Protein AF-0000000068948755 (afdb_homodimer)

Sequence (416 aa):
MHKEIGAYQRQGFGNDLELAGPFGLLLVDFVNGFADPEVFGGGNIREAIANTVPLLAVARREGWAIAHSRIVFADDGSDHNIFSMKVPNMLSLKERERNSAIVEELAPRVGELVVRKTVPSAFFGTSLAAWLTQRGVRTLVVAGAVTSGCVRASVVDAMQYGLRPLVLSDCVGDRALGPHQANLFDMEQKYATVTTRAEGLAAIGVREMHKEIGAYQRQGFGNDLELAGPFGLLLVDFVNGFADPEVFGGGNIREAIANTVPLLAVARREGWAIAHSRIVFADDGSDHNIFSMKVPNMLSLKERERNSAIVEELAPRVGELVVRKTVPSAFFGTSLAAWLTQRGVRTLVVAGAVTSGCVRASVVDAMQYGLRPLVLSDCVGDRALGPHQANLFDMEQKYATVTTRAEGLAAIGVRE

InterPro domains:
  IPR000868 Isochorismatase-like domain [PF00857] (25-199)
  IPR036380 Isochorismatase-like superfamily [G3DSA:3.40.50.850] (5-206)
  IPR036380 Isochorismatase-like superfamily [SSF52499] (24-204)
  IPR050272 Isochorismatase-like hydrolase [PTHR43540] (25-204)

pLDDT: mean 96.76, std 5.34, range [56.19, 99.0]

Secondary structure (DSSP, 8-state):
-HHHHHHHHHTT--PPPP--SSEEEEEE--BHHHH-TTTT--TTHHHHHHHHHHHHHHHHHHT-EEEEEEE-B-TT-TT--HHHHHSGGGGG-BTT-GGGSBPGGG---TT-EEEEESSS-TTTTSSHHHHHHHTT--EEEEEEE-IIIIIHHHHHHHHHTT-EEEEEEEEEE-SSHHHHHHHHHHHHHHT-EEE-HHHHHHHTT---/-HHHHHHHHHTT--PPPP--SSEEEEEE--BHHHH-TTTT--TTHHHHHHHHHHHHHHHHHHT-EEEEEEE-B-TT-TT--HHHHHSGGGGG-BTT-GGGSBPGGG---TT-EEEEESSS-TTTTSSHHHHHHHTT--EEEEEEE-IIIIIHHHHHHHHHTT-EEEEEEEEEE-SSHHHHHHHHHHHHHHT-EEE-HHHHHHHTT---

Nearest PDB structures (foldseek):
  3uao-assembly1_A  TM=9.970E-01  e=8.854E-34  Bordetella bronchiseptica
  4l07-assembly1_A  TM=9.340E-01  e=8.287E-22  Pseudomonas putida S16
  4l08-assembly3_F  TM=9.476E-01  e=3.495E-20  Pseudomonas putida S16
  1nba-assembly1_B  TM=9.281E-01  e=5.435E-19  Arthrobacter sp.
  2fq1-assembly1_B  TM=8.858E-01  e=1.039E-13  Escherichia coli

Solvent-accessible surface area (backbone atoms only — not comparable to full-atom values): 20713 Å² total; per-residue (Å²): 110,66,71,49,49,50,56,38,52,75,47,41,38,44,38,77,69,86,75,47,74,48,47,25,39,40,38,28,33,58,16,39,26,41,56,30,60,89,50,59,17,32,64,43,24,57,57,7,53,61,52,36,41,63,51,52,52,44,38,60,73,72,63,38,54,43,35,37,34,31,57,39,32,46,88,84,48,80,67,66,49,51,45,36,53,16,25,51,65,56,63,68,19,20,80,86,34,68,46,31,33,58,32,76,84,69,52,82,54,94,91,43,45,75,45,72,26,73,52,59,26,64,50,66,94,44,65,48,60,60,57,42,52,75,69,53,44,36,19,36,35,37,34,22,33,32,31,65,45,27,34,41,44,27,42,50,49,40,18,70,73,61,28,42,31,36,36,22,60,52,21,31,10,18,50,33,62,69,54,30,53,54,37,52,52,49,36,29,34,48,49,28,42,63,36,41,55,71,59,46,35,50,72,64,73,43,79,131,110,67,71,50,49,51,57,38,50,73,47,40,38,44,38,75,67,83,74,49,72,46,48,27,38,39,36,29,34,57,16,38,26,42,55,30,60,89,49,59,16,32,66,44,23,57,56,6,52,60,51,36,41,63,50,52,51,44,37,59,74,71,63,38,54,43,35,37,34,31,57,41,32,46,88,84,46,80,66,64,49,49,45,37,54,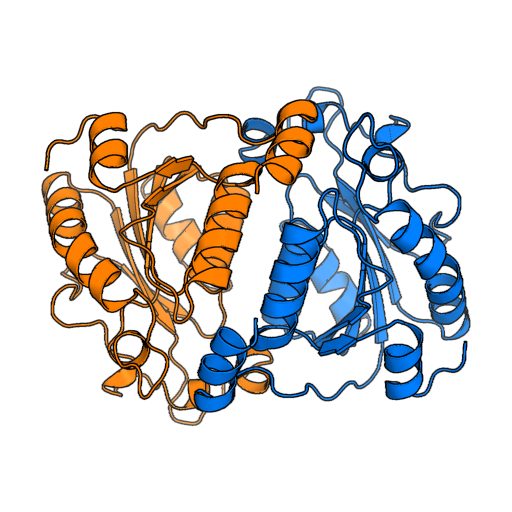16,25,51,65,56,60,69,20,19,81,85,36,69,47,32,33,60,31,76,85,68,52,82,53,93,90,43,47,75,44,72,26,72,54,58,26,62,50,66,94,42,64,47,58,62,57,41,52,75,68,52,45,36,19,35,36,38,32,22,32,31,31,64,43,28,34,41,42,26,41,51,47,40,19,69,72,60,28,44,29,34,36,22,60,52,21,32,10,18,50,34,62,67,54,29,53,54,37,52,52,49,36,29,34,47,51,26,43,64,37,40,55,70,60,45,34,51,71,65,74,42,80,131

Organism: Cupriavidus necator (strain ATCC 17699 / DSM 428 / KCTC 22496 / NCIMB 10442 / H16 / Stanier 337) (NCBI:txid381666)

Structure (mmCIF, N/CA/C/O backbone):
data_AF-0000000068948755-model_v1
#
loop_
_entity.id
_entity.type
_entity.pdbx_description
1 polymer 'Amidase related to nicotinamidase'
#
loop_
_atom_site.group_PDB
_atom_site.id
_atom_site.type_symbol
_atom_site.label_atom_id
_atom_site.label_alt_id
_atom_site.label_comp_id
_atom_site.label_asym_id
_atom_site.label_entity_id
_atom_site.label_seq_id
_atom_site.pdbx_PDB_ins_code
_atom_site.Cartn_x
_atom_site.Cartn_y
_atom_site.Cartn_z
_atom_site.occupancy
_atom_site.B_iso_or_equiv
_atom_site.auth_seq_id
_atom_site.auth_comp_id
_atom_site.auth_asym_id
_atom_site.auth_atom_id
_atom_site.pdbx_PDB_model_num
ATOM 1 N N . MET A 1 1 ? -7.012 7.938 -19.141 1 56.66 1 MET A N 1
ATOM 2 C CA . MET A 1 1 ? -7.699 8.094 -17.859 1 56.66 1 MET A CA 1
ATOM 3 C C . MET A 1 1 ? -9.172 7.73 -17.984 1 56.66 1 MET A C 1
ATOM 5 O O . MET A 1 1 ? -9.703 6.961 -17.172 1 56.66 1 MET A O 1
ATOM 9 N N . HIS A 1 2 ? -9.625 8.086 -18.984 1 60.06 2 HIS A N 1
ATOM 10 C CA . HIS A 1 2 ? -11.055 7.875 -19.188 1 60.06 2 HIS A CA 1
ATOM 11 C C . HIS A 1 2 ? -11.375 6.398 -19.406 1 60.06 2 HIS A C 1
ATOM 13 O O . HIS A 1 2 ? -12.352 5.883 -18.859 1 60.06 2 HIS A O 1
ATOM 19 N N . LYS A 1 3 ? -10.57 5.68 -20.156 1 63.75 3 LYS A N 1
ATOM 20 C CA . LYS A 1 3 ? -10.828 4.27 -20.438 1 63.75 3 LYS A CA 1
ATOM 21 C C . LYS A 1 3 ? -10.688 3.426 -19.172 1 63.75 3 LYS A C 1
ATOM 23 O O . LYS A 1 3 ? -11.469 2.5 -18.953 1 63.75 3 LYS A O 1
ATOM 28 N N . GLU A 1 4 ? -9.875 3.812 -18.391 1 78.62 4 GLU A N 1
ATOM 29 C CA . GLU A 1 4 ? -9.648 3.096 -17.141 1 78.62 4 GLU A CA 1
ATOM 30 C C . GLU A 1 4 ? -10.836 3.26 -16.188 1 78.62 4 GLU A C 1
ATOM 32 O O . GLU A 1 4 ? -11.273 2.293 -15.57 1 78.62 4 GLU A O 1
ATOM 37 N N . ILE A 1 5 ? -11.328 4.422 -16.188 1 80.62 5 ILE A N 1
ATOM 38 C CA . ILE A 1 5 ? -12.43 4.746 -15.289 1 80.62 5 ILE A CA 1
ATOM 39 C C . ILE A 1 5 ? -13.656 3.902 -15.648 1 80.62 5 ILE A C 1
ATOM 41 O O . ILE A 1 5 ? -14.375 3.441 -14.766 1 80.62 5 ILE A O 1
ATOM 45 N N . GLY A 1 6 ? -13.828 3.707 -16.953 1 83 6 GLY A N 1
ATOM 46 C CA . GLY A 1 6 ? -14.977 2.93 -17.391 1 83 6 GLY A CA 1
ATOM 47 C C . GLY A 1 6 ? -14.969 1.507 -16.875 1 83 6 GLY A C 1
ATOM 48 O O . GLY A 1 6 ? -16 1.01 -16.406 1 83 6 GLY A O 1
ATOM 49 N N . ALA A 1 7 ? -13.875 0.862 -16.922 1 84.25 7 ALA A N 1
ATOM 50 C CA . ALA A 1 7 ? -13.766 -0.506 -16.422 1 84.25 7 ALA A CA 1
ATOM 51 C C . ALA A 1 7 ? -14.047 -0.564 -14.922 1 84.25 7 ALA A C 1
ATOM 53 O O . ALA A 1 7 ? -14.773 -1.442 -14.453 1 84.25 7 ALA A O 1
ATOM 54 N N . TYR A 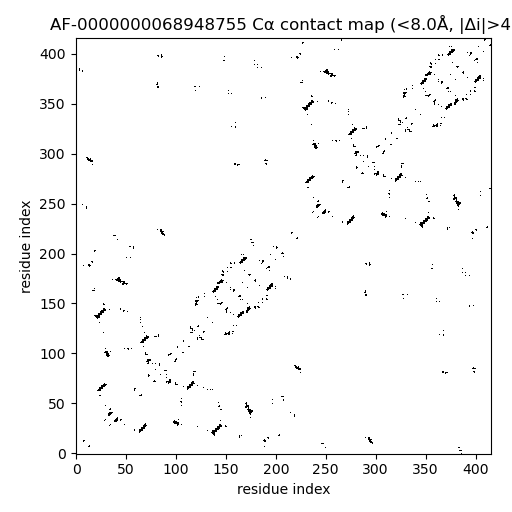1 8 ? -13.547 0.373 -14.164 1 92.62 8 TYR A N 1
ATOM 55 C CA . TYR A 1 8 ? -13.719 0.42 -12.719 1 92.62 8 TYR A CA 1
ATOM 56 C C . TYR A 1 8 ? -15.18 0.665 -12.359 1 92.62 8 TYR A C 1
ATOM 58 O O . TYR A 1 8 ? -15.734 -0.015 -11.484 1 92.62 8 TYR A O 1
ATOM 66 N N . GLN A 1 9 ? -15.773 1.592 -13.039 1 90.06 9 GLN A N 1
ATOM 67 C CA . GLN A 1 9 ? -17.172 1.911 -12.75 1 90.06 9 GLN A CA 1
ATOM 68 C C . GLN A 1 9 ? -18.078 0.73 -13.062 1 90.06 9 GLN A C 1
ATOM 70 O O . GLN A 1 9 ? -18.969 0.402 -12.273 1 90.06 9 GLN A O 1
ATOM 75 N N . ARG A 1 10 ? -17.781 0.095 -14.188 1 90.31 10 ARG A N 1
ATOM 76 C CA . ARG A 1 10 ? -18.578 -1.057 -14.594 1 90.31 10 ARG A CA 1
ATOM 77 C C . ARG A 1 10 ? -18.484 -2.182 -13.57 1 90.31 10 ARG A C 1
ATOM 79 O O . ARG A 1 10 ? -19.438 -2.922 -13.352 1 90.31 10 ARG A O 1
ATOM 86 N N . GLN A 1 11 ? -17.438 -2.205 -12.922 1 93.56 11 GLN A N 1
ATOM 87 C CA . GLN A 1 11 ? -17.172 -3.316 -12.016 1 93.56 11 GLN A CA 1
ATOM 88 C C . GLN A 1 11 ? -17.484 -2.926 -10.57 1 93.56 11 GLN A C 1
ATOM 90 O O . GLN A 1 11 ? -17.203 -3.684 -9.641 1 93.56 11 GLN A O 1
ATOM 95 N N . GLY A 1 12 ? -17.953 -1.746 -10.344 1 93.19 12 GLY A N 1
ATOM 96 C CA . GLY A 1 12 ? -18.516 -1.358 -9.062 1 93.19 12 GLY A CA 1
ATOM 97 C C . GLY A 1 12 ? -17.484 -0.755 -8.117 1 93.19 12 GLY A C 1
ATOM 98 O O . GLY A 1 12 ? -17.656 -0.795 -6.898 1 93.19 12 GLY A O 1
ATOM 99 N N . PHE A 1 13 ? -16.422 -0.236 -8.688 1 94.56 13 PHE A N 1
ATOM 100 C CA . PHE A 1 13 ? -15.406 0.402 -7.859 1 94.56 13 PHE A CA 1
ATOM 101 C C . PHE A 1 13 ? -15.75 1.864 -7.605 1 94.56 13 PHE A C 1
ATOM 103 O O . PHE A 1 13 ? -16.594 2.436 -8.305 1 94.56 13 PHE A O 1
ATOM 110 N N . GLY A 1 14 ? -15.156 2.465 -6.59 1 93.62 14 GLY A N 1
ATOM 111 C CA . GLY A 1 14 ? -15.148 3.908 -6.41 1 93.62 14 GLY A CA 1
ATOM 112 C C . GLY A 1 14 ? -16.359 4.418 -5.648 1 93.62 14 GLY A C 1
ATOM 113 O O . GLY A 1 14 ? -16.75 5.578 -5.801 1 93.62 14 GLY A O 1
ATOM 114 N N . ASN A 1 15 ? -16.969 3.564 -4.875 1 94.94 15 ASN A N 1
ATOM 115 C CA . ASN A 1 15 ? -18.141 3.99 -4.117 1 94.94 15 ASN A CA 1
ATOM 116 C C . ASN A 1 15 ? -17.766 4.922 -2.971 1 94.94 15 ASN A C 1
ATOM 118 O O . ASN A 1 15 ? -16.641 4.871 -2.475 1 94.94 15 ASN A O 1
ATOM 122 N N . ASP A 1 16 ? -18.719 5.695 -2.57 1 93.31 16 ASP A N 1
ATOM 123 C CA . ASP A 1 16 ? -18.5 6.684 -1.519 1 93.31 16 ASP A CA 1
ATOM 124 C C . ASP A 1 16 ? -18.484 6.023 -0.141 1 93.31 16 ASP A C 1
ATOM 126 O O . ASP A 1 16 ? -19.266 5.098 0.117 1 93.31 16 ASP A O 1
ATOM 130 N N . LEU A 1 17 ? -17.609 6.523 0.693 1 96.62 17 LEU A N 1
ATOM 131 C CA . LEU A 1 17 ? -17.656 6.172 2.109 1 96.62 17 LEU A CA 1
ATOM 132 C C . LEU A 1 17 ? -18.453 7.203 2.9 1 96.62 17 LEU A C 1
ATOM 134 O O . LEU A 1 17 ? -18.359 8.406 2.637 1 96.62 17 LEU A O 1
ATOM 138 N N . GLU A 1 18 ? -19.266 6.734 3.785 1 94.31 18 GLU A N 1
ATOM 139 C CA . GLU A 1 18 ? -19.859 7.652 4.758 1 94.31 18 GLU A CA 1
ATOM 140 C C . GLU A 1 18 ? -18.781 8.242 5.668 1 94.31 18 GLU A C 1
ATOM 142 O O . GLU A 1 18 ? -18.062 7.512 6.34 1 94.31 18 GLU A O 1
ATOM 147 N N . LEU A 1 19 ? -18.688 9.508 5.672 1 95.75 19 LEU A N 1
ATOM 148 C CA . LEU A 1 19 ? -17.719 10.195 6.52 1 95.75 19 LEU A CA 1
ATOM 149 C C . LEU A 1 19 ? -18.375 10.648 7.824 1 95.75 19 LEU A C 1
ATOM 151 O O . LEU A 1 19 ? -19.172 11.586 7.84 1 95.75 19 LEU A O 1
ATOM 155 N N . ALA A 1 20 ? -18.094 9.93 8.836 1 92.38 20 ALA A N 1
ATOM 156 C CA . ALA A 1 20 ? -18.703 10.266 10.125 1 92.38 20 ALA A CA 1
ATOM 157 C C . ALA A 1 20 ? -17.641 10.383 11.219 1 92.38 20 ALA A C 1
ATOM 159 O O . ALA A 1 20 ? -16.625 9.688 11.188 1 92.38 20 ALA A O 1
ATOM 160 N N . GLY A 1 21 ? -17.891 11.273 12.18 1 96 21 GLY A N 1
ATOM 161 C CA . GLY A 1 21 ? -16.984 11.422 13.312 1 96 21 GLY A CA 1
ATOM 162 C C . GLY A 1 21 ? -17.094 10.289 14.32 1 96 21 GLY A C 1
ATOM 163 O O . GLY A 1 21 ? -17.953 9.414 14.18 1 96 21 GLY A O 1
ATOM 164 N N . PRO A 1 22 ? -16.172 10.336 15.367 1 98.12 22 PRO A N 1
ATOM 165 C CA . PRO A 1 22 ? -15.109 11.328 15.57 1 98.12 22 PRO A CA 1
ATOM 166 C C . PRO A 1 22 ? -14.055 11.305 14.469 1 98.12 22 PRO A C 1
ATOM 168 O O . PRO A 1 22 ? -13.773 10.242 13.906 1 98.12 22 PRO A O 1
ATOM 171 N N . PHE A 1 23 ? -13.492 12.453 14.125 1 98.69 23 PHE A N 1
ATOM 172 C CA . PHE A 1 23 ? -12.484 12.625 13.078 1 98.69 23 PHE A CA 1
ATOM 173 C C . PHE A 1 23 ? -11.086 12.664 13.68 1 98.69 23 PHE A C 1
ATOM 175 O O . PHE A 1 23 ? -10.891 13.164 14.789 1 98.69 23 PHE A O 1
ATOM 182 N N . GLY A 1 24 ? -10.117 12.086 13.016 1 98.88 24 GLY A N 1
ATOM 183 C CA . GLY A 1 24 ? -8.695 12.258 13.266 1 98.88 24 GLY A CA 1
ATOM 184 C C . GLY A 1 24 ? -7.941 12.797 12.062 1 98.88 24 GLY A C 1
ATOM 185 O O . GLY A 1 24 ? -8.445 12.766 10.938 1 98.88 24 GLY A O 1
ATOM 186 N N . LEU A 1 25 ? -6.781 13.352 12.312 1 98.94 25 LEU A N 1
ATOM 187 C CA . LEU A 1 25 ? -5.902 13.852 11.266 1 98.94 25 LEU A CA 1
ATOM 188 C C . LEU A 1 25 ? -4.531 13.188 11.336 1 98.94 25 LEU A C 1
ATOM 190 O O . LEU A 1 25 ? -3.906 13.156 12.398 1 98.94 25 LEU A O 1
ATOM 194 N N . LEU A 1 26 ? -4.141 12.578 10.266 1 99 26 LEU A N 1
ATOM 195 C CA . LEU A 1 26 ? -2.799 12.023 10.117 1 99 26 LEU A CA 1
ATOM 196 C C . LEU A 1 26 ? -1.986 12.828 9.109 1 99 26 LEU A C 1
ATOM 198 O O . LEU A 1 26 ? -2.385 12.961 7.949 1 99 26 LEU A O 1
ATOM 202 N N . LEU A 1 27 ? -0.943 13.445 9.555 1 99 27 LEU A N 1
ATOM 203 C CA . LEU A 1 27 ? 0.032 14.125 8.711 1 99 27 LEU A CA 1
ATOM 204 C C . LEU A 1 27 ? 1.251 13.242 8.469 1 99 27 LEU A C 1
ATOM 206 O O . LEU A 1 27 ? 2.064 13.039 9.367 1 99 27 LEU A O 1
ATOM 210 N N . VAL A 1 28 ? 1.445 12.805 7.238 1 98.94 28 VAL A N 1
ATOM 211 C CA . VAL A 1 28 ? 2.457 11.797 6.918 1 98.94 28 VAL A CA 1
ATOM 212 C C . VAL A 1 28 ? 3.738 12.484 6.453 1 98.94 28 VAL A C 1
ATOM 214 O O . VAL A 1 28 ? 3.787 13.047 5.355 1 98.94 28 VAL A O 1
ATOM 217 N N . ASP A 1 29 ? 4.758 12.516 7.203 1 98.81 29 ASP A N 1
ATOM 218 C CA . ASP A 1 29 ? 6.16 12.773 6.883 1 98.81 29 ASP A CA 1
ATOM 219 C C . ASP A 1 29 ? 6.332 14.148 6.242 1 98.81 29 ASP A C 1
ATOM 221 O O . ASP A 1 29 ? 7.055 14.289 5.254 1 98.81 29 ASP A O 1
ATOM 225 N N . PHE A 1 30 ? 5.574 15.141 6.715 1 98.81 30 PHE A N 1
ATOM 226 C CA . PHE A 1 30 ? 5.906 16.516 6.336 1 98.81 30 PHE A CA 1
ATOM 227 C C . PHE A 1 30 ? 7.148 17 7.07 1 98.81 30 PHE A C 1
ATOM 229 O O . PHE A 1 30 ? 7.047 17.75 8.047 1 98.81 30 PHE A O 1
ATOM 236 N N . VAL A 1 31 ? 8.266 16.594 6.594 1 98.75 31 VAL A N 1
ATOM 237 C CA . VAL A 1 31 ? 9.562 16.906 7.188 1 98.75 31 VAL A CA 1
ATOM 238 C C . VAL A 1 31 ? 10.398 17.719 6.203 1 98.75 31 VAL A C 1
ATOM 240 O O . VAL A 1 31 ? 10.133 17.719 4.996 1 98.75 31 VAL A O 1
ATOM 243 N N . ASN A 1 32 ? 11.422 18.328 6.664 1 98.69 32 ASN A N 1
ATOM 244 C CA . ASN A 1 32 ? 12.227 19.25 5.859 1 98.69 32 ASN A CA 1
ATOM 245 C C . ASN A 1 32 ? 12.844 18.547 4.656 1 98.69 32 ASN A C 1
ATOM 247 O O . ASN A 1 32 ? 12.922 19.125 3.568 1 98.69 32 ASN A O 1
ATOM 251 N N . GLY A 1 33 ? 13.305 17.344 4.793 1 98.06 33 GLY A N 1
ATOM 252 C CA . GLY A 1 33 ? 13.938 16.609 3.711 1 98.06 33 GLY A CA 1
ATOM 253 C C . GLY A 1 33 ? 12.992 16.328 2.559 1 98.06 33 GLY A C 1
ATOM 254 O O . GLY A 1 33 ? 13.414 16.312 1.397 1 98.06 33 GLY A O 1
ATOM 255 N N . PHE A 1 34 ? 11.742 16.094 2.846 1 97.62 34 PHE A N 1
ATOM 256 C CA . PHE A 1 34 ? 10.75 15.836 1.806 1 97.62 34 PHE A CA 1
ATOM 25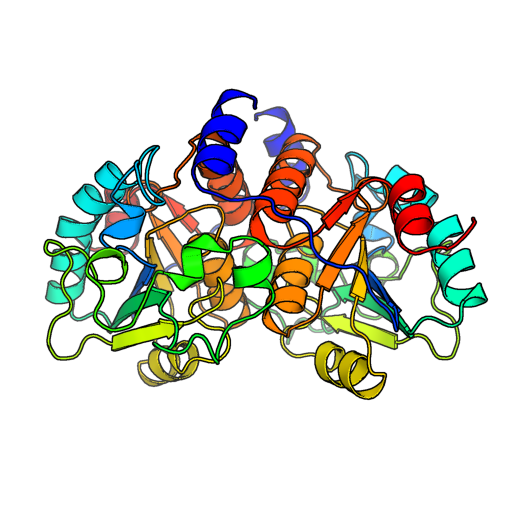7 C C . PHE A 1 34 ? 10.273 17.141 1.174 1 97.62 34 PHE A C 1
ATOM 259 O O . PHE A 1 34 ? 9.695 17.141 0.084 1 97.62 34 PHE A O 1
ATOM 266 N N . ALA A 1 35 ? 10.453 18.25 1.855 1 97.56 35 ALA A N 1
ATOM 267 C CA . ALA A 1 35 ? 10.086 19.547 1.319 1 97.56 35 ALA A CA 1
ATOM 268 C C . ALA A 1 35 ? 11.195 20.109 0.424 1 97.56 35 ALA A C 1
ATOM 270 O O . ALA A 1 35 ? 10.977 21.078 -0.306 1 97.56 35 ALA A O 1
ATOM 271 N N . ASP A 1 36 ? 12.359 19.531 0.495 1 96.62 36 ASP A N 1
ATOM 272 C CA . ASP A 1 36 ? 13.539 20.016 -0.212 1 96.62 36 ASP A CA 1
ATOM 273 C C . ASP A 1 36 ? 13.789 19.203 -1.488 1 96.62 36 ASP A C 1
ATOM 275 O O . ASP A 1 36 ? 14.156 18.031 -1.428 1 96.62 36 ASP A O 1
ATOM 279 N N . PRO A 1 37 ? 13.664 19.766 -2.646 1 94.25 37 PRO A N 1
ATOM 280 C CA . PRO A 1 37 ? 13.859 19.047 -3.904 1 94.25 37 PRO A CA 1
ATOM 281 C C . PRO A 1 37 ? 15.266 18.469 -4.043 1 94.25 37 PRO A C 1
ATOM 283 O O . PRO A 1 37 ? 15.484 17.547 -4.836 1 94.25 37 PRO A O 1
ATOM 286 N N . GLU A 1 38 ? 16.188 18.969 -3.297 1 94.12 38 GLU A N 1
ATOM 287 C CA . GLU A 1 38 ? 17.562 18.469 -3.373 1 94.12 38 GLU A CA 1
ATOM 288 C C . GLU A 1 38 ? 17.75 17.219 -2.52 1 94.12 38 GLU A C 1
ATOM 290 O O . GLU A 1 38 ? 18.781 16.547 -2.611 1 94.12 38 GLU A O 1
ATOM 295 N N . VAL A 1 39 ? 16.797 16.891 -1.672 1 95.81 39 VAL A N 1
ATOM 296 C CA . VAL A 1 39 ? 16.891 15.727 -0.804 1 95.81 39 VAL A CA 1
ATOM 297 C C . VAL A 1 39 ? 15.883 14.672 -1.249 1 95.81 39 VAL A C 1
ATOM 299 O O . VAL A 1 39 ? 16.203 13.789 -2.049 1 95.81 39 VAL A O 1
ATOM 302 N N . PHE A 1 40 ? 14.57 14.828 -0.906 1 95.69 40 PHE A N 1
ATOM 303 C CA . PHE A 1 40 ? 13.547 13.859 -1.298 1 95.69 40 PHE A CA 1
ATOM 304 C C . PHE A 1 40 ? 12.312 14.57 -1.83 1 95.69 40 PHE A C 1
ATOM 306 O O . PHE A 1 40 ? 11.273 13.938 -2.059 1 95.69 40 PHE A O 1
ATOM 313 N N . GLY A 1 41 ? 12.398 15.938 -1.979 1 94.88 41 GLY A N 1
ATOM 314 C CA . GLY A 1 41 ? 11.227 16.719 -2.348 1 94.88 41 GLY A CA 1
ATOM 315 C C . GLY A 1 41 ? 11.047 16.859 -3.848 1 94.88 41 GLY A C 1
ATOM 316 O O . GLY A 1 41 ? 11.609 16.078 -4.617 1 94.88 41 GLY A O 1
ATOM 317 N N . GLY A 1 42 ? 10.141 17.781 -4.191 1 95.19 42 GLY A N 1
ATOM 318 C CA . GLY A 1 42 ? 9.789 18.047 -5.574 1 95.19 42 GLY A CA 1
ATOM 319 C C . GLY A 1 42 ? 8.289 17.984 -5.824 1 95.19 42 GLY A C 1
ATOM 320 O O . GLY A 1 42 ? 7.5 17.938 -4.883 1 95.19 42 GLY A O 1
ATOM 321 N N . GLY A 1 43 ? 8.023 18.125 -7.152 1 96.75 43 GLY A N 1
ATOM 322 C CA . GLY A 1 43 ? 6.621 18.062 -7.531 1 96.75 43 GLY A CA 1
ATOM 323 C C . GLY A 1 43 ? 5.762 19.094 -6.82 1 96.75 43 GLY A C 1
ATOM 324 O O . GLY A 1 43 ? 6.055 20.297 -6.863 1 96.75 43 GLY A O 1
ATOM 325 N N . ASN A 1 44 ? 4.758 18.578 -6.062 1 98.31 44 ASN A N 1
ATOM 326 C CA . ASN A 1 44 ? 3.793 19.484 -5.453 1 98.31 44 ASN A CA 1
ATOM 327 C C . ASN A 1 44 ? 3.857 19.438 -3.93 1 98.31 44 ASN A C 1
ATOM 329 O O . ASN A 1 44 ? 2.883 19.766 -3.25 1 98.31 44 ASN A O 1
ATOM 333 N N . ILE A 1 45 ? 4.941 18.984 -3.34 1 98.56 45 ILE A N 1
ATOM 334 C CA . ILE A 1 45 ? 5.016 18.734 -1.905 1 98.56 45 ILE A CA 1
ATOM 335 C C . ILE A 1 45 ? 4.941 20.047 -1.141 1 98.56 45 ILE A C 1
ATOM 337 O O . ILE A 1 45 ? 4.258 20.156 -0.12 1 98.56 45 ILE A O 1
ATOM 341 N N . ARG A 1 46 ? 5.613 21.078 -1.585 1 98.44 46 ARG A N 1
ATOM 342 C CA . ARG A 1 46 ? 5.574 22.359 -0.893 1 98.44 46 ARG A CA 1
ATOM 343 C C . ARG A 1 46 ? 4.168 22.953 -0.909 1 98.44 46 ARG A C 1
ATOM 345 O O . ARG A 1 46 ? 3.73 23.562 0.073 1 98.44 46 ARG A O 1
ATOM 352 N N . GLU A 1 47 ? 3.521 22.812 -2.047 1 98.75 47 GLU A N 1
ATOM 353 C CA . GLU A 1 47 ? 2.133 23.25 -2.131 1 98.75 47 GLU A CA 1
ATOM 354 C C . GLU A 1 47 ? 1.247 22.484 -1.159 1 98.75 47 GLU A C 1
ATOM 356 O O . GLU A 1 47 ? 0.366 23.062 -0.519 1 98.75 47 GLU A O 1
ATOM 361 N N . ALA A 1 48 ? 1.45 21.188 -1.048 1 98.88 48 ALA A N 1
ATOM 362 C CA . ALA A 1 48 ? 0.689 20.359 -0.116 1 98.88 48 ALA A CA 1
ATOM 363 C C . ALA A 1 48 ? 0.91 20.812 1.325 1 98.88 48 ALA A C 1
ATOM 365 O O . ALA A 1 48 ? -0.037 20.875 2.111 1 98.88 48 ALA A O 1
ATOM 366 N N . ILE A 1 49 ? 2.162 21.109 1.662 1 98.88 49 ILE A N 1
ATOM 367 C CA . ILE A 1 49 ? 2.488 21.594 2.994 1 98.88 49 ILE A CA 1
ATOM 368 C C . ILE A 1 49 ? 1.726 22.891 3.268 1 98.88 49 ILE A C 1
ATOM 370 O O . ILE A 1 49 ? 1.069 23.031 4.305 1 98.88 49 ILE A O 1
ATOM 374 N N . ALA A 1 50 ? 1.783 23.812 2.32 1 98.81 50 ALA A N 1
ATOM 375 C CA . ALA A 1 50 ? 1.111 25.094 2.477 1 98.81 50 ALA A CA 1
ATOM 376 C C . ALA A 1 50 ? -0.391 24.906 2.67 1 98.81 50 ALA A C 1
ATOM 378 O O . ALA A 1 50 ? -1 25.562 3.518 1 98.81 50 ALA A O 1
ATOM 379 N N . ASN A 1 51 ? -0.951 24 1.934 1 98.88 51 ASN A N 1
ATOM 380 C CA . ASN A 1 51 ? -2.385 23.734 1.997 1 98.88 51 ASN A CA 1
ATOM 381 C C . ASN A 1 51 ? -2.77 23.031 3.295 1 98.88 51 ASN A C 1
ATOM 383 O O . ASN A 1 51 ? -3.939 23.031 3.682 1 98.88 51 ASN A O 1
ATOM 387 N N . THR A 1 52 ? -1.854 22.406 3.969 1 98.88 52 THR A N 1
ATOM 388 C CA . THR A 1 52 ? -2.145 21.641 5.18 1 98.88 52 THR A CA 1
ATOM 389 C C . THR A 1 52 ? -2.139 22.547 6.406 1 98.88 52 THR A C 1
ATOM 391 O O . THR A 1 52 ? -2.691 22.188 7.449 1 98.88 52 THR A O 1
ATOM 394 N N . VAL A 1 53 ? -1.514 23.734 6.309 1 98.81 53 VAL A N 1
ATOM 395 C CA . VAL A 1 53 ? -1.43 24.656 7.438 1 98.81 53 VAL A CA 1
ATOM 396 C C . VAL A 1 53 ? -2.834 25.031 7.902 1 98.81 53 VAL A C 1
ATOM 398 O O . VAL A 1 53 ? -3.176 24.859 9.07 1 98.81 53 VAL A O 1
ATOM 401 N N . PRO A 1 54 ? -3.736 25.516 6.984 1 98.62 54 PRO A N 1
ATOM 402 C CA . PRO A 1 54 ? -5.09 25.812 7.457 1 98.62 54 PRO A CA 1
ATOM 403 C C . PRO A 1 54 ? -5.852 24.562 7.895 1 98.62 54 PRO A C 1
ATOM 405 O O . PRO A 1 54 ? -6.699 24.641 8.789 1 98.62 54 PRO A O 1
ATOM 408 N N . LEU A 1 55 ? -5.633 23.406 7.312 1 98.81 55 LEU A N 1
ATOM 409 C CA . LEU A 1 55 ? -6.262 22.156 7.73 1 98.81 55 LEU A CA 1
ATOM 410 C C . LEU A 1 55 ? -5.922 21.828 9.18 1 98.81 55 LEU A C 1
ATOM 412 O O . LEU A 1 55 ? -6.801 21.453 9.961 1 98.81 55 LEU A O 1
ATOM 416 N N . LEU A 1 56 ? -4.605 21.938 9.492 1 98.88 56 LEU A N 1
ATOM 417 C CA . LEU A 1 56 ? -4.152 21.656 10.852 1 98.88 56 LEU A CA 1
ATOM 418 C C . LEU A 1 56 ? -4.805 22.609 11.852 1 98.88 56 LEU A C 1
ATOM 420 O O . LEU A 1 56 ? -5.188 22.188 12.945 1 98.88 56 LEU A O 1
ATOM 424 N N . ALA A 1 57 ? -4.906 23.859 11.461 1 98.5 57 ALA A N 1
ATOM 425 C CA . ALA A 1 57 ? -5.574 24.844 12.312 1 98.5 57 ALA A CA 1
ATOM 426 C C . ALA A 1 57 ? -7.02 24.438 12.586 1 98.5 57 ALA A C 1
ATOM 428 O O . ALA A 1 57 ? -7.492 24.516 13.727 1 98.5 57 ALA A O 1
ATOM 429 N N . VAL A 1 58 ? -7.734 23.969 11.57 1 98.25 58 VAL A N 1
ATOM 430 C CA . VAL A 1 58 ? -9.117 23.516 11.695 1 98.25 58 VAL A CA 1
ATOM 431 C C . VAL A 1 58 ? -9.18 22.297 12.609 1 98.25 58 VAL A C 1
ATOM 433 O O . VAL A 1 58 ? -10.047 22.219 13.492 1 98.25 58 VAL A O 1
ATOM 436 N N . ALA A 1 59 ? -8.336 21.328 12.43 1 98.69 59 ALA A N 1
ATOM 437 C CA . ALA A 1 59 ? -8.312 20.125 13.234 1 98.69 59 ALA A CA 1
ATOM 438 C C . ALA A 1 59 ? -8.125 20.438 14.711 1 98.69 59 ALA A C 1
ATOM 440 O O . ALA A 1 59 ? -8.789 19.859 15.578 1 98.69 59 ALA A O 1
ATOM 441 N N . ARG A 1 60 ? -7.227 21.359 14.984 1 98.56 60 ARG A N 1
ATOM 442 C CA . ARG A 1 60 ? -6.969 21.781 16.359 1 98.56 60 ARG A CA 1
ATOM 443 C C . ARG A 1 60 ? -8.18 22.484 16.953 1 98.56 60 ARG A C 1
ATOM 445 O O . ARG A 1 60 ? -8.562 22.234 18.094 1 98.56 60 ARG A O 1
ATOM 452 N N . ARG A 1 61 ? -8.773 23.375 16.156 1 98.06 61 ARG A N 1
ATOM 453 C CA . ARG A 1 61 ? -9.961 24.078 16.594 1 98.06 61 ARG A CA 1
ATOM 454 C C . ARG A 1 61 ? -11.094 23.109 16.922 1 98.06 61 ARG A C 1
ATOM 456 O O . ARG A 1 61 ? -11.82 23.297 17.906 1 98.06 61 ARG A O 1
ATOM 463 N N . GLU A 1 62 ? -11.281 22.047 16.125 1 97.81 62 GLU A N 1
ATOM 464 C CA . GLU A 1 62 ? -12.375 21.094 16.266 1 97.81 62 GLU A CA 1
ATOM 465 C C . GLU A 1 62 ? -12.047 20.016 17.312 1 97.81 62 GLU A C 1
ATOM 467 O O . GLU A 1 62 ? -12.883 19.172 17.625 1 97.81 62 GLU A O 1
ATOM 472 N N . GLY A 1 63 ? -10.797 19.984 17.781 1 97.94 63 GLY A N 1
ATOM 473 C CA . GLY A 1 63 ? -10.391 19.031 18.797 1 97.94 63 GLY A CA 1
ATOM 474 C C . GLY A 1 63 ? -10.172 17.641 18.25 1 97.94 63 GLY A C 1
ATOM 475 O O . GLY A 1 63 ? -10.43 16.656 18.953 1 97.94 63 GLY A O 1
ATOM 476 N N . TRP A 1 64 ? -9.781 17.484 17 1 98.69 64 TRP A N 1
ATOM 477 C CA . TRP A 1 64 ? -9.516 16.172 16.422 1 98.69 64 TRP A CA 1
ATOM 478 C C . TRP A 1 64 ? -8.281 15.539 17.047 1 98.69 64 TRP A C 1
ATOM 480 O O . TRP A 1 64 ? -7.43 16.234 17.594 1 98.69 64 TRP A O 1
ATOM 490 N N . ALA A 1 65 ? -8.234 14.211 17.094 1 98.81 65 ALA A N 1
ATOM 491 C CA . ALA A 1 65 ? -6.969 13.516 17.328 1 98.81 65 ALA A CA 1
ATOM 492 C C . ALA A 1 65 ? -5.984 13.766 16.188 1 98.81 65 ALA A C 1
ATOM 494 O O . ALA A 1 65 ? -6.293 13.492 15.031 1 98.81 65 ALA A O 1
ATOM 495 N N . ILE A 1 66 ? -4.805 14.297 16.5 1 98.94 66 ILE A N 1
ATOM 496 C CA . ILE A 1 66 ? -3.844 14.664 15.477 1 98.94 66 ILE A CA 1
ATOM 497 C C . ILE A 1 66 ? -2.555 13.867 15.664 1 98.94 66 ILE A C 1
ATOM 499 O O . ILE A 1 66 ? -1.976 13.859 16.75 1 98.94 66 ILE A O 1
ATOM 503 N N . ALA A 1 67 ? -2.129 13.195 14.641 1 98.94 67 ALA A N 1
ATOM 504 C CA . ALA A 1 67 ? -0.864 12.469 14.625 1 98.94 67 ALA A CA 1
ATOM 505 C C . ALA A 1 67 ? 0.015 12.914 13.461 1 98.94 67 ALA A C 1
ATOM 507 O O . ALA A 1 67 ? -0.479 13.141 12.359 1 98.94 67 ALA A O 1
ATOM 508 N N . HIS A 1 68 ? 1.264 13.062 13.719 1 98.94 68 HIS A N 1
ATOM 509 C CA . HIS A 1 68 ? 2.314 13.273 12.734 1 98.94 68 HIS A CA 1
ATOM 510 C C . HIS A 1 68 ? 3.227 12.055 12.633 1 98.94 68 HIS A C 1
ATOM 512 O O . HIS A 1 68 ? 3.566 11.445 13.641 1 98.94 68 HIS A O 1
ATOM 518 N N . SER A 1 69 ? 3.639 11.719 11.398 1 98.88 69 SER A N 1
ATOM 519 C CA . SER A 1 69 ? 4.664 10.68 11.297 1 98.88 69 SER A CA 1
ATOM 520 C C . SER A 1 69 ? 5.961 11.242 10.719 1 98.88 69 SER A C 1
ATOM 522 O O . SER A 1 69 ? 5.949 12.273 10.039 1 98.88 69 SER A O 1
ATOM 524 N N . ARG A 1 70 ? 7.02 10.656 11.039 1 98.19 70 ARG A N 1
ATOM 525 C CA . ARG A 1 70 ? 8.359 10.875 10.492 1 98.19 70 ARG A CA 1
ATOM 526 C C . ARG A 1 70 ? 9.047 9.547 10.195 1 98.19 70 ARG A C 1
ATOM 528 O O . ARG A 1 70 ? 8.992 8.617 11 1 98.19 70 ARG A O 1
ATOM 535 N N . ILE A 1 71 ? 9.68 9.461 9.094 1 98.12 71 ILE A N 1
ATOM 536 C CA . ILE A 1 71 ? 10.672 8.406 8.906 1 98.12 71 ILE A CA 1
ATOM 537 C C . ILE A 1 71 ? 11.984 8.805 9.578 1 98.12 71 ILE A C 1
ATOM 539 O O . ILE A 1 71 ? 12.562 9.844 9.258 1 98.12 71 ILE A O 1
ATOM 543 N N . VAL A 1 72 ? 12.398 8.055 10.477 1 98 72 VAL A N 1
ATOM 544 C CA . VAL A 1 72 ? 13.625 8.352 11.203 1 98 72 VAL A CA 1
ATOM 545 C C . VAL A 1 72 ? 14.328 7.051 11.586 1 98 72 VAL A C 1
ATOM 547 O O . VAL A 1 72 ? 13.688 6.094 12.023 1 98 72 VAL A O 1
ATOM 550 N N . PHE A 1 73 ? 15.641 7.008 11.445 1 98.12 73 PHE A N 1
ATOM 551 C CA . PHE A 1 73 ? 16.453 5.844 11.758 1 98.12 73 PHE A CA 1
ATOM 552 C C . PHE A 1 73 ? 17.359 6.121 12.953 1 98.12 73 PHE A C 1
ATOM 554 O O . PHE A 1 73 ? 17.625 7.281 13.281 1 98.12 73 PHE A O 1
ATOM 561 N N . ALA A 1 74 ? 17.781 5.086 13.547 1 97.25 74 ALA A N 1
ATOM 562 C CA . ALA A 1 74 ? 18.734 5.191 14.648 1 97.25 74 ALA A CA 1
ATOM 563 C C . ALA A 1 74 ? 20.047 5.805 14.164 1 97.25 74 ALA A C 1
ATOM 565 O O . ALA A 1 74 ? 20.438 5.637 13.008 1 97.25 74 ALA A O 1
ATOM 566 N N . ASP A 1 75 ? 20.734 6.465 15.062 1 96.56 75 ASP A N 1
ATOM 567 C CA . ASP A 1 75 ? 21.984 7.137 14.711 1 96.56 75 ASP A CA 1
ATOM 568 C C . ASP A 1 75 ? 23 6.148 14.148 1 96.56 75 ASP A C 1
ATOM 570 O O . ASP A 1 75 ? 23.781 6.496 13.258 1 96.56 75 ASP A O 1
ATOM 574 N N . ASP A 1 76 ? 23 4.949 14.672 1 96.38 76 ASP A N 1
ATOM 575 C CA . ASP A 1 76 ? 23.969 3.961 14.234 1 96.38 76 ASP A CA 1
ATOM 576 C C . ASP A 1 76 ? 23.453 3.146 13.055 1 96.38 76 ASP A C 1
ATOM 578 O O . ASP A 1 76 ? 24.109 2.203 12.609 1 96.38 76 ASP A O 1
ATOM 582 N N . GLY A 1 77 ? 22.266 3.377 12.664 1 95.12 77 GLY A N 1
ATOM 583 C CA . GLY A 1 77 ? 21.672 2.711 11.516 1 95.12 77 GLY A CA 1
ATOM 584 C C . GLY A 1 77 ? 21.234 1.286 11.797 1 95.12 77 GLY A C 1
ATOM 585 O O . GLY A 1 77 ? 21.031 0.498 10.875 1 95.12 77 GLY A O 1
ATOM 586 N N . SER A 1 78 ? 21.094 0.917 13.07 1 96.62 78 SER A N 1
ATOM 587 C CA . SER A 1 78 ? 20.828 -0.468 13.445 1 96.62 78 SER A CA 1
ATOM 588 C C . SER A 1 78 ? 19.422 -0.891 13.055 1 96.62 78 SER A C 1
ATOM 590 O O . SER A 1 78 ? 19.109 -2.084 13.031 1 96.62 78 SER A O 1
ATOM 592 N N . ASP A 1 79 ? 18.531 0.036 12.773 1 96.81 79 ASP A N 1
ATOM 593 C CA . ASP A 1 79 ? 17.156 -0.296 12.375 1 96.81 79 ASP A CA 1
ATOM 594 C C . ASP A 1 79 ? 16.984 -0.177 10.859 1 96.81 79 ASP A C 1
ATOM 596 O O . ASP A 1 79 ? 15.867 0.018 10.375 1 96.81 79 ASP A O 1
ATOM 600 N N . HIS A 1 80 ? 18.188 -0.284 10.102 1 96.94 80 HIS A N 1
ATOM 601 C CA . HIS A 1 80 ? 18.078 -0.414 8.656 1 96.94 80 HIS A CA 1
ATOM 602 C C . HIS A 1 80 ? 17.219 -1.614 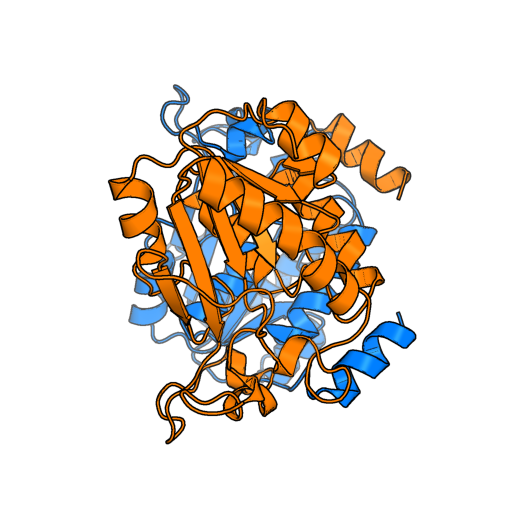8.266 1 96.94 80 HIS A C 1
ATOM 604 O O . HIS A 1 80 ? 17.047 -2.543 9.062 1 96.94 80 HIS A O 1
ATOM 610 N N . ASN A 1 81 ? 16.594 -1.556 7.09 1 97.25 81 ASN A N 1
ATOM 611 C CA . ASN A 1 81 ? 15.688 -2.592 6.621 1 97.25 81 ASN A CA 1
ATOM 612 C C . ASN A 1 81 ? 15.609 -2.623 5.098 1 97.25 81 ASN A C 1
ATOM 614 O O . ASN A 1 81 ? 16.422 -1.986 4.418 1 97.25 81 ASN A O 1
ATOM 618 N N . ILE A 1 82 ? 14.719 -3.381 4.566 1 97.56 82 ILE A N 1
ATOM 619 C CA . ILE A 1 82 ? 14.633 -3.57 3.123 1 97.56 82 ILE A CA 1
ATOM 620 C C . ILE A 1 82 ? 14.312 -2.238 2.447 1 97.56 82 ILE A C 1
ATOM 622 O O . ILE A 1 82 ? 14.812 -1.956 1.355 1 97.56 82 ILE A O 1
ATOM 626 N N . PHE A 1 83 ? 13.461 -1.433 3.105 1 97.56 83 PHE A N 1
ATOM 627 C CA . PHE A 1 83 ? 13.125 -0.122 2.562 1 97.56 83 PHE A CA 1
ATOM 628 C C . PHE A 1 83 ? 14.375 0.73 2.389 1 97.56 83 PHE A C 1
ATOM 630 O O . PHE A 1 83 ? 14.586 1.326 1.33 1 97.56 83 PHE A O 1
ATOM 637 N N . SER A 1 84 ? 15.234 0.813 3.406 1 97.06 84 SER A N 1
ATOM 638 C CA . SER A 1 84 ? 16.453 1.604 3.342 1 97.06 84 SER A CA 1
ATOM 639 C C . SER A 1 84 ? 17.469 0.984 2.379 1 97.06 84 SER A C 1
ATOM 641 O O . SER A 1 84 ? 18.391 1.655 1.934 1 97.06 84 SER A O 1
ATOM 643 N N . MET A 1 85 ? 17.328 -0.315 2.023 1 96.19 85 MET A N 1
ATOM 644 C CA . MET A 1 85 ? 18.141 -0.917 0.98 1 96.19 85 MET A CA 1
ATOM 645 C C . MET A 1 85 ? 17.734 -0.424 -0.4 1 96.19 85 MET A C 1
ATOM 647 O O . MET A 1 85 ? 18.578 -0.177 -1.261 1 96.19 85 MET A O 1
ATOM 651 N N . LYS A 1 86 ? 16.391 -0.256 -0.548 1 96.94 86 LYS A N 1
ATOM 652 C CA . LYS A 1 86 ? 15.867 0.22 -1.823 1 96.94 86 LYS A CA 1
ATOM 653 C C . LYS A 1 86 ? 16.188 1.699 -2.031 1 96.94 86 LYS A C 1
ATOM 655 O O . LYS A 1 86 ? 16.375 2.145 -3.164 1 96.94 86 LYS A O 1
ATOM 660 N N . VAL A 1 87 ? 16.172 2.426 -0.931 1 96.81 87 VAL A N 1
ATOM 661 C CA . VAL A 1 87 ? 16.422 3.863 -0.934 1 96.81 87 VAL A CA 1
ATOM 662 C C . VAL A 1 87 ? 17.469 4.207 0.133 1 96.81 87 VAL A C 1
ATOM 664 O O . VAL A 1 87 ? 17.125 4.766 1.18 1 96.81 87 VAL A O 1
ATOM 667 N N . PRO A 1 88 ? 18.734 4.043 -0.143 1 96.25 88 PRO A N 1
ATOM 668 C CA . PRO A 1 88 ? 19.781 4.098 0.884 1 96.25 88 PRO A CA 1
ATOM 669 C C . PRO A 1 88 ? 19.891 5.477 1.529 1 96.25 88 PRO A C 1
ATOM 671 O O . PRO A 1 88 ? 20.234 5.586 2.709 1 96.25 88 PRO A O 1
ATOM 674 N N . ASN A 1 89 ? 19.625 6.57 0.789 1 95.06 89 ASN A N 1
ATOM 675 C CA . ASN A 1 89 ? 19.734 7.93 1.31 1 95.06 89 ASN A CA 1
ATOM 676 C C . ASN A 1 89 ? 18.781 8.156 2.49 1 95.06 89 ASN A C 1
ATOM 678 O O . ASN A 1 89 ? 18.969 9.094 3.264 1 95.06 89 ASN A O 1
ATOM 682 N N . MET A 1 90 ? 17.797 7.355 2.623 1 95.44 90 MET A N 1
ATOM 683 C CA . MET A 1 90 ? 16.844 7.496 3.719 1 95.44 90 MET A CA 1
ATOM 684 C C . MET A 1 90 ? 17.531 7.297 5.066 1 95.44 90 MET A C 1
ATOM 686 O O . MET A 1 90 ? 17.109 7.859 6.074 1 95.44 90 MET A O 1
ATOM 690 N N . LEU A 1 91 ? 18.641 6.551 5.074 1 96.19 91 LEU A N 1
ATOM 691 C CA . LEU A 1 91 ? 19.344 6.266 6.316 1 96.19 91 LEU A CA 1
ATOM 692 C C . LEU A 1 91 ? 19.953 7.535 6.902 1 96.19 91 LEU A C 1
ATOM 694 O O . LEU A 1 91 ? 20.375 7.555 8.062 1 96.19 91 LEU A O 1
ATOM 698 N N . SER A 1 92 ? 19.953 8.586 6.074 1 95.69 92 SER A N 1
ATOM 699 C CA . SER A 1 92 ? 20.469 9.859 6.57 1 95.69 92 SER A CA 1
ATOM 700 C C . SER A 1 92 ? 19.453 10.562 7.453 1 95.69 92 SER A C 1
ATOM 702 O O . SER A 1 92 ? 19.781 11.516 8.164 1 95.69 92 SER A O 1
ATOM 704 N N . LEU A 1 93 ? 18.219 10.141 7.359 1 97.44 93 LEU A N 1
ATOM 705 C CA . LEU A 1 93 ? 17.172 10.711 8.203 1 97.44 93 LEU A CA 1
ATOM 706 C C . LEU A 1 93 ? 17.281 10.18 9.633 1 97.44 93 LEU A C 1
ATOM 708 O O . LEU A 1 93 ? 16.734 9.125 9.945 1 97.44 93 LEU A O 1
ATOM 712 N N . LYS A 1 94 ? 17.969 10.977 10.453 1 97.62 94 LYS A N 1
ATOM 713 C CA . LYS A 1 94 ? 18.219 10.578 11.828 1 97.62 94 LYS A CA 1
ATOM 714 C C . LYS A 1 94 ? 17.359 11.375 12.805 1 97.62 94 LYS A C 1
ATOM 716 O O . LYS A 1 94 ? 16.734 12.367 12.422 1 97.62 94 LYS A O 1
ATOM 721 N N . GLU A 1 95 ? 17.359 10.906 14.055 1 95.69 95 GLU A N 1
ATOM 722 C CA . GLU A 1 95 ? 16.438 11.438 15.07 1 95.69 95 GLU A CA 1
ATOM 723 C C . GLU A 1 95 ? 16.609 12.938 15.242 1 95.69 95 GLU A C 1
ATOM 725 O O . GLU A 1 95 ? 15.641 13.672 15.406 1 95.69 95 GLU A O 1
ATOM 730 N N . ARG A 1 96 ? 17.781 13.453 15.172 1 96.31 96 ARG A N 1
ATOM 731 C CA . ARG A 1 96 ? 18.031 14.844 15.523 1 96.31 96 ARG A CA 1
ATOM 732 C C . ARG A 1 96 ? 18.453 15.648 14.297 1 96.31 96 ARG A C 1
ATOM 734 O O . ARG A 1 96 ? 18.844 16.812 14.406 1 96.31 96 ARG A O 1
ATOM 741 N N . GLU A 1 97 ? 18.359 15.031 13.133 1 97 97 GLU A N 1
ATOM 742 C CA . GLU A 1 97 ? 18.766 15.711 11.906 1 97 97 GLU A CA 1
ATOM 743 C C . GLU A 1 97 ? 17.672 16.656 11.422 1 97 97 GLU A C 1
ATOM 745 O O . GLU A 1 97 ? 16.484 16.359 11.555 1 97 97 GLU A O 1
ATOM 750 N N . ARG A 1 98 ? 18.094 17.75 10.812 1 97.62 98 ARG A N 1
ATOM 751 C CA . ARG A 1 98 ? 17.172 18.75 10.289 1 97.62 98 ARG A CA 1
ATOM 752 C C . ARG A 1 98 ? 16.25 18.141 9.234 1 97.62 98 ARG A C 1
ATOM 754 O O . ARG A 1 98 ? 15.047 18.422 9.219 1 97.62 98 ARG A O 1
ATOM 761 N N . ASN A 1 99 ? 16.766 17.344 8.359 1 98.12 99 ASN A N 1
ATOM 762 C CA . ASN A 1 99 ? 16 16.797 7.242 1 98.12 99 ASN A CA 1
ATOM 763 C C . ASN A 1 99 ? 14.867 15.898 7.727 1 98.12 99 ASN A C 1
ATOM 765 O O . ASN A 1 99 ? 13.844 15.766 7.047 1 98.12 99 ASN A O 1
ATOM 769 N N . SER A 1 100 ? 15.016 15.258 8.867 1 98.12 100 SER A N 1
ATOM 770 C CA . SER A 1 100 ? 13.992 14.352 9.375 1 98.12 100 SER A CA 1
ATOM 771 C C . SER A 1 100 ? 13.047 15.07 10.336 1 98.12 100 SER A C 1
ATOM 773 O O . SER A 1 100 ? 12.102 14.469 10.852 1 98.12 100 SER A O 1
ATOM 775 N N . ALA A 1 101 ? 13.258 16.391 10.609 1 98.5 101 ALA A N 1
ATOM 776 C CA . ALA A 1 101 ? 12.383 17.188 11.477 1 98.5 101 ALA A CA 1
ATOM 777 C C . ALA A 1 101 ? 11.148 17.656 10.727 1 98.5 101 ALA A C 1
ATOM 779 O O . ALA A 1 101 ? 11.227 18.031 9.555 1 98.5 101 ALA A O 1
ATOM 780 N N . ILE A 1 102 ? 10.023 17.625 11.43 1 98.81 102 ILE A N 1
ATOM 781 C CA . ILE A 1 102 ? 8.781 18.125 10.859 1 98.81 102 ILE A CA 1
ATOM 782 C C . ILE A 1 102 ? 8.938 19.609 10.508 1 98.81 102 ILE A C 1
ATOM 784 O O . ILE A 1 102 ? 9.516 20.375 11.273 1 98.81 102 ILE A O 1
ATOM 788 N N . VAL A 1 103 ? 8.469 20.031 9.359 1 98.88 103 VAL A N 1
ATOM 789 C CA . VAL A 1 103 ? 8.586 21.422 8.922 1 98.88 103 VAL A CA 1
ATOM 790 C C . VAL A 1 103 ? 7.988 22.344 9.977 1 98.88 103 VAL A C 1
ATOM 792 O O . VAL A 1 103 ? 6.973 22.016 10.594 1 98.88 103 VAL A O 1
ATOM 795 N N . GLU A 1 104 ? 8.508 23.453 10.07 1 98.44 104 GLU A N 1
ATOM 796 C CA . GLU A 1 104 ? 8.164 24.375 11.148 1 98.44 104 GLU A CA 1
ATOM 797 C C . GLU A 1 104 ? 6.695 24.797 11.078 1 98.44 104 GLU A C 1
ATOM 799 O O . GLU A 1 104 ? 6.031 24.922 12.109 1 98.44 104 GLU A O 1
ATOM 804 N N . GLU A 1 105 ? 6.125 25 9.914 1 98.06 105 GLU A N 1
ATOM 805 C CA . GLU A 1 105 ? 4.762 25.484 9.727 1 98.06 105 GLU A CA 1
ATOM 806 C C . GLU A 1 105 ? 3.738 24.469 10.219 1 98.06 105 GLU A C 1
ATOM 808 O O . GLU A 1 105 ? 2.58 24.812 10.461 1 98.06 105 GLU A O 1
ATOM 813 N N . LEU A 1 106 ? 4.184 23.172 10.391 1 98.88 106 LEU A N 1
ATOM 814 C CA . LEU A 1 106 ? 3.285 22.109 10.812 1 98.88 106 LEU A CA 1
ATOM 815 C C . LEU A 1 106 ? 3.801 21.438 12.086 1 98.88 106 LEU A C 1
ATOM 817 O O . LEU A 1 106 ? 3.529 20.25 12.32 1 98.88 106 LEU A O 1
ATOM 821 N N . ALA A 1 107 ? 4.52 22.172 12.859 1 98.81 107 ALA A N 1
ATOM 822 C CA . ALA A 1 107 ? 5.141 21.641 14.07 1 98.81 107 ALA A CA 1
ATOM 823 C C . ALA A 1 107 ? 4.094 21.062 15.023 1 98.81 107 ALA A C 1
ATOM 825 O O . ALA A 1 107 ? 3.047 21.672 15.25 1 98.81 107 ALA A O 1
ATOM 826 N N . PRO A 1 108 ? 4.355 19.906 15.555 1 98.75 108 PRO A N 1
ATOM 827 C CA . PRO A 1 108 ? 3.414 19.312 16.516 1 98.75 108 PRO A CA 1
ATOM 828 C C . PRO A 1 108 ? 3.254 20.156 17.766 1 98.75 108 PRO A C 1
ATOM 830 O O . PRO A 1 108 ? 4.191 20.859 18.188 1 98.75 108 PRO A O 1
ATOM 833 N N . ARG A 1 109 ? 2.111 20.094 18.344 1 98.44 109 ARG A N 1
ATOM 834 C CA . ARG A 1 109 ? 1.821 20.688 19.641 1 98.44 109 ARG A CA 1
ATOM 835 C C . ARG A 1 109 ? 1.628 19.625 20.703 1 98.44 109 ARG A C 1
ATOM 837 O O . ARG A 1 109 ? 1.516 18.438 20.406 1 98.44 109 ARG A O 1
ATOM 844 N N . VAL A 1 110 ? 1.634 20.094 22 1 97.44 110 VAL A N 1
ATOM 845 C CA . VAL A 1 110 ? 1.356 19.203 23.125 1 97.44 110 VAL A CA 1
ATOM 846 C C . VAL A 1 110 ? 0.026 18.484 22.891 1 97.44 110 VAL A C 1
ATOM 848 O O . VA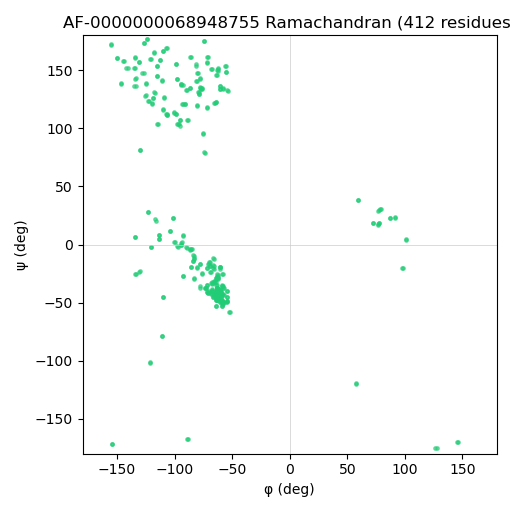L A 1 110 ? -0.958 19.109 22.484 1 97.44 110 VAL A O 1
ATOM 851 N N . GLY A 1 111 ? 0.047 17.172 23.094 1 97.19 111 GLY A N 1
ATOM 852 C CA . GLY A 1 111 ? -1.169 16.391 22.922 1 97.19 111 GLY A CA 1
ATOM 853 C C . GLY A 1 111 ? -1.246 15.711 21.562 1 97.19 111 GLY A C 1
ATOM 854 O O . GLY A 1 111 ? -2.033 14.781 21.375 1 97.19 111 GLY A O 1
ATOM 855 N N . GLU A 1 112 ? -0.481 16.203 20.609 1 98.75 112 GLU A N 1
ATOM 856 C CA . GLU A 1 112 ? -0.429 15.562 19.281 1 98.75 112 GLU A CA 1
ATOM 857 C C . GLU A 1 112 ? 0.609 14.445 19.25 1 98.75 112 GLU A C 1
ATOM 859 O O . GLU A 1 112 ? 1.692 14.578 19.828 1 98.75 112 GLU A O 1
ATOM 864 N N . LEU A 1 113 ? 0.244 13.328 18.688 1 98.81 113 LEU A N 1
ATOM 865 C CA . LEU A 1 113 ? 1.129 12.164 18.641 1 98.81 113 LEU A CA 1
ATOM 866 C C . LEU A 1 113 ? 2.158 12.312 17.516 1 98.81 113 LEU A C 1
ATOM 868 O O . LEU A 1 113 ? 1.815 12.695 16.406 1 98.81 113 LEU A O 1
ATOM 872 N N . VAL A 1 114 ? 3.371 12.094 17.812 1 98.75 114 VAL A N 1
ATOM 873 C CA . VAL A 1 114 ? 4.41 11.969 16.797 1 98.75 114 VAL A CA 1
ATOM 874 C C . VAL A 1 114 ? 4.836 10.508 16.656 1 98.75 114 VAL A C 1
ATOM 876 O O . VAL A 1 114 ? 5.414 9.938 17.594 1 98.75 114 VAL A O 1
ATOM 879 N N . VAL A 1 115 ? 4.539 9.891 15.547 1 98.5 115 VAL A N 1
ATOM 880 C CA . VAL A 1 115 ? 4.832 8.492 15.25 1 98.5 115 VAL A CA 1
ATOM 881 C C . VAL A 1 115 ? 6.191 8.383 14.562 1 98.5 115 VAL A C 1
ATOM 883 O O . VAL A 1 115 ? 6.422 9.008 13.523 1 98.5 115 VAL A O 1
ATOM 886 N N . ARG A 1 116 ? 7.086 7.68 15.102 1 97.75 116 ARG A N 1
ATOM 887 C CA . ARG A 1 116 ? 8.352 7.32 14.469 1 97.75 116 ARG A CA 1
ATOM 888 C C . ARG A 1 116 ? 8.227 6.008 13.703 1 97.75 116 ARG A C 1
ATOM 890 O O . ARG A 1 116 ? 7.727 5.016 14.234 1 97.75 116 ARG A O 1
ATOM 897 N N . LYS A 1 117 ? 8.719 6.035 12.516 1 98.38 117 LYS A N 1
ATOM 898 C CA . LYS A 1 117 ? 8.648 4.828 11.688 1 98.38 117 LYS A CA 1
ATOM 899 C C . LYS A 1 117 ? 9.891 4.691 10.812 1 98.38 117 LYS A C 1
ATOM 901 O O . LYS A 1 117 ? 10.57 5.684 10.523 1 98.38 117 LYS A O 1
ATOM 906 N N . THR A 1 118 ? 10.195 3.455 10.359 1 98.12 118 THR A N 1
ATOM 907 C CA . THR A 1 118 ? 11.328 3.199 9.469 1 98.12 118 THR A CA 1
ATOM 908 C C . THR A 1 118 ? 10.852 2.584 8.156 1 98.12 118 THR A C 1
ATOM 910 O O . THR A 1 118 ? 11.672 2.258 7.289 1 98.12 118 THR A O 1
ATOM 913 N N . VAL A 1 119 ? 9.547 2.342 8.031 1 98.62 119 VAL A N 1
ATOM 914 C CA . VAL A 1 119 ? 8.945 1.754 6.836 1 98.62 119 VAL A CA 1
ATOM 915 C C . VAL A 1 119 ? 7.812 2.646 6.336 1 98.62 119 VAL A C 1
ATOM 917 O O . VAL A 1 119 ? 7.477 3.648 6.969 1 98.62 119 VAL A O 1
ATOM 920 N N . PRO A 1 120 ? 7.191 2.389 5.191 1 98.75 120 PRO A N 1
ATOM 921 C CA . PRO A 1 120 ? 6.277 3.322 4.531 1 98.75 120 PRO A CA 1
ATOM 922 C C . PRO A 1 120 ? 5.023 3.602 5.359 1 98.75 120 PRO A C 1
ATOM 924 O O . PRO A 1 120 ? 4.668 4.762 5.574 1 98.75 120 PRO A O 1
ATOM 927 N N . SER A 1 121 ? 4.379 2.615 5.875 1 98.94 121 SER A N 1
ATOM 928 C CA . SER A 1 121 ? 3.102 2.826 6.547 1 98.94 121 SER A CA 1
ATOM 929 C C . SER A 1 121 ? 3.301 3.383 7.953 1 98.94 121 SER A C 1
ATOM 931 O O . SER A 1 121 ? 4.109 2.859 8.727 1 98.94 121 SER A O 1
ATOM 933 N N . ALA A 1 122 ? 2.529 4.379 8.305 1 98.88 122 ALA A N 1
ATOM 934 C CA . ALA A 1 122 ? 2.576 4.961 9.648 1 98.88 122 ALA A CA 1
ATOM 935 C C . ALA A 1 122 ? 2.029 3.988 10.688 1 98.88 122 ALA A C 1
ATOM 937 O O . ALA A 1 122 ? 2.236 4.176 11.891 1 98.88 122 ALA A O 1
ATOM 938 N N . PHE A 1 123 ? 1.33 2.957 10.25 1 98.94 123 PHE A N 1
ATOM 939 C CA . PHE A 1 123 ? 0.661 2.025 11.156 1 98.94 123 PHE A CA 1
ATOM 940 C C . PHE A 1 123 ? 1.56 0.835 11.469 1 98.94 123 PHE A C 1
ATOM 942 O O . PHE A 1 123 ? 1.355 0.142 12.469 1 98.94 123 PHE A O 1
ATOM 949 N N . PHE A 1 124 ? 2.494 0.495 10.539 1 98.69 124 PHE A N 1
ATOM 950 C CA . PHE A 1 124 ? 3.244 -0.75 10.656 1 98.69 124 PHE A CA 1
ATOM 951 C C . PHE A 1 124 ? 4.258 -0.666 11.789 1 98.69 124 PHE A C 1
ATOM 953 O O . PHE A 1 124 ? 5.164 0.17 11.758 1 98.69 124 PHE A O 1
ATOM 960 N N . GLY A 1 125 ? 4.105 -1.506 12.773 1 97.06 125 GLY A N 1
ATOM 961 C CA . GLY A 1 125 ? 5.055 -1.579 13.875 1 97.06 125 GLY A CA 1
ATOM 962 C C . GLY A 1 125 ? 4.973 -0.387 14.812 1 97.06 125 GLY A C 1
ATOM 963 O O . GLY A 1 125 ? 5.945 -0.066 15.5 1 97.06 125 GLY A O 1
ATOM 964 N N . THR A 1 126 ? 3.906 0.392 14.82 1 98.38 126 THR A N 1
ATOM 965 C CA . THR A 1 126 ? 3.762 1.577 15.656 1 98.38 126 THR A CA 1
ATOM 966 C C . THR A 1 126 ? 2.506 1.48 16.516 1 98.38 126 THR A C 1
ATOM 968 O O . THR A 1 126 ? 1.733 0.528 16.391 1 98.38 126 THR A O 1
ATOM 971 N N . SER A 1 127 ? 2.312 2.449 17.344 1 98.25 127 SER A N 1
ATOM 972 C CA . SER A 1 127 ? 1.159 2.463 18.25 1 98.25 127 SER A CA 1
ATOM 973 C C . SER A 1 127 ? -0.009 3.223 17.625 1 98.25 127 SER A C 1
ATOM 975 O O . SER A 1 127 ? -1.038 3.424 18.266 1 98.25 127 SER A O 1
ATOM 977 N N . LEU A 1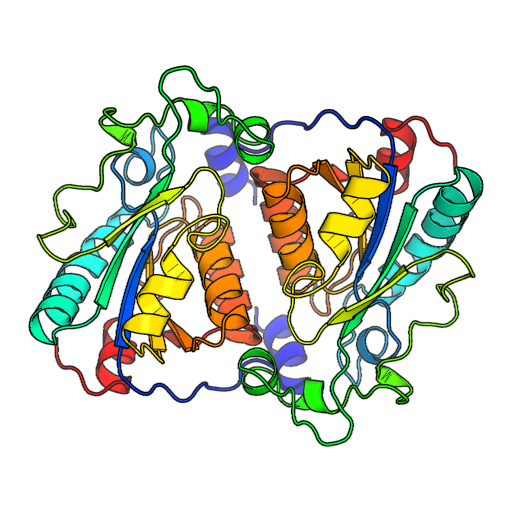 128 ? 0.076 3.615 16.375 1 98.88 128 LEU A N 1
ATOM 978 C CA . LEU A 1 128 ? -0.869 4.555 15.789 1 98.88 128 LEU A CA 1
ATOM 979 C C . LEU A 1 128 ? -2.281 3.98 15.789 1 98.88 128 LEU A C 1
ATOM 981 O O . LEU A 1 128 ? -3.234 4.664 16.172 1 98.88 128 LEU A O 1
ATOM 985 N N . ALA A 1 129 ? -2.412 2.717 15.375 1 98.69 129 ALA A N 1
ATOM 986 C CA . ALA A 1 129 ? -3.74 2.115 15.281 1 98.69 129 ALA A CA 1
ATOM 987 C C . ALA A 1 129 ? -4.43 2.096 16.641 1 98.69 129 ALA A C 1
ATOM 989 O O . ALA A 1 129 ? -5.586 2.506 16.766 1 98.69 129 ALA A O 1
ATOM 990 N N . ALA A 1 130 ? -3.719 1.606 17.641 1 98.56 130 ALA A N 1
ATOM 991 C CA . ALA A 1 130 ? -4.266 1.537 19 1 98.56 130 ALA A CA 1
ATOM 992 C C . ALA A 1 130 ? -4.609 2.93 19.516 1 98.56 130 ALA A C 1
ATOM 994 O O . ALA A 1 130 ? -5.641 3.119 20.172 1 98.56 130 ALA A O 1
ATOM 995 N N . TRP A 1 131 ? -3.771 3.869 19.266 1 98.81 131 TRP A N 1
ATOM 996 C CA . TRP A 1 131 ? -3.945 5.242 19.734 1 98.81 131 TRP A CA 1
ATOM 997 C C . TRP A 1 131 ? -5.207 5.859 19.141 1 98.81 131 TRP A C 1
ATOM 999 O O . TRP A 1 131 ? -5.988 6.496 19.844 1 98.81 131 TRP A O 1
ATOM 1009 N N . LEU A 1 132 ? -5.438 5.695 17.828 1 98.81 132 LEU A N 1
ATOM 1010 C CA . LEU A 1 132 ? -6.621 6.219 17.156 1 98.81 132 LEU A CA 1
ATOM 1011 C C . LEU A 1 132 ? -7.879 5.504 17.625 1 98.81 132 LEU A C 1
ATOM 1013 O O . LEU A 1 132 ? -8.914 6.137 17.859 1 98.81 132 LEU A O 1
ATOM 1017 N N . THR A 1 133 ? -7.789 4.176 17.844 1 97.94 133 THR A N 1
ATOM 1018 C CA . THR A 1 133 ? -8.914 3.373 18.312 1 97.94 133 THR A CA 1
ATOM 1019 C C . THR A 1 133 ? -9.344 3.805 19.703 1 97.94 133 THR A C 1
ATOM 1021 O O . THR A 1 133 ? -10.539 3.938 19.984 1 97.94 133 THR A O 1
ATOM 1024 N N . GLN A 1 134 ? -8.383 3.986 20.547 1 98.19 134 GLN A N 1
ATOM 1025 C CA . GLN A 1 134 ? -8.664 4.406 21.906 1 98.19 134 GLN A CA 1
ATOM 1026 C C . GLN A 1 134 ? -9.414 5.73 21.938 1 98.19 134 GLN A C 1
ATOM 1028 O O . GLN A 1 134 ? -10.227 5.969 22.844 1 98.19 134 GLN A O 1
ATOM 1033 N N . ARG A 1 135 ? -9.273 6.488 20.969 1 98.12 135 ARG A N 1
ATOM 1034 C CA . ARG A 1 135 ? -9.883 7.809 20.906 1 98.12 135 ARG A CA 1
ATOM 1035 C C . ARG A 1 135 ? -11.188 7.77 20.109 1 98.12 135 ARG A C 1
ATOM 1037 O O . ARG A 1 135 ? -11.812 8.805 19.891 1 98.12 135 ARG A O 1
ATOM 1044 N N . GLY A 1 136 ? -11.523 6.562 19.578 1 98.44 136 GLY A N 1
ATOM 1045 C CA . GLY A 1 136 ? -12.805 6.32 18.938 1 98.44 136 GLY A CA 1
ATOM 1046 C C . GLY A 1 136 ? -12.875 6.891 17.531 1 98.44 136 GLY A C 1
ATOM 1047 O O . GLY A 1 136 ? -13.969 7.129 17 1 98.44 136 GLY A O 1
ATOM 1048 N N . VAL A 1 137 ? -11.742 7.172 16.922 1 98.81 137 VAL A N 1
ATOM 1049 C CA . VAL A 1 137 ? -11.734 7.777 15.586 1 98.81 137 VAL A CA 1
ATOM 1050 C C . VAL A 1 137 ? -12.422 6.848 14.594 1 98.81 137 VAL A C 1
ATOM 1052 O O . VAL A 1 137 ? -12.148 5.645 14.562 1 98.81 137 VAL A O 1
ATOM 1055 N N . ARG A 1 138 ? -13.297 7.414 13.773 1 98.5 138 ARG A N 1
ATOM 1056 C CA . ARG A 1 138 ? -13.984 6.641 12.742 1 98.5 138 ARG A CA 1
ATOM 1057 C C . ARG A 1 138 ? -13.5 7.035 11.352 1 98.5 138 ARG A C 1
ATOM 1059 O O . ARG A 1 138 ? -13.281 6.176 10.5 1 98.5 138 ARG A O 1
ATOM 1066 N N . THR A 1 139 ? -13.375 8.312 11.094 1 98.75 139 THR A N 1
ATOM 1067 C CA . THR A 1 139 ? -12.844 8.836 9.844 1 98.75 139 THR A CA 1
ATOM 1068 C C . THR A 1 139 ? -11.461 9.461 10.062 1 98.75 139 THR A C 1
ATOM 1070 O O . THR A 1 139 ? -11.281 10.289 10.953 1 98.75 139 THR A O 1
ATOM 1073 N N . LEU A 1 140 ? -10.523 9.008 9.273 1 98.94 140 LEU A N 1
ATOM 1074 C CA . LEU A 1 140 ? -9.164 9.531 9.359 1 98.94 140 LEU A CA 1
ATOM 1075 C C . LEU A 1 140 ? -8.852 10.43 8.164 1 98.94 140 LEU A C 1
ATOM 1077 O O . LEU A 1 140 ? -8.75 9.945 7.035 1 98.94 140 LEU A O 1
ATOM 1081 N N . VAL A 1 141 ? -8.703 11.727 8.383 1 98.94 141 VAL A N 1
ATOM 1082 C CA . VAL A 1 141 ? -8.25 12.664 7.363 1 98.94 141 VAL A CA 1
ATOM 1083 C C . VAL A 1 141 ? -6.746 12.531 7.164 1 98.94 141 VAL A C 1
ATOM 1085 O O . VAL A 1 141 ? -5.988 12.477 8.141 1 98.94 141 VAL A O 1
ATOM 1088 N N . VAL A 1 142 ? -6.336 12.469 5.914 1 98.94 142 VAL A N 1
ATOM 1089 C CA . VAL A 1 142 ? -4.93 12.172 5.648 1 98.94 142 VAL A CA 1
ATOM 1090 C C . VAL A 1 142 ? -4.332 13.266 4.762 1 98.94 142 VAL A C 1
ATOM 1092 O O . VAL A 1 142 ? -4.914 13.625 3.732 1 98.94 142 VAL A O 1
ATOM 1095 N N . ALA A 1 143 ? -3.277 13.812 5.129 1 98.94 143 ALA A N 1
ATOM 1096 C CA . ALA A 1 143 ? -2.371 14.711 4.422 1 98.94 143 ALA A CA 1
ATOM 1097 C C . ALA A 1 143 ? -0.923 14.25 4.555 1 98.94 143 ALA A C 1
ATOM 1099 O O . ALA A 1 143 ? -0.597 13.461 5.441 1 98.94 143 ALA A O 1
ATOM 1100 N N . GLY A 1 144 ? -0.12 14.68 3.609 1 98.88 144 GLY A N 1
ATOM 1101 C CA . GLY A 1 144 ? 1.263 14.281 3.822 1 98.88 144 GLY A CA 1
ATOM 1102 C C . GLY A 1 144 ? 2.01 14 2.531 1 98.88 144 GLY A C 1
ATOM 1103 O O . GLY A 1 144 ? 1.532 14.344 1.447 1 98.88 144 GLY A O 1
ATOM 1104 N N . ALA A 1 145 ? 3.217 13.438 2.674 1 98.69 145 ALA A N 1
ATOM 1105 C CA . ALA A 1 145 ? 4.098 13.039 1.582 1 98.69 145 ALA A CA 1
ATOM 1106 C C . ALA A 1 145 ? 4.688 11.648 1.836 1 98.69 145 ALA A C 1
ATOM 1108 O O . ALA A 1 145 ? 4.891 11.258 2.986 1 98.69 145 ALA A O 1
ATOM 1109 N N . VAL A 1 146 ? 5.004 10.914 0.773 1 98.19 146 VAL A N 1
ATOM 1110 C CA . VAL A 1 146 ? 4.566 11.273 -0.57 1 98.19 146 VAL A CA 1
ATOM 1111 C C . VAL A 1 146 ? 3.34 10.453 -0.954 1 98.19 146 VAL A C 1
ATOM 1113 O O . VAL A 1 146 ? 3.133 9.352 -0.431 1 98.19 146 VAL A O 1
ATOM 1116 N N . THR A 1 147 ? 2.539 10.914 -1.829 1 98.88 147 THR A N 1
ATOM 1117 C CA . THR A 1 147 ? 1.254 10.344 -2.211 1 98.88 147 THR A CA 1
ATOM 1118 C C . THR A 1 147 ? 1.414 8.875 -2.617 1 98.88 147 THR A C 1
ATOM 1120 O O . THR A 1 147 ? 0.698 8.008 -2.117 1 98.88 147 THR A O 1
ATOM 1123 N N . SER A 1 148 ? 2.412 8.539 -3.42 1 98.62 148 SER A N 1
ATOM 1124 C CA . SER A 1 148 ? 2.582 7.215 -4.016 1 98.62 148 SER A CA 1
ATOM 1125 C C . SER A 1 148 ? 3.312 6.27 -3.064 1 98.62 148 SER A C 1
ATOM 1127 O O . SER A 1 148 ? 3.492 5.09 -3.369 1 98.62 148 SER A O 1
ATOM 1129 N N . GLY A 1 149 ? 3.764 6.703 -1.927 1 98.56 149 GLY A N 1
ATOM 1130 C CA . GLY A 1 149 ? 4.543 5.93 -0.973 1 98.56 149 GLY A CA 1
ATOM 1131 C C . GLY A 1 149 ? 3.889 5.832 0.392 1 98.56 149 GLY A C 1
ATOM 1132 O O . GLY A 1 149 ? 2.898 5.117 0.564 1 98.56 149 GLY A O 1
ATOM 1133 N N . CYS A 1 150 ? 4.402 6.633 1.276 1 98.88 150 CYS A N 1
ATOM 1134 C CA . CYS A 1 150 ? 4.016 6.512 2.678 1 98.88 150 CYS A CA 1
ATOM 1135 C C . CYS A 1 150 ? 2.557 6.906 2.875 1 98.88 150 CYS A C 1
ATOM 1137 O O . CYS A 1 150 ? 1.872 6.359 3.742 1 98.88 150 CYS A O 1
ATOM 1139 N N . VAL A 1 151 ? 2.061 7.883 2.084 1 98.94 151 VAL A N 1
ATOM 1140 C CA . VAL A 1 151 ? 0.656 8.266 2.201 1 98.94 151 VAL A CA 1
ATOM 1141 C C . VAL A 1 151 ? -0.235 7.09 1.805 1 98.94 151 VAL A C 1
ATOM 1143 O O . VAL A 1 151 ? -1.096 6.668 2.58 1 98.94 151 VAL A O 1
ATOM 1146 N N . ARG A 1 152 ? -0.004 6.555 0.663 1 98.94 152 ARG A N 1
ATOM 1147 C CA . ARG A 1 152 ? -0.842 5.449 0.213 1 98.94 152 ARG A CA 1
ATOM 1148 C C . ARG A 1 152 ? -0.722 4.254 1.152 1 98.94 152 ARG A C 1
ATOM 1150 O O . ARG A 1 152 ? -1.725 3.623 1.496 1 98.94 152 ARG A O 1
ATOM 1157 N N . ALA A 1 153 ? 0.541 3.891 1.523 1 98.94 153 ALA A N 1
ATOM 1158 C CA . ALA A 1 153 ? 0.73 2.764 2.432 1 98.94 153 ALA A CA 1
ATOM 1159 C C . ALA A 1 153 ? -0.075 2.951 3.715 1 98.94 153 ALA A C 1
ATOM 1161 O O . ALA A 1 153 ? -0.71 2.012 4.199 1 98.94 153 ALA A O 1
ATOM 1162 N N . SER A 1 154 ? -0.111 4.148 4.223 1 99 154 SER A N 1
ATOM 1163 C CA . SER A 1 154 ? -0.831 4.445 5.457 1 99 154 SER A CA 1
ATOM 1164 C C . SER A 1 154 ? -2.34 4.438 5.234 1 99 154 SER A C 1
ATOM 1166 O O . SER A 1 154 ? -3.1 4.008 6.102 1 99 154 SER A O 1
ATOM 1168 N N . VAL A 1 155 ? -2.771 4.941 4.074 1 98.94 155 VAL A N 1
ATOM 1169 C CA . VAL A 1 155 ? -4.191 4.969 3.74 1 98.94 155 VAL A CA 1
ATOM 1170 C C . VAL A 1 155 ? -4.727 3.543 3.631 1 98.94 155 VAL A C 1
ATOM 1172 O O . VAL A 1 155 ? -5.793 3.229 4.164 1 98.94 155 VAL A O 1
ATOM 1175 N N . VAL A 1 156 ? -3.979 2.678 2.975 1 98.94 156 VAL A N 1
ATOM 1176 C CA . VAL A 1 156 ? -4.391 1.287 2.82 1 98.94 156 VAL A CA 1
ATOM 1177 C C . VAL A 1 156 ? -4.48 0.619 4.191 1 98.94 156 VAL A C 1
ATOM 1179 O O . VAL A 1 156 ? -5.461 -0.066 4.488 1 98.94 156 VAL A O 1
ATOM 1182 N N . ASP A 1 157 ? -3.5 0.842 5.066 1 98.94 157 ASP A N 1
ATOM 1183 C CA . ASP A 1 157 ? -3.531 0.254 6.402 1 98.94 157 ASP A CA 1
ATOM 1184 C C . ASP A 1 157 ? -4.664 0.85 7.238 1 98.94 157 ASP A C 1
ATOM 1186 O O . ASP A 1 157 ? -5.32 0.138 8 1 98.94 157 ASP A O 1
ATOM 1190 N N . ALA A 1 158 ? -4.867 2.17 7.113 1 98.88 158 ALA A N 1
ATOM 1191 C CA . ALA A 1 158 ? -5.996 2.768 7.824 1 98.88 158 ALA A CA 1
ATOM 1192 C C . ALA A 1 158 ? -7.301 2.055 7.48 1 98.88 158 ALA A C 1
ATOM 1194 O O . ALA A 1 158 ? -8.062 1.673 8.375 1 98.88 158 ALA A O 1
ATOM 1195 N N . MET A 1 159 ? -7.5 1.879 6.219 1 98.69 159 MET A N 1
ATOM 1196 C CA . MET A 1 159 ? -8.703 1.196 5.75 1 98.69 159 MET A CA 1
ATOM 1197 C C . MET A 1 159 ? -8.75 -0.236 6.27 1 98.69 159 MET A C 1
ATOM 1199 O O . MET A 1 159 ? -9.797 -0.697 6.73 1 98.69 159 MET A O 1
ATOM 1203 N N . GLN A 1 160 ? -7.605 -0.93 6.258 1 98.75 160 GLN A N 1
ATOM 1204 C CA . GLN A 1 160 ? -7.547 -2.322 6.688 1 98.75 160 GLN A CA 1
ATOM 1205 C C . GLN A 1 160 ? -7.781 -2.443 8.188 1 98.75 160 GLN A C 1
ATOM 1207 O O . GLN A 1 160 ? -8.25 -3.48 8.672 1 98.75 160 GLN A O 1
ATOM 1212 N N . TYR A 1 161 ? -7.516 -1.376 8.938 1 98.5 161 TYR A N 1
ATOM 1213 C CA . TYR A 1 161 ? -7.762 -1.347 10.375 1 98.5 161 TYR A CA 1
ATOM 1214 C C . TYR A 1 161 ? -9.195 -0.932 10.672 1 98.5 161 TYR A C 1
ATOM 1216 O O . TYR A 1 161 ? -9.594 -0.829 11.836 1 98.5 161 TYR A O 1
ATOM 1224 N N . GLY A 1 162 ? -9.969 -0.582 9.664 1 97.56 162 GLY A N 1
ATOM 1225 C CA . GLY A 1 162 ? -11.383 -0.308 9.844 1 97.56 162 GLY A CA 1
ATOM 1226 C C . GLY A 1 162 ? -11.703 1.174 9.898 1 97.56 162 GLY A C 1
ATOM 1227 O O . GLY A 1 162 ? -12.836 1.56 10.203 1 97.56 162 GLY A O 1
ATOM 1228 N N . LEU A 1 163 ? -10.711 2.035 9.688 1 98.62 163 LEU A N 1
ATOM 1229 C CA . LEU A 1 163 ? -10.961 3.467 9.57 1 98.62 163 LEU A CA 1
ATOM 1230 C C . LEU A 1 163 ? -11.438 3.828 8.172 1 98.62 163 LEU A C 1
ATOM 1232 O O . LEU A 1 163 ? -11.172 3.098 7.211 1 98.62 163 LEU A O 1
ATOM 1236 N N . ARG A 1 164 ? -12.141 4.895 8.047 1 98.62 164 ARG A N 1
ATOM 1237 C CA . ARG A 1 164 ? -12.547 5.461 6.77 1 98.62 164 ARG A CA 1
ATOM 1238 C C . ARG A 1 164 ? -11.609 6.59 6.352 1 98.62 164 ARG A C 1
ATOM 1240 O O . ARG A 1 164 ? -11.703 7.707 6.859 1 98.62 164 ARG A O 1
ATOM 1247 N N . PRO A 1 165 ? -10.742 6.328 5.43 1 98.88 165 PRO A N 1
ATOM 1248 C CA . PRO A 1 165 ? -9.789 7.383 5.074 1 98.88 165 PRO A CA 1
ATOM 1249 C C . PRO A 1 165 ? -10.406 8.469 4.199 1 98.88 165 PRO A C 1
ATOM 1251 O O . PRO A 1 165 ? -11.148 8.164 3.262 1 98.88 165 PRO A O 1
ATOM 1254 N N . LEU A 1 166 ? -10.156 9.641 4.516 1 98.88 166 LEU A N 1
ATOM 1255 C CA . LEU A 1 166 ? -10.414 10.828 3.701 1 98.88 166 LEU A CA 1
ATOM 1256 C C . LEU A 1 166 ? -9.117 11.508 3.293 1 98.88 166 LEU A C 1
ATOM 1258 O O . LEU A 1 166 ? -8.484 12.18 4.105 1 98.88 166 LEU A O 1
ATOM 1262 N N . VAL A 1 167 ? -8.734 11.32 2.064 1 98.94 167 VAL A N 1
ATOM 1263 C CA . VAL A 1 167 ? -7.488 11.883 1.545 1 98.94 167 VAL A CA 1
ATOM 1264 C C . VAL A 1 167 ? -7.762 13.234 0.9 1 98.94 167 VAL A C 1
ATOM 1266 O O . VAL A 1 167 ? -8.555 13.336 -0.038 1 98.94 167 VAL A O 1
ATOM 1269 N N . LEU A 1 168 ? -7.129 14.227 1.4 1 98.94 168 LEU A N 1
ATOM 1270 C CA . LEU A 1 168 ? -7.281 15.547 0.808 1 98.94 168 LEU A CA 1
ATOM 1271 C C . LEU A 1 168 ? -6.258 15.766 -0.301 1 98.94 168 LEU A C 1
ATOM 1273 O O . LEU A 1 168 ? -5.082 16 -0.026 1 98.94 168 LEU A O 1
ATOM 1277 N N . SER A 1 169 ? -6.699 15.758 -1.53 1 98.94 169 SER A N 1
ATOM 1278 C CA . SER A 1 169 ? -5.871 15.648 -2.729 1 98.94 169 SER A CA 1
ATOM 1279 C C . SER A 1 169 ? -4.906 16.828 -2.848 1 98.94 169 SER A C 1
ATOM 1281 O O . SER A 1 169 ? -3.83 16.688 -3.436 1 98.94 169 SER A O 1
ATOM 1283 N N . ASP A 1 170 ? -5.266 17.969 -2.334 1 98.88 170 ASP A N 1
ATOM 1284 C CA . ASP A 1 170 ? -4.402 19.141 -2.414 1 98.88 170 ASP A CA 1
ATOM 1285 C C . ASP A 1 170 ? -3.543 19.266 -1.159 1 98.88 170 ASP A C 1
ATOM 1287 O O . ASP A 1 170 ? -2.77 20.219 -1.03 1 98.88 170 ASP A O 1
ATOM 1291 N N . CYS A 1 171 ? -3.635 18.328 -0.176 1 98.94 171 CYS A N 1
ATOM 1292 C CA . CYS A 1 171 ? -2.826 18.328 1.038 1 98.94 171 CYS A CA 1
ATOM 1293 C C . CYS A 1 171 ? -1.882 17.125 1.06 1 98.94 171 CYS A C 1
ATOM 1295 O O . CYS A 1 171 ? -1.267 16.828 2.086 1 98.94 171 CYS A O 1
ATOM 1297 N N . VAL A 1 172 ? -1.852 16.359 0.011 1 98.94 172 VAL A N 1
ATOM 1298 C CA . VAL A 1 172 ? -0.838 15.328 -0.173 1 98.94 172 VAL A CA 1
ATOM 1299 C C . VAL A 1 172 ? 0.037 15.664 -1.377 1 98.94 172 VAL A C 1
ATOM 1301 O O . VAL A 1 172 ? -0.432 16.281 -2.34 1 98.94 172 VAL A O 1
ATOM 1304 N N . GLY A 1 173 ? 1.25 15.328 -1.236 1 98.75 173 GLY A N 1
ATOM 1305 C CA . GLY A 1 173 ? 2.189 15.656 -2.295 1 98.75 173 GLY A CA 1
ATOM 1306 C C . GLY A 1 173 ? 3.109 14.508 -2.658 1 98.75 173 GLY A C 1
ATOM 1307 O O . GLY A 1 173 ? 3.256 13.555 -1.888 1 98.75 173 GLY A O 1
ATOM 1308 N N . ASP A 1 174 ? 3.697 14.57 -3.812 1 98.25 174 ASP A N 1
ATOM 1309 C CA . ASP A 1 174 ? 4.668 13.633 -4.367 1 98.25 174 ASP A CA 1
ATOM 1310 C C . ASP A 1 174 ? 5.77 14.367 -5.125 1 98.25 174 ASP A C 1
ATOM 1312 O O . ASP A 1 174 ? 5.566 15.484 -5.605 1 98.25 174 ASP A O 1
ATOM 1316 N N . ARG A 1 175 ? 6.934 13.758 -5.152 1 97.12 175 ARG A N 1
ATOM 1317 C CA . ARG A 1 175 ? 8.07 14.352 -5.848 1 97.12 175 ARG A CA 1
ATOM 1318 C C . ARG A 1 175 ? 7.828 14.406 -7.352 1 97.12 175 ARG A C 1
ATOM 1320 O O . ARG A 1 175 ? 8.484 15.164 -8.062 1 97.12 175 ARG A O 1
ATOM 1327 N N . ALA A 1 176 ? 6.918 13.602 -7.863 1 96.69 176 ALA A N 1
ATOM 1328 C CA . ALA A 1 176 ? 6.547 13.578 -9.273 1 96.69 176 ALA A CA 1
ATOM 1329 C C . ALA A 1 176 ? 5.027 13.539 -9.445 1 96.69 176 ALA A C 1
ATOM 1331 O O . ALA A 1 176 ? 4.332 12.82 -8.727 1 96.69 176 ALA A O 1
ATOM 1332 N N . LEU A 1 177 ? 4.512 14.242 -10.469 1 96.81 177 LEU A N 1
ATOM 1333 C CA . LEU A 1 177 ? 3.072 14.43 -10.602 1 96.81 177 LEU A CA 1
ATOM 1334 C C . LEU A 1 177 ? 2.408 13.18 -11.164 1 96.81 177 LEU A C 1
ATOM 1336 O O . LEU A 1 177 ? 1.263 12.875 -10.82 1 96.81 177 LEU A O 1
ATOM 1340 N N . GLY A 1 178 ? 3.064 12.453 -12.086 1 96.44 178 GLY A N 1
ATOM 1341 C CA . GLY A 1 178 ? 2.516 11.211 -12.602 1 96.44 178 GLY A CA 1
ATOM 1342 C C . GLY A 1 178 ? 2.127 10.234 -11.508 1 96.44 178 GLY A C 1
ATOM 1343 O O . GLY A 1 178 ? 0.953 9.875 -11.375 1 96.44 178 GLY A O 1
ATOM 1344 N N . PRO A 1 179 ? 3.141 9.875 -10.664 1 97.81 179 PRO A N 1
ATOM 1345 C CA . PRO A 1 179 ? 2.846 9.008 -9.523 1 97.81 179 PRO A CA 1
ATOM 1346 C C . PRO A 1 179 ? 1.806 9.609 -8.578 1 97.81 179 PRO A C 1
ATOM 1348 O O . PRO A 1 179 ? 0.958 8.891 -8.047 1 97.81 179 PRO A O 1
ATOM 1351 N N . HIS A 1 180 ? 1.826 10.922 -8.414 1 98.38 180 HIS A N 1
ATOM 1352 C CA . HIS A 1 180 ? 0.837 11.594 -7.582 1 98.38 180 HIS A CA 1
ATOM 1353 C C . HIS A 1 180 ? -0.579 11.328 -8.078 1 98.38 180 HIS A C 1
ATOM 1355 O O . HIS A 1 180 ? -1.413 10.805 -7.336 1 98.38 180 HIS A O 1
ATOM 1361 N N . GLN A 1 181 ? -0.817 11.539 -9.312 1 98.06 181 GLN A N 1
ATOM 1362 C CA . GLN A 1 181 ? -2.15 11.43 -9.898 1 98.06 181 GLN A CA 1
ATOM 1363 C C . GLN A 1 181 ? -2.602 9.969 -9.969 1 98.06 181 GLN A C 1
ATOM 1365 O O . GLN A 1 181 ? -3.76 9.664 -9.68 1 98.06 181 GLN A O 1
ATOM 1370 N N . ALA A 1 182 ? -1.691 9.102 -10.344 1 97.75 182 ALA A N 1
ATOM 1371 C CA . ALA A 1 182 ? -2.02 7.688 -10.445 1 97.75 182 ALA A CA 1
ATOM 1372 C C . ALA A 1 182 ? -2.465 7.121 -9.102 1 97.75 182 ALA A C 1
ATOM 1374 O O . ALA A 1 182 ? -3.396 6.32 -9.039 1 97.75 182 ALA A O 1
ATOM 1375 N N . ASN A 1 183 ? -1.835 7.535 -8.039 1 98.69 183 ASN A N 1
ATOM 1376 C CA . ASN A 1 183 ? -2.131 6.957 -6.73 1 98.69 183 ASN A CA 1
ATOM 1377 C C . ASN A 1 183 ? -3.355 7.605 -6.094 1 98.69 183 ASN A C 1
ATOM 1379 O O . ASN A 1 183 ? -4.07 6.965 -5.324 1 98.69 183 ASN A O 1
ATOM 1383 N N . LEU A 1 184 ? -3.613 8.883 -6.414 1 98.75 184 LEU A N 1
ATOM 1384 C CA . LEU A 1 184 ? -4.902 9.445 -6.023 1 98.75 184 LEU A CA 1
ATOM 1385 C C . LEU A 1 184 ? -6.047 8.664 -6.656 1 98.75 184 LEU A C 1
ATOM 1387 O O . LEU A 1 184 ? -7.031 8.344 -5.984 1 98.75 184 LEU A O 1
ATOM 1391 N N . PHE A 1 185 ? -5.891 8.383 -7.926 1 98.12 185 PHE A N 1
ATOM 1392 C CA . PHE A 1 185 ? -6.895 7.602 -8.641 1 98.12 185 PHE A CA 1
ATOM 1393 C C . PHE A 1 185 ? -7.102 6.242 -7.977 1 98.12 185 PHE A C 1
ATOM 1395 O O . PHE A 1 185 ? -8.234 5.852 -7.695 1 98.12 185 PHE A O 1
ATOM 1402 N N . ASP A 1 186 ? -6.055 5.535 -7.711 1 98.25 186 ASP A N 1
ATOM 1403 C CA . ASP A 1 186 ? -6.141 4.207 -7.113 1 98.25 186 ASP A CA 1
ATOM 1404 C C . ASP A 1 186 ? -6.844 4.254 -5.762 1 98.25 186 ASP A C 1
ATOM 1406 O O . ASP A 1 186 ? -7.734 3.447 -5.488 1 98.25 186 ASP A O 1
ATOM 1410 N N . MET A 1 187 ? -6.422 5.176 -4.914 1 98.75 187 MET A N 1
ATOM 1411 C CA . MET A 1 187 ? -6.988 5.262 -3.57 1 98.75 187 MET A CA 1
ATOM 1412 C C . MET A 1 187 ? -8.469 5.602 -3.623 1 98.75 187 MET A C 1
ATOM 1414 O O . MET A 1 187 ? -9.266 5.062 -2.85 1 98.75 187 MET A O 1
ATOM 1418 N N . GLU A 1 188 ? -8.797 6.492 -4.559 1 98.44 188 GLU A N 1
ATOM 1419 C CA . GLU A 1 188 ? -10.203 6.871 -4.688 1 98.44 188 GLU A CA 1
ATOM 1420 C C . GLU A 1 188 ? -11.055 5.676 -5.09 1 98.44 188 GLU A C 1
ATOM 1422 O O . GLU A 1 188 ? -12.18 5.512 -4.602 1 98.44 188 GLU A O 1
ATOM 1427 N N . GLN A 1 189 ? -10.547 4.852 -5.934 1 97.44 189 GLN A N 1
ATOM 1428 C CA . GLN A 1 189 ? -11.328 3.754 -6.488 1 97.44 189 GLN A CA 1
ATOM 1429 C C . GLN A 1 189 ? -11.484 2.621 -5.477 1 97.44 189 GLN A C 1
ATOM 1431 O O . GLN A 1 189 ? -12.5 1.922 -5.469 1 97.44 189 GLN A O 1
ATOM 1436 N N . LYS A 1 190 ? -10.523 2.504 -4.473 1 97.88 190 LYS A N 1
ATOM 1437 C CA . LYS A 1 190 ? -10.492 1.229 -3.764 1 97.88 190 LYS A CA 1
ATOM 1438 C C . LYS A 1 190 ? -10.477 1.438 -2.252 1 97.88 190 LYS A C 1
ATOM 1440 O O . LYS A 1 190 ? -10.875 0.553 -1.493 1 97.88 190 LYS A O 1
ATOM 1445 N N . TYR A 1 191 ? -10 2.658 -1.779 1 98.56 191 TYR A N 1
ATOM 1446 C CA . TYR A 1 191 ? -9.609 2.613 -0.375 1 98.56 191 TYR A CA 1
ATOM 1447 C C . TYR A 1 191 ? -10.172 3.807 0.389 1 98.56 191 TYR A C 1
ATOM 1449 O O . TYR A 1 191 ? -10.344 3.744 1.608 1 98.56 191 TYR A O 1
ATOM 1457 N N . ALA A 1 192 ? -10.438 4.918 -0.328 1 98.81 192 ALA A N 1
ATOM 1458 C CA . ALA A 1 192 ? -10.633 6.172 0.393 1 98.81 192 ALA A CA 1
ATOM 1459 C C . ALA A 1 192 ? -11.594 7.094 -0.356 1 98.81 192 ALA A C 1
ATOM 1461 O O . ALA A 1 192 ? -11.891 6.867 -1.532 1 98.81 192 ALA A O 1
ATOM 1462 N N . THR A 1 193 ? -12.133 8.023 0.334 1 98.69 193 THR A N 1
ATOM 1463 C CA . THR A 1 193 ? -12.633 9.227 -0.309 1 98.69 193 THR A CA 1
ATOM 1464 C C . THR A 1 193 ? -11.484 10.18 -0.639 1 98.69 193 THR A C 1
ATOM 1466 O O . THR A 1 193 ? -10.609 10.422 0.196 1 98.69 193 THR A O 1
ATOM 1469 N N . VAL A 1 194 ? -11.406 10.656 -1.849 1 98.81 194 VAL A N 1
ATOM 1470 C CA . VAL A 1 194 ? -10.383 11.609 -2.271 1 98.81 194 VAL A CA 1
ATOM 1471 C C . VAL A 1 194 ? -11.047 12.898 -2.752 1 98.81 194 VAL A C 1
ATOM 1473 O O . VAL A 1 194 ? -11.875 12.875 -3.664 1 98.81 194 VAL A O 1
ATOM 1476 N N . THR A 1 195 ? -10.727 13.953 -2.148 1 98.56 195 THR A N 1
ATOM 1477 C CA . THR A 1 195 ? -11.289 15.242 -2.512 1 98.56 195 THR A CA 1
ATOM 1478 C C . THR A 1 195 ? -10.352 16.375 -2.1 1 98.56 195 THR A C 1
ATOM 1480 O O . THR A 1 195 ? -9.32 16.141 -1.47 1 98.56 195 THR A O 1
ATOM 1483 N N . THR A 1 196 ? -10.617 17.609 -2.482 1 98.56 196 THR A N 1
ATOM 1484 C CA . THR A 1 196 ? -9.844 18.766 -2.039 1 98.56 196 THR A CA 1
ATOM 1485 C C . THR A 1 196 ? -10.133 19.078 -0.573 1 98.56 196 THR A C 1
ATOM 1487 O O . THR A 1 196 ? -11.148 18.641 -0.027 1 98.56 196 THR A O 1
ATOM 1490 N N . ARG A 1 197 ? -9.242 19.828 0.038 1 98.62 197 ARG A N 1
ATOM 1491 C CA . ARG A 1 197 ? -9.422 20.234 1.424 1 98.62 197 ARG A CA 1
ATOM 1492 C C . ARG A 1 197 ? -10.766 20.938 1.614 1 98.62 197 ARG A C 1
ATOM 1494 O O . ARG A 1 197 ? -11.531 20.594 2.514 1 98.62 197 ARG A O 1
ATOM 1501 N N . ALA A 1 198 ? -11.055 21.922 0.754 1 98.06 198 ALA A N 1
ATOM 1502 C CA . ALA A 1 198 ? -12.289 22.688 0.872 1 98.06 198 ALA A CA 1
ATOM 1503 C C . ALA A 1 198 ? -13.516 21.781 0.78 1 98.06 198 ALA A C 1
ATOM 1505 O O . ALA A 1 198 ? -14.422 21.859 1.618 1 98.06 198 ALA A O 1
ATOM 1506 N N . GLU A 1 199 ? -13.57 20.922 -0.2 1 97.75 199 GLU A N 1
ATOM 1507 C CA . GLU A 1 199 ? -14.695 20.016 -0.398 1 97.75 199 GLU A CA 1
ATOM 1508 C C . GLU A 1 199 ? -14.805 19.016 0.748 1 97.75 199 GLU A C 1
ATOM 1510 O O . GLU A 1 199 ? -15.906 18.672 1.191 1 97.75 199 GLU A O 1
ATOM 1515 N N . GLY A 1 200 ? -13.68 18.484 1.186 1 97.81 200 GLY A N 1
ATOM 1516 C CA . GLY A 1 200 ? -13.664 17.516 2.27 1 97.81 200 GLY A CA 1
ATOM 1517 C C . GLY A 1 200 ? -14.164 18.094 3.584 1 97.81 200 GLY A C 1
ATOM 1518 O O . GLY A 1 200 ? -14.977 17.453 4.266 1 97.81 200 GLY A O 1
ATOM 1519 N N . LEU A 1 201 ? -13.633 19.266 3.914 1 97.81 201 LEU A N 1
ATOM 1520 C CA . LEU A 1 201 ? -14.07 19.906 5.152 1 97.81 201 LEU A CA 1
ATOM 1521 C C . LEU A 1 201 ? -15.555 20.234 5.105 1 97.81 201 LEU A C 1
ATOM 1523 O O . LEU A 1 201 ? -16.266 20.047 6.09 1 97.81 201 LEU A O 1
ATOM 1527 N N . ALA A 1 202 ? -16.016 20.672 3.945 1 96.94 202 ALA A N 1
ATOM 1528 C CA . ALA A 1 202 ? -17.438 20.938 3.783 1 96.94 202 ALA A CA 1
ATOM 1529 C C . ALA A 1 202 ? -18.25 19.656 3.973 1 96.94 202 ALA A C 1
ATOM 1531 O O . ALA A 1 202 ? -19.312 19.672 4.602 1 96.94 202 ALA A O 1
ATOM 1532 N N . ALA A 1 203 ? -17.797 18.594 3.445 1 96.38 203 ALA A N 1
ATOM 1533 C CA . ALA A 1 203 ? -18.5 17.312 3.479 1 96.38 203 ALA A CA 1
ATOM 1534 C C . ALA A 1 203 ? -18.656 16.812 4.91 1 96.38 203 ALA A C 1
ATOM 1536 O O . ALA A 1 203 ? -19.609 16.094 5.219 1 96.38 203 ALA A O 1
ATOM 1537 N N . ILE A 1 204 ? -17.688 17.234 5.742 1 96.44 204 ILE A N 1
ATOM 1538 C CA . ILE A 1 204 ? -17.797 16.719 7.102 1 96.44 204 ILE A CA 1
ATOM 1539 C C . ILE A 1 204 ? -18.328 17.812 8.031 1 96.44 204 ILE A C 1
ATOM 1541 O O . ILE A 1 204 ? -18.219 17.703 9.25 1 96.44 204 ILE A O 1
ATOM 1545 N N . GLY A 1 205 ? -18.797 18.875 7.457 1 94.69 205 GLY A N 1
ATOM 1546 C CA . GLY A 1 205 ? -19.531 19.906 8.195 1 94.69 205 GLY A CA 1
ATOM 1547 C C . GLY A 1 205 ? -18.609 20.844 8.961 1 94.69 205 GLY A C 1
ATOM 1548 O O . GLY A 1 205 ? -18.969 21.312 10.047 1 94.69 205 GLY A O 1
ATOM 1549 N N . VAL A 1 206 ? -17.406 21.047 8.414 1 93.19 206 VAL A N 1
ATOM 1550 C CA . VAL A 1 206 ? -16.453 21.922 9.086 1 93.19 206 VAL A CA 1
ATOM 1551 C C . VAL A 1 206 ? -16.141 23.125 8.188 1 93.19 206 VAL A C 1
ATOM 1553 O O . VAL A 1 206 ? -15.953 22.969 6.98 1 93.19 206 VAL A O 1
ATOM 1556 N N . ARG A 1 207 ? -16.219 24.297 8.711 1 87.44 207 ARG A N 1
ATOM 1557 C CA . ARG A 1 207 ? -15.867 25.516 7.98 1 87.44 207 ARG A CA 1
ATOM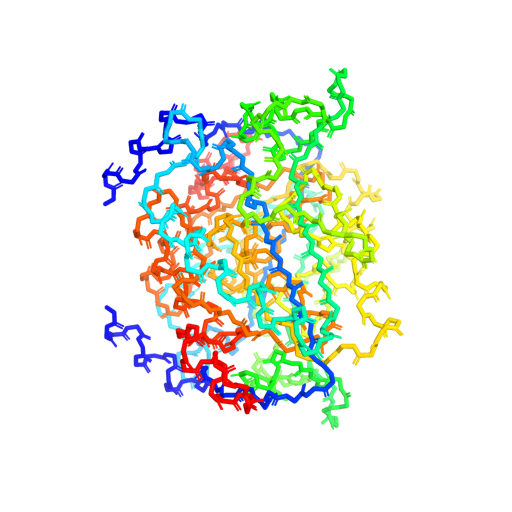 1558 C C . ARG A 1 207 ? -14.406 25.891 8.219 1 87.44 207 ARG A C 1
ATOM 1560 O O . ARG A 1 207 ? -13.898 25.75 9.336 1 87.44 207 ARG A O 1
ATOM 1567 N N . GLU A 1 208 ? -13.711 26.281 7.168 1 85.56 208 GLU A N 1
ATOM 1568 C CA . GLU A 1 208 ? -12.32 26.703 7.312 1 85.56 208 GLU A CA 1
ATOM 1569 C C . GLU A 1 208 ? -12.227 28.031 8.055 1 85.56 208 GLU A C 1
ATOM 1571 O O . GLU A 1 208 ? -13.125 28.875 7.965 1 85.56 208 GLU A O 1
ATOM 1576 N N . MET B 1 1 ? 7.008 9.891 -18.328 1 56.19 1 MET B N 1
ATOM 1577 C CA . MET B 1 1 ? 7.703 8.781 -17.688 1 56.19 1 MET B CA 1
ATOM 1578 C C . MET B 1 1 ? 9.18 9.102 -17.484 1 56.19 1 MET B C 1
ATOM 1580 O O . MET B 1 1 ? 9.711 8.93 -16.391 1 56.19 1 MET B O 1
ATOM 1584 N N . HIS B 1 2 ? 9.617 9.664 -18.391 1 60 2 HIS B N 1
ATOM 1585 C CA . HIS B 1 2 ? 11.047 9.938 -18.359 1 60 2 HIS B CA 1
ATOM 1586 C C . HIS B 1 2 ? 11.367 11.016 -17.328 1 60 2 HIS B C 1
ATOM 1588 O O . HIS B 1 2 ? 12.352 10.898 -16.594 1 60 2 HIS B O 1
ATOM 1594 N N . LYS B 1 3 ? 10.586 12.055 -17.203 1 63.75 3 LYS B N 1
ATOM 1595 C CA . LYS B 1 3 ? 10.844 13.141 -16.266 1 63.75 3 LYS B CA 1
ATOM 1596 C C . LYS B 1 3 ? 10.711 12.656 -14.82 1 63.75 3 LYS B C 1
ATOM 1598 O O . LYS B 1 3 ? 11.492 13.047 -13.953 1 63.75 3 LYS B O 1
ATOM 1603 N N . GLU B 1 4 ? 9.891 11.805 -14.648 1 78.56 4 GLU B N 1
ATOM 1604 C CA . GLU B 1 4 ? 9.68 11.242 -13.312 1 78.56 4 GLU B CA 1
ATOM 1605 C C . GLU B 1 4 ? 10.867 10.398 -12.875 1 78.56 4 GLU B C 1
ATOM 1607 O O . GLU B 1 4 ? 11.32 10.5 -11.727 1 78.56 4 GLU B O 1
ATOM 1612 N N . ILE B 1 5 ? 11.344 9.672 -13.789 1 80.62 5 ILE B N 1
ATOM 1613 C CA . ILE B 1 5 ? 12.453 8.766 -13.508 1 80.62 5 ILE B CA 1
ATOM 1614 C C . ILE B 1 5 ? 13.68 9.57 -13.078 1 80.62 5 ILE B C 1
ATOM 1616 O O . ILE B 1 5 ? 14.414 9.164 -12.172 1 80.62 5 ILE B O 1
ATOM 1620 N N . GLY B 1 6 ? 13.852 10.727 -13.734 1 82.94 6 GLY B N 1
ATOM 1621 C CA . GLY B 1 6 ? 14.992 11.555 -13.414 1 82.94 6 GLY B CA 1
ATOM 1622 C C . GLY B 1 6 ? 15 12.023 -11.969 1 82.94 6 GLY B C 1
ATOM 1623 O O . GLY B 1 6 ? 16.031 11.977 -11.305 1 82.94 6 GLY B O 1
ATOM 1624 N N . ALA B 1 7 ? 13.906 12.453 -11.477 1 84.06 7 ALA B N 1
ATOM 1625 C CA . ALA B 1 7 ? 13.812 12.906 -10.094 1 84.06 7 ALA B CA 1
ATOM 1626 C C . ALA B 1 7 ? 14.102 11.766 -9.125 1 84.06 7 ALA B C 1
ATOM 1628 O O . ALA B 1 7 ? 14.844 11.938 -8.148 1 84.06 7 ALA B O 1
ATOM 1629 N N . TYR B 1 8 ? 13.602 10.594 -9.398 1 92.56 8 TYR B N 1
ATOM 1630 C CA . TYR B 1 8 ? 13.789 9.43 -8.539 1 92.56 8 TYR B CA 1
ATOM 1631 C C . TYR B 1 8 ? 15.258 9 -8.523 1 92.56 8 TYR B C 1
ATOM 1633 O O . TYR B 1 8 ? 15.82 8.742 -7.457 1 92.56 8 TYR B O 1
ATOM 1641 N N . GLN B 1 9 ? 15.836 8.961 -9.68 1 89.94 9 GLN B N 1
ATOM 1642 C CA . GLN B 1 9 ? 17.234 8.547 -9.766 1 89.94 9 GLN B CA 1
ATOM 1643 C C . GLN B 1 9 ? 18.141 9.523 -9.047 1 89.94 9 GLN B C 1
ATOM 1645 O O . GLN B 1 9 ? 19.047 9.117 -8.312 1 89.94 9 GLN B O 1
ATOM 1650 N N . ARG B 1 10 ? 17.844 10.797 -9.234 1 90.19 10 ARG B N 1
ATOM 1651 C CA . ARG B 1 10 ? 18.656 11.828 -8.594 1 90.19 10 ARG B CA 1
ATOM 1652 C C . ARG B 1 10 ? 18.562 11.719 -7.074 1 90.19 10 ARG B C 1
ATOM 1654 O O . ARG B 1 10 ? 19.531 12.016 -6.371 1 90.19 10 ARG B O 1
ATOM 1661 N N . GLN B 1 11 ? 17.516 11.227 -6.648 1 93.44 11 GLN B N 1
ATOM 1662 C CA . GLN B 1 11 ? 17.281 11.203 -5.207 1 93.44 11 GLN B CA 1
ATOM 1663 C C . GLN B 1 11 ? 17.609 9.828 -4.625 1 93.44 11 GLN B C 1
ATOM 1665 O O . GLN B 1 11 ? 17.344 9.57 -3.449 1 93.44 11 GLN B O 1
ATOM 1670 N N . GLY B 1 12 ? 18.062 8.922 -5.418 1 93.19 12 GLY B N 1
ATOM 1671 C CA . GLY B 1 12 ? 18.625 7.672 -4.934 1 93.19 12 GLY B CA 1
ATOM 1672 C C . GLY B 1 12 ? 17.609 6.559 -4.805 1 93.19 12 GLY B C 1
ATOM 1673 O O . GLY B 1 12 ? 17.781 5.637 -4.004 1 93.19 12 GLY B O 1
ATOM 1674 N N . PHE B 1 13 ? 16.531 6.68 -5.551 1 94.44 13 PHE B N 1
ATOM 1675 C CA . PHE B 1 13 ? 15.523 5.633 -5.52 1 94.44 13 PHE B CA 1
ATOM 1676 C C . PHE B 1 13 ? 15.859 4.523 -6.508 1 94.44 13 PHE B C 1
ATOM 1678 O O . PHE B 1 13 ? 16.688 4.707 -7.395 1 94.44 13 PHE B O 1
ATOM 1685 N N . GLY B 1 14 ? 15.273 3.357 -6.344 1 93.56 14 GLY B N 1
ATOM 1686 C CA . GLY B 1 14 ? 15.266 2.316 -7.359 1 93.56 14 GLY B CA 1
ATOM 1687 C C . GLY B 1 14 ? 16.469 1.405 -7.297 1 93.56 14 GLY B C 1
ATOM 1688 O O . GLY B 1 14 ? 16.859 0.795 -8.297 1 93.56 14 GLY B O 1
ATOM 1689 N N . ASN B 1 15 ? 17.094 1.341 -6.16 1 94.81 15 ASN B N 1
ATOM 1690 C CA . ASN B 1 15 ? 18.281 0.488 -6.031 1 94.81 15 ASN B CA 1
ATOM 1691 C C . ASN B 1 15 ? 17.906 -0.991 -6.039 1 94.81 15 ASN B C 1
ATOM 1693 O O . ASN B 1 15 ? 16.781 -1.353 -5.68 1 94.81 15 ASN B O 1
ATOM 1697 N N . ASP B 1 16 ? 18.859 -1.78 -6.395 1 93.12 16 ASP B N 1
ATOM 1698 C CA . ASP B 1 16 ? 18.641 -3.219 -6.508 1 93.12 16 ASP B CA 1
ATOM 1699 C C . ASP B 1 16 ? 18.641 -3.885 -5.137 1 93.12 16 ASP B C 1
ATOM 1701 O O . ASP B 1 16 ? 19.422 -3.506 -4.258 1 93.12 16 ASP B O 1
ATOM 1705 N N . LEU B 1 17 ? 17.781 -4.859 -5.012 1 96.69 17 LEU B N 1
ATOM 1706 C CA . LEU B 1 17 ? 17.828 -5.742 -3.855 1 96.69 17 LEU B CA 1
ATOM 1707 C C . LEU B 1 17 ? 18.641 -7 -4.176 1 96.69 17 LEU B C 1
ATOM 1709 O O . LEU B 1 17 ? 18.547 -7.539 -5.277 1 96.69 17 LEU B O 1
ATOM 1713 N N . GLU B 1 18 ? 19.453 -7.406 -3.246 1 94.31 18 GLU B N 1
ATOM 1714 C CA . GLU B 1 18 ? 20.047 -8.734 -3.365 1 94.31 18 GLU B CA 1
ATOM 1715 C C . GLU B 1 18 ? 18.984 -9.82 -3.264 1 94.31 18 GLU B C 1
ATOM 1717 O O . GLU B 1 18 ? 18.25 -9.898 -2.268 1 94.31 18 GLU B O 1
ATOM 1722 N N . LEU B 1 19 ? 18.891 -10.609 -4.262 1 95.81 19 LEU B N 1
ATOM 1723 C CA . LEU B 1 19 ? 17.922 -11.703 -4.27 1 95.81 19 LEU B CA 1
ATOM 1724 C C . LEU B 1 19 ? 18.562 -13.008 -3.811 1 95.81 19 LEU B C 1
ATOM 1726 O O . LEU B 1 19 ? 19.344 -13.609 -4.551 1 95.81 19 LEU B O 1
ATOM 1730 N N . ALA B 1 20 ? 18.312 -13.344 -2.617 1 92.44 20 ALA B N 1
ATOM 1731 C CA . ALA B 1 20 ? 18.938 -14.555 -2.08 1 92.44 20 ALA B CA 1
ATOM 1732 C C . ALA B 1 20 ? 17.891 -15.492 -1.498 1 92.44 20 ALA B C 1
ATOM 1734 O O . ALA B 1 20 ? 16.859 -15.039 -0.976 1 92.44 20 ALA B O 1
ATOM 1735 N N . GLY B 1 21 ? 18.125 -16.797 -1.584 1 96.06 21 GLY B N 1
ATOM 1736 C CA . GLY B 1 21 ? 17.25 -17.781 -0.997 1 96.06 21 GLY B CA 1
ATOM 1737 C C . GLY B 1 21 ? 17.359 -17.875 0.512 1 96.06 21 GLY B C 1
ATOM 1738 O O . GLY B 1 21 ? 18.219 -17.219 1.113 1 96.06 21 GLY B O 1
ATOM 1739 N N . PRO B 1 22 ? 16.469 -18.734 1.137 1 98.12 22 PRO B N 1
ATOM 1740 C CA . PRO B 1 22 ? 15.406 -19.516 0.493 1 98.12 22 PRO B CA 1
ATOM 1741 C C . PRO B 1 22 ? 14.336 -18.641 -0.164 1 98.12 22 PRO B C 1
ATOM 1743 O O . PRO B 1 22 ? 14.062 -17.531 0.314 1 98.12 22 PRO B O 1
ATOM 1746 N N . PHE B 1 23 ? 13.766 -19.078 -1.271 1 98.69 23 PHE B N 1
ATOM 1747 C CA . PHE B 1 23 ? 12.75 -18.375 -2.045 1 98.69 23 PHE B CA 1
ATOM 1748 C C . PHE B 1 23 ? 11.352 -18.875 -1.69 1 98.69 23 PHE B C 1
ATOM 1750 O O . PHE B 1 23 ? 11.164 -20.062 -1.396 1 98.69 23 PHE B O 1
ATOM 1757 N N . GLY B 1 24 ? 10.383 -18 -1.645 1 98.88 24 GLY B N 1
ATOM 1758 C CA . GLY B 1 24 ? 8.961 -18.312 -1.608 1 98.88 24 GLY B CA 1
ATOM 1759 C C . GLY B 1 24 ? 8.195 -17.703 -2.773 1 98.88 24 GLY B C 1
ATOM 1760 O O . GLY B 1 24 ? 8.688 -16.812 -3.451 1 98.88 24 GLY B O 1
ATOM 1761 N N . LEU B 1 25 ? 7.031 -18.266 -3.049 1 98.94 25 LEU B N 1
ATOM 1762 C CA . LEU B 1 25 ? 6.145 -17.75 -4.086 1 98.94 25 LEU B CA 1
ATOM 1763 C C . LEU B 1 25 ? 4.777 -17.406 -3.506 1 98.94 25 LEU B C 1
ATOM 1765 O O . LEU B 1 25 ? 4.156 -18.219 -2.824 1 98.94 25 LEU B O 1
ATOM 1769 N N . LEU B 1 26 ? 4.383 -16.188 -3.686 1 99 26 LEU B N 1
ATOM 1770 C CA . LEU B 1 26 ? 3.039 -15.742 -3.332 1 99 26 LEU B CA 1
ATOM 1771 C C . LEU B 1 26 ? 2.215 -15.453 -4.582 1 99 26 LEU B C 1
ATOM 1773 O O . LEU B 1 26 ? 2.6 -14.617 -5.406 1 99 26 LEU B O 1
ATOM 1777 N N . LEU B 1 27 ? 1.175 -16.188 -4.777 1 99 27 LEU B N 1
ATOM 1778 C CA . LEU B 1 27 ? 0.189 -15.945 -5.828 1 99 27 LEU B CA 1
ATOM 1779 C C . LEU B 1 27 ? -1.029 -15.219 -5.273 1 99 27 LEU B C 1
ATOM 1781 O O . LEU B 1 27 ? -1.834 -15.805 -4.547 1 99 27 LEU B O 1
ATOM 1785 N N . VAL B 1 28 ? -1.229 -13.977 -5.684 1 98.94 28 VAL B N 1
ATOM 1786 C CA . VAL B 1 28 ? -2.24 -13.109 -5.086 1 98.94 28 VAL B CA 1
ATOM 1787 C C . VAL B 1 28 ? -3.529 -13.18 -5.902 1 98.94 28 VAL B C 1
ATOM 1789 O O . VAL B 1 28 ? -3.594 -12.664 -7.02 1 98.94 28 VAL B O 1
ATOM 1792 N N . ASP B 1 29 ? -4.543 -13.797 -5.453 1 98.81 29 ASP B N 1
ATOM 1793 C CA . ASP B 1 29 ? -5.949 -13.711 -5.844 1 98.81 29 ASP B CA 1
ATOM 1794 C C . ASP B 1 29 ? -6.133 -14.062 -7.316 1 98.81 29 ASP B C 1
ATOM 1796 O O . ASP B 1 29 ? -6.871 -13.391 -8.031 1 98.81 29 ASP B O 1
ATOM 1800 N N . PHE B 1 30 ? -5.379 -15.047 -7.816 1 98.81 30 PHE B N 1
ATOM 1801 C CA . PHE B 1 30 ? -5.723 -15.602 -9.125 1 98.81 30 PHE B CA 1
ATOM 1802 C C . PHE B 1 30 ? -6.957 -16.484 -9.031 1 98.81 30 PHE B C 1
ATOM 1804 O O . PHE B 1 30 ? -6.848 -17.719 -9.008 1 98.81 30 PHE B O 1
ATOM 1811 N N . VAL B 1 31 ? -8.078 -15.867 -9 1 98.75 31 VAL B N 1
ATOM 1812 C CA . VAL B 1 31 ? -9.367 -16.547 -8.875 1 98.75 31 VAL B CA 1
ATOM 1813 C C . VAL B 1 31 ? -10.211 -16.281 -10.117 1 98.75 31 VAL B C 1
ATOM 1815 O O . VAL B 1 31 ? -9.953 -15.328 -10.859 1 98.75 31 VAL B O 1
ATOM 1818 N N . ASN B 1 32 ? -11.234 -17.016 -10.289 1 98.69 32 ASN B N 1
ATOM 1819 C CA . ASN B 1 32 ? -12.047 -16.969 -11.5 1 98.69 32 ASN B CA 1
ATOM 1820 C C . ASN B 1 32 ? -12.68 -15.586 -11.695 1 98.69 32 ASN B C 1
ATOM 1822 O O . ASN B 1 32 ? -12.766 -15.094 -12.82 1 98.69 32 ASN B O 1
ATOM 1826 N N . GLY B 1 33 ? -13.133 -14.961 -10.672 1 98.06 33 GLY B N 1
ATOM 1827 C CA . GLY B 1 33 ? -13.766 -13.656 -10.758 1 98.06 33 GLY B CA 1
ATOM 1828 C C . GLY B 1 33 ? -12.836 -12.562 -11.258 1 98.06 33 GLY B C 1
ATOM 1829 O O . GLY B 1 33 ? -13.266 -11.648 -11.961 1 98.06 33 GLY B O 1
ATOM 1830 N N . PHE B 1 34 ? -11.578 -12.641 -10.906 1 97.69 34 PHE B N 1
ATOM 1831 C CA . PHE B 1 34 ? -10.594 -11.656 -11.359 1 97.69 34 PHE B CA 1
ATOM 1832 C C . PHE B 1 34 ? -10.133 -11.969 -12.773 1 97.69 34 PHE B C 1
ATOM 1834 O O . PHE B 1 34 ? -9.555 -11.109 -13.445 1 97.69 34 PHE B O 1
ATOM 1841 N N . ALA B 1 35 ? -10.32 -13.188 -13.219 1 97.62 35 ALA B N 1
ATOM 1842 C CA . ALA B 1 35 ? -9.961 -13.578 -14.578 1 97.62 35 ALA B CA 1
ATOM 1843 C C . ALA B 1 35 ? -11.078 -13.227 -15.562 1 97.62 35 ALA B C 1
ATOM 1845 O O . ALA B 1 35 ? -10.875 -13.258 -16.781 1 97.62 35 ALA B O 1
ATOM 1846 N N . ASP B 1 36 ? -12.242 -12.93 -15.055 1 96.75 36 ASP B N 1
ATOM 1847 C CA . ASP B 1 36 ? -13.43 -12.68 -15.867 1 96.75 36 ASP B CA 1
ATOM 1848 C C . ASP B 1 36 ? -13.688 -11.188 -16.016 1 96.75 36 ASP B C 1
ATOM 1850 O O . ASP B 1 36 ? -14.047 -10.508 -15.062 1 96.75 36 ASP B O 1
ATOM 1854 N N . PRO B 1 37 ? -13.586 -10.617 -17.188 1 94.44 37 PRO B N 1
ATOM 1855 C CA . PRO B 1 37 ? -13.789 -9.188 -17.391 1 94.44 37 PRO B CA 1
ATOM 1856 C C . PRO B 1 37 ? -15.195 -8.727 -17 1 94.44 37 PRO B C 1
ATOM 1858 O O . PRO B 1 37 ? -15.414 -7.535 -16.766 1 94.44 37 PRO B O 1
ATOM 1861 N N . GLU B 1 38 ? -16.109 -9.617 -16.922 1 94.25 38 GLU B N 1
ATOM 1862 C CA . GLU B 1 38 ? -17.484 -9.266 -16.562 1 94.25 38 GLU B CA 1
ATOM 1863 C C . GLU B 1 38 ? -17.656 -9.156 -15.055 1 94.25 38 GLU B C 1
ATOM 1865 O O . GLU B 1 38 ? -18.688 -8.68 -14.57 1 94.25 38 GLU B O 1
ATOM 1870 N N . VAL B 1 39 ? -16.688 -9.617 -14.289 1 95.94 39 VAL B N 1
ATOM 1871 C CA . VAL B 1 39 ? -16.766 -9.57 -12.828 1 95.94 39 VAL B CA 1
ATOM 1872 C C . VAL B 1 39 ? -15.75 -8.562 -12.297 1 95.94 39 VAL B C 1
ATOM 1874 O O . VAL B 1 39 ? -16.062 -7.391 -12.109 1 95.94 39 VAL B O 1
ATOM 1877 N N . PHE B 1 40 ? -14.43 -8.922 -12.211 1 95.81 40 PHE B N 1
ATOM 1878 C CA . PHE B 1 40 ? -13.406 -8.008 -11.719 1 95.81 40 PHE B CA 1
ATOM 1879 C C . PHE B 1 40 ? -12.172 -8.039 -12.617 1 95.81 40 PHE B C 1
ATOM 1881 O O . PHE B 1 40 ? -11.133 -7.461 -12.273 1 95.81 40 PHE B O 1
ATOM 1888 N N . GLY B 1 41 ? -12.273 -8.773 -13.773 1 95.06 41 GLY B N 1
ATOM 1889 C CA . GLY B 1 41 ? -11.117 -8.961 -14.633 1 95.06 41 GLY B CA 1
ATOM 1890 C C . GLY B 1 41 ? -10.945 -7.867 -15.672 1 95.06 41 GLY B C 1
ATOM 1891 O O . GLY B 1 41 ? -11.516 -6.781 -15.523 1 95.06 41 GLY B O 1
ATOM 1892 N N . GLY B 1 42 ? -10.055 -8.18 -16.625 1 95.38 42 GLY B N 1
ATOM 1893 C CA . GLY B 1 42 ? -9.711 -7.258 -17.688 1 95.38 42 GLY B CA 1
ATOM 1894 C C . GLY B 1 42 ? -8.219 -7.012 -17.812 1 95.38 42 GLY B C 1
ATOM 1895 O O . GLY B 1 42 ? -7.414 -7.723 -17.203 1 95.38 42 GLY B O 1
ATOM 1896 N N . GLY B 1 43 ? -7.965 -6.059 -18.75 1 96.81 43 GLY B N 1
ATOM 1897 C CA . GLY B 1 43 ? -6.566 -5.711 -18.953 1 96.81 43 GLY B CA 1
ATOM 1898 C C . GLY B 1 43 ? -5.703 -6.906 -19.328 1 96.81 43 GLY B C 1
ATOM 1899 O O . GLY B 1 43 ? -6 -7.617 -20.281 1 96.81 43 GLY B O 1
ATOM 1900 N N . ASN B 1 44 ? -4.699 -7.172 -18.453 1 98.38 44 ASN B N 1
ATOM 1901 C CA . ASN B 1 44 ? -3.73 -8.203 -18.797 1 98.38 44 ASN B CA 1
ATOM 1902 C C . ASN B 1 44 ? -3.779 -9.367 -17.797 1 98.38 44 ASN B C 1
ATOM 1904 O O . ASN B 1 44 ? -2.801 -10.102 -17.656 1 98.38 44 ASN B O 1
ATOM 1908 N N . ILE B 1 45 ? -4.855 -9.555 -17.078 1 98.62 45 ILE B N 1
ATOM 1909 C CA . ILE B 1 45 ? -4.914 -10.523 -15.984 1 98.62 45 ILE B CA 1
ATOM 1910 C C . ILE B 1 45 ? -4.836 -11.938 -16.547 1 98.62 45 ILE B C 1
ATOM 1912 O O . ILE B 1 45 ? -4.137 -12.797 -15.992 1 98.62 45 ILE B O 1
ATOM 1916 N N . ARG B 1 46 ? -5.52 -12.234 -17.625 1 98.5 46 ARG B N 1
ATOM 1917 C CA . ARG B 1 46 ? -5.48 -13.578 -18.188 1 98.5 46 ARG B CA 1
ATOM 1918 C C . ARG B 1 46 ? -4.078 -13.922 -18.672 1 98.5 46 ARG B C 1
ATOM 1920 O O . ARG B 1 46 ? -3.631 -15.062 -18.547 1 98.5 46 ARG B O 1
ATOM 1927 N N . GLU B 1 47 ? -3.436 -12.938 -19.281 1 98.75 47 GLU B N 1
ATOM 1928 C CA . GLU B 1 47 ? -2.051 -13.141 -19.703 1 98.75 47 GLU B CA 1
ATOM 1929 C C . GLU B 1 47 ? -1.15 -13.422 -18.5 1 98.75 47 GLU B C 1
ATOM 1931 O O . GLU B 1 47 ? -0.266 -14.273 -18.562 1 98.75 47 GLU B O 1
ATOM 1936 N N . ALA B 1 48 ? -1.345 -12.695 -17.422 1 98.94 48 ALA B N 1
ATOM 1937 C CA . ALA B 1 48 ? -0.572 -12.914 -16.203 1 98.94 48 ALA B CA 1
ATOM 1938 C C . ALA B 1 48 ? -0.782 -14.32 -15.648 1 98.94 48 ALA B C 1
ATOM 1940 O O . ALA B 1 48 ? 0.172 -14.977 -15.227 1 98.94 48 ALA B O 1
ATOM 1941 N N . ILE B 1 49 ? -2.033 -14.773 -15.664 1 98.88 49 ILE B N 1
ATOM 1942 C CA . ILE B 1 49 ? -2.35 -16.125 -15.219 1 98.88 49 ILE B CA 1
ATOM 1943 C C . ILE B 1 49 ? -1.59 -17.141 -16.062 1 98.88 49 ILE B C 1
ATOM 1945 O O . ILE B 1 49 ? -0.925 -18.031 -15.539 1 98.88 49 ILE B O 1
ATOM 1949 N N . ALA B 1 50 ? -1.662 -16.969 -17.375 1 98.81 50 ALA B N 1
ATOM 1950 C CA . ALA B 1 50 ? -0.995 -17.891 -18.281 1 98.81 50 ALA B CA 1
ATOM 1951 C C . ALA B 1 50 ? 0.51 -17.906 -18.031 1 98.81 50 ALA B C 1
ATOM 1953 O O . ALA B 1 50 ? 1.124 -18.984 -18.031 1 98.81 50 ALA B O 1
ATOM 1954 N N . ASN B 1 51 ? 1.073 -16.766 -17.781 1 98.88 51 ASN B N 1
ATOM 1955 C CA . ASN B 1 51 ? 2.508 -16.656 -17.547 1 98.88 51 ASN B CA 1
ATOM 1956 C C . ASN B 1 51 ? 2.904 -17.234 -16.203 1 98.88 51 ASN B C 1
ATOM 1958 O O . ASN B 1 51 ? 4.078 -17.531 -15.961 1 98.88 51 ASN B O 1
ATOM 1962 N N . THR B 1 52 ? 1.995 -17.375 -15.281 1 98.88 52 THR B N 1
ATOM 1963 C CA . THR B 1 52 ? 2.299 -17.844 -13.93 1 98.88 52 THR B CA 1
ATOM 1964 C C . THR B 1 52 ? 2.299 -19.375 -13.883 1 98.88 52 THR B C 1
ATOM 1966 O O . THR B 1 52 ? 2.859 -19.969 -12.961 1 98.88 52 THR B O 1
ATOM 1969 N N . VAL B 1 53 ? 1.669 -20.031 -14.867 1 98.81 53 VAL B N 1
ATOM 1970 C CA . VAL B 1 53 ? 1.591 -21.484 -14.891 1 98.81 53 VAL B CA 1
ATOM 1971 C C . VAL B 1 53 ? 2.998 -22.078 -14.914 1 98.81 53 VAL B C 1
ATOM 1973 O O . VAL B 1 53 ? 3.352 -22.891 -14.047 1 98.81 53 VAL B O 1
ATOM 1976 N N . PRO B 1 54 ? 3.885 -21.656 -15.867 1 98.62 54 PRO B N 1
ATOM 1977 C CA . PRO B 1 54 ? 5.242 -22.203 -15.812 1 98.62 54 PRO B CA 1
ATOM 1978 C C . PRO B 1 54 ? 6.012 -21.766 -14.57 1 98.62 54 PRO B C 1
ATOM 1980 O O . PRO B 1 54 ? 6.867 -22.516 -14.078 1 98.62 54 PRO B O 1
ATOM 1983 N N . LEU B 1 55 ? 5.801 -20.594 -14.016 1 98.81 55 LEU B N 1
ATOM 1984 C CA . LEU B 1 55 ? 6.434 -20.141 -12.781 1 98.81 55 LEU B CA 1
ATOM 1985 C C . LEU B 1 55 ? 6.109 -21.078 -11.633 1 98.81 55 LEU B C 1
ATOM 1987 O O . LEU B 1 55 ? 7 -21.453 -10.859 1 98.81 55 LEU B O 1
ATOM 1991 N N . LEU B 1 56 ? 4.797 -21.406 -11.516 1 98.88 56 LEU B N 1
ATOM 1992 C CA . LEU B 1 56 ? 4.359 -22.297 -10.453 1 98.88 56 LEU B CA 1
ATOM 1993 C C . LEU B 1 56 ? 5.02 -23.656 -10.578 1 98.88 56 LEU B C 1
ATOM 1995 O O . LEU B 1 56 ? 5.414 -24.266 -9.578 1 98.88 56 LEU B O 1
ATOM 1999 N N . ALA B 1 57 ? 5.109 -24.125 -11.805 1 98.5 57 ALA B N 1
ATOM 2000 C CA . ALA B 1 57 ? 5.781 -25.406 -12.047 1 98.5 57 ALA B CA 1
ATOM 2001 C C . ALA B 1 57 ? 7.23 -25.359 -11.57 1 98.5 57 ALA B C 1
ATOM 2003 O O . ALA B 1 57 ? 7.711 -26.297 -10.93 1 98.5 57 ALA B O 1
ATOM 2004 N N . VAL B 1 58 ? 7.941 -24.266 -11.844 1 98.25 58 VAL B N 1
ATOM 2005 C CA . VAL B 1 58 ? 9.328 -24.078 -11.422 1 98.25 58 VAL B CA 1
ATOM 2006 C C . VAL B 1 58 ? 9.406 -24.047 -9.898 1 98.25 58 VAL B C 1
ATOM 2008 O O . VAL B 1 58 ? 10.273 -24.672 -9.305 1 98.25 58 VAL B O 1
ATOM 2011 N N . ALA B 1 59 ? 8.555 -23.297 -9.25 1 98.69 59 ALA B N 1
ATOM 2012 C CA . ALA B 1 59 ? 8.547 -23.172 -7.793 1 98.69 59 ALA B CA 1
ATOM 2013 C C . ALA B 1 59 ? 8.375 -24.547 -7.129 1 98.69 59 ALA B C 1
ATOM 2015 O O . ALA B 1 59 ? 9.047 -24.844 -6.141 1 98.69 59 ALA B O 1
ATOM 2016 N N . ARG B 1 60 ? 7.477 -25.328 -7.668 1 98.56 60 ARG B N 1
ATOM 2017 C CA . ARG B 1 60 ? 7.227 -26.656 -7.148 1 98.56 60 ARG B CA 1
ATOM 2018 C C . ARG B 1 60 ? 8.445 -27.562 -7.348 1 98.56 60 ARG B C 1
ATOM 2020 O O . ARG B 1 60 ? 8.836 -28.297 -6.438 1 98.56 60 ARG B O 1
ATOM 2027 N N . ARG B 1 61 ? 9.016 -27.469 -8.539 1 98.06 61 ARG B N 1
ATOM 2028 C CA . ARG B 1 61 ? 10.211 -28.266 -8.828 1 98.06 61 ARG B CA 1
ATOM 2029 C C . ARG B 1 61 ? 11.344 -27.906 -7.879 1 98.06 61 ARG B C 1
ATOM 2031 O O . ARG B 1 61 ? 12.078 -28.781 -7.422 1 98.06 61 ARG B O 1
ATOM 2038 N N . GLU B 1 62 ? 11.531 -26.625 -7.535 1 97.81 62 GLU B N 1
ATOM 2039 C CA . GLU B 1 62 ? 12.625 -26.125 -6.707 1 97.81 62 GLU B CA 1
ATOM 2040 C C . GLU B 1 62 ? 12.312 -26.281 -5.223 1 97.81 62 GLU B C 1
ATOM 2042 O O . GLU B 1 62 ? 13.156 -26 -4.371 1 97.81 62 GLU B O 1
ATOM 2047 N N . GLY B 1 63 ? 11.078 -26.641 -4.887 1 97.94 63 GLY B N 1
ATOM 2048 C CA . GLY B 1 63 ? 10.688 -26.859 -3.502 1 97.94 63 GLY B CA 1
ATOM 2049 C C . GLY B 1 63 ? 10.469 -25.562 -2.74 1 97.94 63 GLY B C 1
ATOM 2050 O O . GLY B 1 63 ? 10.742 -25.484 -1.54 1 97.94 63 GLY B O 1
ATOM 2051 N N . TRP B 1 64 ? 10.07 -24.484 -3.408 1 98.69 64 TRP B N 1
ATOM 2052 C CA . TRP B 1 64 ? 9.805 -23.219 -2.74 1 98.69 64 TRP B CA 1
ATOM 2053 C C . TRP B 1 64 ? 8.578 -23.328 -1.837 1 98.69 64 TRP B C 1
ATOM 2055 O O . TRP B 1 64 ? 7.727 -24.188 -2.035 1 98.69 64 TRP B O 1
ATOM 2065 N N . ALA B 1 65 ? 8.531 -22.531 -0.757 1 98.81 65 ALA B N 1
ATOM 2066 C CA . ALA B 1 65 ? 7.27 -22.297 -0.058 1 98.81 65 ALA B CA 1
ATOM 2067 C C . ALA B 1 65 ? 6.273 -21.562 -0.953 1 98.81 65 ALA B C 1
ATOM 2069 O O . ALA B 1 65 ? 6.578 -20.484 -1.473 1 98.81 65 ALA B O 1
ATOM 2070 N N . ILE B 1 66 ? 5.102 -22.141 -1.169 1 98.94 66 ILE B N 1
ATOM 2071 C CA . ILE B 1 66 ? 4.129 -21.562 -2.088 1 98.94 66 ILE B CA 1
ATOM 2072 C C . ILE B 1 66 ? 2.844 -21.219 -1.335 1 98.94 66 ILE B C 1
ATOM 2074 O O . ILE B 1 66 ? 2.273 -22.078 -0.648 1 98.94 66 ILE B O 1
ATOM 2078 N N . ALA B 1 67 ? 2.41 -20.016 -1.441 1 98.94 67 ALA B N 1
ATOM 2079 C CA . ALA B 1 67 ? 1.148 -19.562 -0.864 1 98.94 67 ALA B CA 1
ATOM 2080 C C . ALA B 1 67 ? 0.256 -18.922 -1.929 1 98.94 67 ALA B C 1
ATOM 2082 O O . ALA B 1 67 ? 0.739 -18.188 -2.799 1 98.94 67 ALA B O 1
ATOM 2083 N N . HIS B 1 68 ? -0.982 -19.219 -1.867 1 98.94 68 HIS B N 1
ATOM 2084 C CA . HIS B 1 68 ? -2.045 -18.578 -2.635 1 98.94 68 HIS B CA 1
ATOM 2085 C C . HIS B 1 68 ? -2.949 -17.75 -1.732 1 98.94 68 HIS B C 1
ATOM 2087 O O . HIS B 1 68 ? -3.268 -18.156 -0.614 1 98.94 68 HIS B O 1
ATOM 2093 N N . SER B 1 69 ? -3.385 -16.578 -2.238 1 98.88 69 SER B N 1
ATOM 2094 C CA . SER B 1 69 ? -4.406 -15.867 -1.479 1 98.88 69 SER B CA 1
ATOM 2095 C C . SER B 1 69 ? -5.711 -15.773 -2.264 1 98.88 69 SER B C 1
ATOM 2097 O O . SER B 1 69 ? -5.715 -15.883 -3.492 1 98.88 69 SER B O 1
ATOM 2099 N N . ARG B 1 70 ? -6.773 -15.672 -1.589 1 98.25 70 ARG B N 1
ATOM 2100 C CA . ARG B 1 70 ? -8.117 -15.383 -2.084 1 98.25 70 ARG B CA 1
ATOM 2101 C C . ARG B 1 70 ? -8.797 -14.32 -1.231 1 98.25 70 ARG B C 1
ATOM 2103 O O . ARG B 1 70 ? -8.734 -14.367 -0.001 1 98.25 70 ARG B O 1
ATOM 2110 N N . ILE B 1 71 ? -9.43 -13.414 -1.847 1 98.12 71 ILE B N 1
ATOM 2111 C CA . ILE B 1 71 ? -10.414 -12.602 -1.134 1 98.12 71 ILE B CA 1
ATOM 2112 C C . ILE B 1 71 ? -11.727 -13.375 -1.015 1 98.12 71 ILE B C 1
ATOM 2114 O O . ILE B 1 71 ? -12.32 -13.766 -2.023 1 98.12 71 ILE B O 1
ATOM 2118 N N . VAL B 1 72 ? -12.125 -13.609 0.14 1 98 72 VAL B N 1
ATOM 2119 C CA . VAL B 1 72 ? -13.352 -14.367 0.37 1 98 72 VAL B CA 1
ATOM 2120 C C . VAL B 1 72 ? -14.047 -13.859 1.627 1 98 72 VAL B C 1
ATOM 2122 O O . VAL B 1 72 ? -13.398 -13.594 2.643 1 98 72 VAL B O 1
ATOM 2125 N N . PHE B 1 73 ? -15.367 -13.734 1.588 1 98.06 73 PHE B N 1
ATOM 2126 C CA . PHE B 1 73 ? -16.188 -13.258 2.699 1 98.06 73 PHE B CA 1
ATOM 2127 C C . PHE B 1 73 ? -17.078 -14.367 3.229 1 98.06 73 PHE B C 1
ATOM 2129 O O . PHE B 1 73 ? -17.344 -15.352 2.527 1 98.06 73 PHE B O 1
ATOM 2136 N N . ALA B 1 74 ? -17.5 -14.195 4.418 1 97.31 74 ALA B N 1
ATOM 2137 C CA . ALA B 1 74 ? -18.438 -15.125 5.02 1 97.31 74 ALA B CA 1
ATOM 2138 C C . ALA B 1 74 ? -19.766 -15.148 4.246 1 97.31 74 ALA B C 1
ATOM 2140 O O . ALA B 1 74 ? -20.156 -14.141 3.662 1 97.31 74 ALA B O 1
ATOM 2141 N N . ASP B 1 75 ? -20.438 -16.266 4.281 1 96.5 75 ASP B N 1
ATOM 2142 C CA . ASP B 1 75 ? -21.688 -16.422 3.541 1 96.5 75 ASP B CA 1
ATOM 2143 C C . ASP B 1 75 ? -22.703 -15.367 3.963 1 96.5 75 ASP B C 1
ATOM 2145 O O . ASP B 1 75 ? -23.484 -14.898 3.139 1 96.5 75 ASP B O 1
ATOM 2149 N N . ASP B 1 76 ? -22.688 -15.039 5.23 1 96.31 76 ASP B N 1
ATOM 2150 C CA . ASP B 1 76 ? -23.672 -14.086 5.73 1 96.31 76 ASP B CA 1
ATOM 2151 C C . ASP B 1 76 ? -23.156 -12.656 5.633 1 96.31 76 ASP B C 1
ATOM 2153 O O . ASP B 1 76 ? -23.812 -11.719 6.09 1 96.31 76 ASP B O 1
ATOM 2157 N N . GLY B 1 77 ? -21.969 -12.492 5.191 1 95.12 77 GLY B N 1
ATOM 2158 C CA . GLY B 1 77 ? -21.391 -11.172 4.992 1 95.12 77 GLY B CA 1
ATOM 2159 C C . GLY B 1 77 ? -20.953 -10.508 6.289 1 95.12 77 GLY B C 1
ATOM 2160 O O . GLY B 1 77 ? -20.75 -9.289 6.332 1 95.12 77 GLY B O 1
ATOM 2161 N N . SER B 1 78 ? -20.812 -11.258 7.371 1 96.62 78 SER B N 1
ATOM 2162 C CA . SER B 1 78 ? -20.562 -10.688 8.695 1 96.62 78 SER B CA 1
ATOM 2163 C C . SER B 1 78 ? -19.141 -10.117 8.789 1 96.62 78 SER B C 1
ATOM 2165 O O . SER B 1 78 ? -18.844 -9.359 9.711 1 96.62 78 SER B O 1
ATOM 2167 N N . ASP B 1 79 ? -18.25 -10.469 7.887 1 96.75 79 ASP B N 1
ATOM 2168 C CA . ASP B 1 79 ? -16.891 -9.945 7.91 1 96.75 79 ASP B CA 1
ATOM 2169 C C . ASP B 1 79 ? -16.719 -8.828 6.887 1 96.75 79 ASP B C 1
ATOM 2171 O O . ASP B 1 79 ? -15.594 -8.555 6.441 1 96.75 79 ASP B O 1
ATOM 2175 N N . HIS B 1 80 ? -17.906 -8.172 6.488 1 96.94 80 HIS B N 1
ATOM 2176 C CA . HIS B 1 80 ? -17.812 -6.957 5.695 1 96.94 80 HIS B CA 1
ATOM 2177 C C . HIS B 1 80 ? -16.953 -5.906 6.398 1 96.94 80 HIS B C 1
ATOM 2179 O O . HIS B 1 80 ? -16.781 -5.957 7.617 1 96.94 80 HIS B O 1
ATOM 2185 N N . ASN B 1 81 ? -16.344 -5.023 5.621 1 97.25 81 ASN B N 1
ATOM 2186 C CA . ASN B 1 81 ? -15.43 -4.004 6.141 1 97.25 81 ASN B CA 1
ATOM 2187 C C . ASN B 1 81 ? -15.367 -2.789 5.219 1 97.25 81 ASN B C 1
ATOM 2189 O O . ASN B 1 81 ? -16.188 -2.658 4.301 1 97.25 81 ASN B O 1
ATOM 2193 N N . ILE B 1 82 ? -14.477 -1.891 5.48 1 97.62 82 ILE B N 1
ATOM 2194 C CA . ILE B 1 82 ? -14.406 -0.638 4.738 1 97.62 82 ILE B CA 1
ATOM 2195 C C . ILE B 1 82 ? -14.094 -0.927 3.27 1 97.62 82 ILE B C 1
ATOM 2197 O O . ILE B 1 82 ? -14.602 -0.251 2.375 1 97.62 82 ILE B O 1
ATOM 2201 N N . PHE B 1 83 ? -13.234 -1.943 3.043 1 97.62 83 PHE B N 1
ATOM 2202 C CA . PHE B 1 83 ? -12.898 -2.324 1.675 1 97.62 83 PHE B CA 1
ATOM 2203 C C . PHE B 1 83 ? -14.156 -2.727 0.906 1 97.62 83 PHE B C 1
ATOM 2205 O O . PHE B 1 83 ? -14.375 -2.268 -0.216 1 97.62 83 PHE B O 1
ATOM 2212 N N . SER B 1 84 ? -15 -3.582 1.481 1 97.12 84 SER B N 1
ATOM 2213 C CA . SER B 1 84 ? -16.219 -4.035 0.827 1 97.12 84 SER B CA 1
ATOM 2214 C C . SER B 1 84 ? -17.234 -2.906 0.724 1 97.12 84 SER B C 1
ATOM 2216 O O . SER B 1 84 ? -18.188 -2.986 -0.065 1 97.12 84 SER B O 1
ATOM 2218 N N . MET B 1 85 ? -17.109 -1.82 1.521 1 96.19 85 MET B N 1
ATOM 2219 C CA . MET B 1 85 ? -17.938 -0.636 1.353 1 96.19 85 MET B CA 1
ATOM 2220 C C . MET B 1 85 ? -17.531 0.145 0.107 1 96.19 85 MET B C 1
ATOM 2222 O O . MET B 1 85 ? -18.391 0.659 -0.616 1 96.19 85 MET B O 1
ATOM 2226 N N . LYS B 1 86 ? -16.203 0.175 -0.128 1 96.88 86 LYS B N 1
ATOM 2227 C CA . LYS B 1 86 ? -15.695 0.885 -1.295 1 96.88 86 LYS B CA 1
ATOM 2228 C C . LYS B 1 86 ? -16.016 0.127 -2.582 1 96.88 86 LYS B C 1
ATOM 2230 O O . LYS B 1 86 ? -16.219 0.738 -3.633 1 96.88 86 LYS B O 1
ATOM 2235 N N . VAL B 1 87 ? -15.984 -1.187 -2.477 1 96.81 87 VAL B N 1
ATOM 2236 C CA . VAL B 1 87 ? -16.234 -2.078 -3.604 1 96.81 87 VAL B CA 1
ATOM 2237 C C . VAL B 1 87 ? -17.266 -3.135 -3.203 1 96.81 87 VAL B C 1
ATOM 2239 O O . VAL B 1 87 ? -16.922 -4.301 -2.998 1 96.81 87 VAL B O 1
ATOM 2242 N N . PRO B 1 88 ? -18.547 -2.826 -3.236 1 96.25 88 PRO B N 1
ATOM 2243 C CA . PRO B 1 88 ? -19.578 -3.674 -2.633 1 96.25 88 PRO B CA 1
ATOM 2244 C C . PRO B 1 88 ? -19.688 -5.031 -3.318 1 96.25 88 PRO B C 1
ATOM 2246 O O . PRO B 1 88 ? -20.031 -6.027 -2.672 1 96.25 88 PRO B O 1
ATOM 2249 N N . ASN B 1 89 ? -19.422 -5.125 -4.641 1 95.12 89 ASN B N 1
ATOM 2250 C CA . ASN B 1 89 ? -19.531 -6.375 -5.387 1 95.12 89 ASN B CA 1
ATOM 2251 C C . ASN B 1 89 ? -18.594 -7.438 -4.84 1 95.12 89 ASN B C 1
ATOM 2253 O O . ASN B 1 89 ? -18.766 -8.625 -5.098 1 95.12 89 ASN B O 1
ATOM 2257 N N . MET B 1 90 ? -17.594 -7.043 -4.141 1 95.5 90 MET B N 1
ATOM 2258 C CA . MET B 1 90 ? -16.641 -7.984 -3.58 1 95.5 90 MET B CA 1
ATOM 2259 C C . MET B 1 90 ? -17.312 -8.922 -2.584 1 95.5 90 MET B C 1
ATOM 2261 O O . MET B 1 90 ? -16.875 -10.062 -2.402 1 95.5 90 MET B O 1
ATOM 2265 N N . LEU B 1 91 ? -18.406 -8.477 -1.979 1 96.25 91 LEU B N 1
ATOM 2266 C CA . LEU B 1 91 ? -19.109 -9.281 -0.979 1 96.25 91 LEU B CA 1
ATOM 2267 C C . LEU B 1 91 ? -19.719 -10.531 -1.608 1 96.25 91 LEU B C 1
ATOM 2269 O O . LEU B 1 91 ? -20.125 -11.453 -0.9 1 96.25 91 LEU B O 1
ATOM 2273 N N . SER B 1 92 ? -19.734 -10.523 -2.943 1 95.75 92 SER B N 1
ATOM 2274 C CA . SER B 1 92 ? -20.25 -11.703 -3.629 1 95.75 92 SER B CA 1
ATOM 2275 C C . SER B 1 92 ? -19.219 -12.828 -3.645 1 95.75 92 SER B C 1
ATOM 2277 O O . SER B 1 92 ? -19.562 -13.977 -3.949 1 95.75 92 SER B O 1
ATOM 2279 N N . LEU B 1 93 ? -18 -12.484 -3.389 1 97.5 93 LEU B N 1
ATOM 2280 C CA . LEU B 1 93 ? -16.953 -13.5 -3.32 1 97.5 93 LEU B CA 1
ATOM 2281 C C . LEU B 1 93 ? -17.047 -14.289 -2.018 1 97.5 93 LEU B C 1
ATOM 2283 O O . LEU B 1 93 ? -16.469 -13.875 -1 1 97.5 93 LEU B O 1
ATOM 2287 N N . LYS B 1 94 ? -17.719 -15.43 -2.123 1 97.56 94 LYS B N 1
ATOM 2288 C CA . LYS B 1 94 ? -17.953 -16.266 -0.948 1 97.56 94 LYS B CA 1
ATOM 2289 C C . LYS B 1 94 ? -17.094 -17.516 -0.978 1 97.56 94 LYS B C 1
ATOM 2291 O O . LYS B 1 94 ? -16.469 -17.828 -1.996 1 97.56 94 LYS B O 1
ATOM 2296 N N . GLU B 1 95 ? -17.078 -18.219 0.167 1 95.69 95 GLU B N 1
ATOM 2297 C CA . GLU B 1 95 ? -16.156 -19.328 0.377 1 95.69 95 GLU B CA 1
ATOM 2298 C C . GLU B 1 95 ? -16.344 -20.406 -0.692 1 95.69 95 GLU B C 1
ATOM 2300 O O . GLU B 1 95 ? -15.367 -20.984 -1.174 1 95.69 95 GLU B O 1
ATOM 2305 N N . ARG B 1 96 ? -17.5 -20.672 -1.113 1 96.38 96 ARG B N 1
ATOM 2306 C CA . ARG B 1 96 ? -17.75 -21.812 -1.986 1 96.38 96 ARG B CA 1
ATOM 2307 C C . ARG B 1 96 ? -18.188 -21.359 -3.375 1 96.38 96 ARG B C 1
ATOM 2309 O O . ARG B 1 96 ? -18.578 -22.172 -4.211 1 96.38 96 ARG B O 1
ATOM 2316 N N . GLU B 1 97 ? -18.109 -20.062 -3.617 1 97 97 GLU B N 1
ATOM 2317 C CA . GLU B 1 97 ? -18.531 -19.531 -4.914 1 97 97 GLU B CA 1
ATOM 2318 C C . GLU B 1 97 ? -17.453 -19.734 -5.965 1 97 97 GLU B C 1
ATOM 2320 O O . GLU B 1 97 ? -16.25 -19.656 -5.66 1 97 97 GLU B O 1
ATOM 2325 N N . ARG B 1 98 ? -17.875 -19.938 -7.191 1 97.69 98 ARG B N 1
ATOM 2326 C CA . ARG B 1 98 ? -16.953 -20.156 -8.305 1 97.69 98 ARG B CA 1
ATOM 2327 C C . ARG B 1 98 ? -16.047 -18.953 -8.5 1 97.69 98 ARG B C 1
ATOM 2329 O O . ARG B 1 98 ? -14.836 -19.109 -8.734 1 97.69 98 ARG B O 1
ATOM 2336 N N . ASN B 1 99 ? -16.562 -17.766 -8.43 1 98.12 99 ASN B N 1
ATOM 2337 C CA . ASN B 1 99 ? -15.812 -16.547 -8.695 1 98.12 99 ASN B CA 1
ATOM 2338 C C . ASN B 1 99 ? -14.672 -16.359 -7.703 1 98.12 99 ASN B C 1
ATOM 2340 O O . ASN B 1 99 ? -13.656 -15.742 -8.023 1 98.12 99 ASN B O 1
ATOM 2344 N N . SER B 1 100 ? -14.805 -16.859 -6.488 1 98.12 100 SER B N 1
ATOM 2345 C CA . SER B 1 100 ? -13.773 -16.688 -5.473 1 98.12 100 SER B CA 1
ATOM 2346 C C . SER B 1 100 ? -12.82 -17.875 -5.441 1 98.12 100 SER B C 1
ATOM 2348 O O . SER B 1 100 ? -11.867 -17.891 -4.656 1 98.12 100 SER B O 1
ATOM 2350 N N . ALA B 1 101 ? -13.023 -18.922 -6.312 1 98.56 101 ALA B N 1
ATOM 2351 C CA . ALA B 1 101 ? -12.148 -20.078 -6.395 1 98.56 101 ALA B CA 1
ATOM 2352 C C . ALA B 1 101 ? -10.914 -19.781 -7.246 1 98.56 101 ALA B C 1
ATOM 2354 O O . ALA B 1 101 ? -11.008 -19.109 -8.266 1 98.56 101 ALA B O 1
ATOM 2355 N N . ILE B 1 102 ? -9.797 -20.312 -6.785 1 98.81 102 ILE B N 1
ATOM 2356 C CA . ILE B 1 102 ? -8.562 -20.172 -7.543 1 98.81 102 ILE B CA 1
ATOM 2357 C C . ILE B 1 102 ? -8.719 -20.812 -8.922 1 98.81 102 ILE B C 1
ATOM 2359 O O . ILE B 1 102 ? -9.305 -21.891 -9.047 1 98.81 102 ILE B O 1
ATOM 2363 N N . VAL B 1 103 ? -8.258 -20.172 -9.969 1 98.88 103 VAL B N 1
ATOM 2364 C CA . VAL B 1 103 ? -8.391 -20.688 -11.328 1 98.88 103 VAL B CA 1
ATOM 2365 C C . VAL B 1 103 ? -7.789 -22.078 -11.406 1 98.88 103 VAL B C 1
ATOM 2367 O O . VAL B 1 103 ? -6.77 -22.359 -10.773 1 98.88 103 VAL B O 1
ATOM 2370 N N . GLU B 1 104 ? -8.312 -22.859 -12.211 1 98.44 104 GLU B N 1
ATOM 2371 C CA . GLU B 1 104 ? -7.965 -24.266 -12.266 1 98.44 104 GLU B CA 1
ATOM 2372 C C . GLU B 1 104 ? -6.5 -24.469 -12.648 1 98.44 104 GLU B C 1
ATOM 2374 O O . GLU B 1 104 ? -5.828 -25.359 -12.117 1 98.44 104 GLU B O 1
ATOM 2379 N N . GLU B 1 105 ? -5.949 -23.688 -13.539 1 98.06 105 GLU B N 1
ATOM 2380 C CA . GLU B 1 105 ? -4.59 -23.828 -14.047 1 98.06 105 GLU B CA 1
ATOM 2381 C C . GLU B 1 105 ? -3.557 -23.578 -12.953 1 98.06 105 GLU B C 1
ATOM 2383 O O . GLU B 1 105 ? -2.396 -23.984 -13.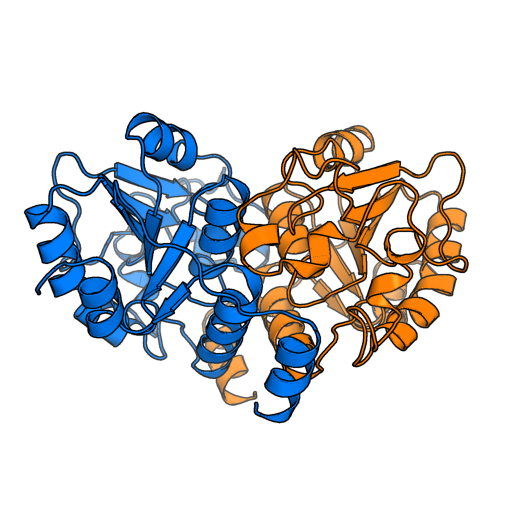086 1 98.06 105 GLU B O 1
ATOM 2388 N N . LEU B 1 106 ? -3.99 -22.906 -11.836 1 98.88 106 LEU B N 1
ATOM 2389 C CA . LEU B 1 106 ? -3.086 -22.578 -10.742 1 98.88 106 LEU B CA 1
ATOM 2390 C C . LEU B 1 106 ? -3.592 -23.156 -9.43 1 98.88 106 LEU B C 1
ATOM 2392 O O . LEU B 1 106 ? -3.316 -22.609 -8.359 1 98.88 106 LEU B O 1
ATOM 2396 N N . ALA B 1 107 ? -4.305 -24.219 -9.508 1 98.81 107 ALA B N 1
ATOM 2397 C CA . ALA B 1 107 ? -4.914 -24.859 -8.336 1 98.81 107 ALA B CA 1
ATOM 2398 C C . ALA B 1 107 ? -3.854 -25.234 -7.305 1 98.81 107 ALA B C 1
ATOM 2400 O O . ALA B 1 107 ? -2.807 -25.781 -7.652 1 98.81 107 ALA B O 1
ATOM 2401 N N . PRO B 1 108 ? -4.105 -24.938 -6.07 1 98.75 108 PRO B N 1
ATOM 2402 C CA . PRO B 1 108 ? -3.148 -25.312 -5.027 1 98.75 108 PRO B CA 1
ATOM 2403 C C . PRO B 1 108 ? -2.98 -26.828 -4.898 1 98.75 108 PRO B C 1
ATOM 2405 O O . PRO B 1 108 ? -3.92 -27.578 -5.164 1 98.75 108 PRO B O 1
ATOM 2408 N N . ARG B 1 109 ? -1.832 -27.203 -4.504 1 98.44 109 ARG B N 1
ATOM 2409 C CA . ARG B 1 109 ? -1.532 -28.594 -4.176 1 98.44 109 ARG B CA 1
ATOM 2410 C C . ARG B 1 109 ? -1.326 -28.766 -2.676 1 98.44 109 ARG B C 1
ATOM 2412 O O . ARG B 1 109 ? -1.211 -27.781 -1.939 1 98.44 109 ARG B O 1
ATOM 2419 N N . VAL B 1 110 ? -1.321 -30.078 -2.23 1 97.44 110 VAL B N 1
ATOM 2420 C CA . VAL B 1 110 ? -1.031 -30.391 -0.836 1 97.44 110 VAL B CA 1
ATOM 2421 C C . VAL B 1 110 ? 0.299 -29.766 -0.43 1 97.44 110 VAL B C 1
ATOM 2423 O O . VAL B 1 110 ? 1.28 -29.828 -1.174 1 97.44 110 VAL B O 1
ATOM 2426 N N . GLY B 1 111 ? 0.279 -29.109 0.726 1 97.25 111 GLY B N 1
ATOM 2427 C CA . GLY B 1 111 ? 1.497 -28.484 1.214 1 97.25 111 GLY B CA 1
ATOM 2428 C C . GLY B 1 111 ? 1.572 -27 0.896 1 97.25 111 GLY B C 1
ATOM 2429 O O . GLY B 1 111 ? 2.365 -26.266 1.495 1 97.25 111 GLY B O 1
ATOM 2430 N N . GLU B 1 112 ? 0.799 -26.547 -0.088 1 98.75 112 GLU B N 1
ATOM 2431 C CA . GLU B 1 112 ? 0.741 -25.125 -0.409 1 98.75 112 GLU B CA 1
ATOM 2432 C C . GLU B 1 112 ? -0.293 -24.406 0.454 1 98.75 112 GLU B C 1
ATOM 2434 O O . GLU B 1 112 ? -1.378 -24.938 0.703 1 98.75 112 GLU B O 1
ATOM 2439 N N . LEU B 1 113 ? 0.079 -23.266 0.992 1 98.81 113 LEU B N 1
ATOM 2440 C CA . LEU B 1 113 ? -0.802 -22.516 1.881 1 98.81 113 LEU B CA 1
ATOM 2441 C C . LEU B 1 113 ? -1.843 -21.734 1.085 1 98.81 113 LEU B C 1
ATOM 2443 O O . LEU B 1 113 ? -1.515 -21.109 0.081 1 98.81 113 LEU B O 1
ATOM 2447 N N . VAL B 1 114 ? -3.053 -21.828 1.446 1 98.75 114 VAL B N 1
ATOM 2448 C CA . VAL B 1 114 ? -4.102 -20.969 0.921 1 98.75 114 VAL B CA 1
ATOM 2449 C C . VAL B 1 114 ? -4.527 -19.969 1.991 1 98.75 114 VAL B C 1
ATOM 2451 O O . VAL B 1 114 ? -5.09 -20.344 3.02 1 98.75 114 VAL B O 1
ATOM 2454 N N . VAL B 1 115 ? -4.242 -18.703 1.782 1 98.5 115 VAL B N 1
ATOM 2455 C CA . VAL B 1 115 ? -4.531 -17.594 2.699 1 98.5 115 VAL B CA 1
ATOM 2456 C C . VAL B 1 115 ? -5.898 -17 2.373 1 98.5 115 VAL B C 1
ATOM 2458 O O . VAL B 1 115 ? -6.141 -16.578 1.241 1 98.5 115 VAL B O 1
ATOM 2461 N N . ARG B 1 116 ? -6.785 -17 3.271 1 97.69 116 ARG B N 1
ATOM 2462 C CA . ARG B 1 116 ? -8.055 -16.281 3.178 1 97.69 116 ARG B CA 1
ATOM 2463 C C . ARG B 1 116 ? -7.918 -14.859 3.723 1 97.69 116 ARG B C 1
ATOM 2465 O O . ARG B 1 116 ? -7.398 -14.656 4.82 1 97.69 116 ARG B O 1
ATOM 2472 N N . LYS B 1 117 ? -8.414 -13.953 2.973 1 98.38 117 LYS B N 1
ATOM 2473 C CA . LYS B 1 117 ? -8.352 -12.555 3.402 1 98.38 117 LYS B CA 1
ATOM 2474 C C . LYS B 1 117 ? -9.602 -11.789 2.98 1 98.38 117 LYS B C 1
ATOM 2476 O O . LYS B 1 117 ? -10.289 -12.188 2.033 1 98.38 117 LYS B O 1
ATOM 2481 N N . THR B 1 118 ? -9.906 -10.672 3.664 1 98.12 118 THR B N 1
ATOM 2482 C CA . THR B 1 118 ? -11.039 -9.82 3.326 1 98.12 118 THR B CA 1
ATOM 2483 C C . THR B 1 118 ? -10.586 -8.406 2.986 1 98.12 118 THR B C 1
ATOM 2485 O O . THR B 1 118 ? -11.406 -7.531 2.707 1 98.12 118 THR B O 1
ATOM 2488 N N . VAL B 1 119 ? -9.273 -8.141 3.08 1 98.62 119 VAL B N 1
ATOM 2489 C CA . VAL B 1 119 ? -8.68 -6.836 2.793 1 98.62 119 VAL B CA 1
ATOM 2490 C C . VAL B 1 119 ? -7.559 -6.992 1.768 1 98.62 119 VAL B C 1
ATOM 2492 O O . VAL B 1 119 ? -7.219 -8.109 1.374 1 98.62 119 VAL B O 1
ATOM 2495 N N . PRO B 1 120 ? -6.949 -5.934 1.252 1 98.75 120 PRO B N 1
ATOM 2496 C CA . PRO B 1 120 ? -6.047 -5.992 0.1 1 98.75 120 PRO B CA 1
ATOM 2497 C C . PRO B 1 120 ? -4.789 -6.809 0.381 1 98.75 120 PRO B C 1
ATOM 2499 O O . PRO B 1 120 ? -4.438 -7.695 -0.401 1 98.75 120 PRO B O 1
ATOM 2502 N N . SER B 1 121 ? -4.137 -6.59 1.473 1 98.94 121 SER B N 1
ATOM 2503 C CA . SER B 1 121 ? -2.854 -7.242 1.712 1 98.94 121 SER B CA 1
ATOM 2504 C C . SER B 1 121 ? -3.043 -8.695 2.15 1 98.94 121 SER B C 1
ATOM 2506 O O . SER B 1 121 ? -3.846 -8.977 3.043 1 98.94 121 SER B O 1
ATOM 2508 N N . ALA B 1 122 ? -2.27 -9.586 1.589 1 98.88 122 ALA B N 1
ATOM 2509 C CA . ALA B 1 122 ? -2.307 -11 1.963 1 98.88 122 ALA B CA 1
ATOM 2510 C C . ALA B 1 122 ? -1.74 -11.211 3.363 1 98.88 122 ALA B C 1
ATOM 2512 O O . ALA B 1 122 ? -1.928 -12.273 3.963 1 98.88 122 ALA B O 1
ATOM 2513 N N . PHE B 1 123 ? -1.049 -10.227 3.898 1 98.94 123 PHE B N 1
ATOM 2514 C CA . PHE B 1 123 ? -0.364 -10.352 5.18 1 98.94 123 PHE B CA 1
ATOM 2515 C C . PHE B 1 123 ? -1.254 -9.867 6.32 1 98.94 123 PHE B C 1
ATOM 2517 O O . PHE B 1 123 ? -1.037 -10.227 7.477 1 98.94 123 PHE B O 1
ATOM 2524 N N . PHE B 1 124 ? -2.195 -8.922 6.012 1 98.69 124 PHE B N 1
ATOM 2525 C CA . PHE B 1 124 ? -2.939 -8.25 7.07 1 98.69 124 PHE B CA 1
ATOM 2526 C C . PHE B 1 124 ? -3.945 -9.195 7.715 1 98.69 124 PHE B C 1
ATOM 2528 O O . PHE B 1 124 ? -4.852 -9.695 7.043 1 98.69 124 PHE B O 1
ATOM 2535 N N . GLY B 1 125 ? -3.783 -9.453 8.984 1 97.06 125 GLY B N 1
ATOM 2536 C CA . GLY B 1 125 ? -4.723 -10.273 9.734 1 97.06 125 GLY B CA 1
ATOM 2537 C C . GLY B 1 125 ? -4.641 -11.75 9.375 1 97.06 125 GLY B C 1
ATOM 2538 O O . GLY B 1 125 ? -5.609 -12.492 9.555 1 97.06 125 GLY B O 1
ATOM 2539 N N . THR B 1 126 ? -3.574 -12.234 8.766 1 98.38 126 THR B N 1
ATOM 2540 C CA . THR B 1 126 ? -3.428 -13.625 8.352 1 98.38 126 THR B CA 1
ATOM 2541 C C . THR B 1 126 ? -2.166 -14.234 8.953 1 98.38 126 THR B C 1
ATOM 2543 O O . THR B 1 126 ? -1.394 -13.547 9.617 1 98.38 126 THR B O 1
ATOM 2546 N N . SER B 1 127 ? -1.969 -15.484 8.703 1 98.19 127 SER B N 1
ATOM 2547 C CA . SER B 1 127 ? -0.809 -16.188 9.234 1 98.19 127 SER B CA 1
ATOM 2548 C C . SER B 1 127 ? 0.353 -16.172 8.25 1 98.19 127 SER B C 1
ATOM 2550 O O . SER B 1 127 ? 1.386 -16.797 8.484 1 98.19 127 SER B O 1
ATOM 2552 N N . LEU B 1 128 ? 0.258 -15.438 7.172 1 98.88 128 LEU B N 1
ATOM 2553 C CA . LEU B 1 128 ? 1.194 -15.547 6.059 1 98.88 128 LEU B CA 1
ATOM 2554 C C . LEU B 1 128 ? 2.607 -15.188 6.496 1 98.88 128 LEU B C 1
ATOM 2556 O O . LEU B 1 128 ? 3.562 -15.906 6.191 1 98.88 128 LEU B O 1
ATOM 2560 N N . ALA B 1 129 ? 2.736 -14.078 7.23 1 98.69 129 ALA B N 1
ATOM 2561 C CA . ALA B 1 129 ? 4.066 -13.625 7.629 1 98.69 129 ALA B CA 1
ATOM 2562 C C . ALA B 1 129 ? 4.77 -14.68 8.484 1 98.69 129 ALA B C 1
ATOM 2564 O O . ALA B 1 129 ? 5.926 -15.023 8.227 1 98.69 129 ALA B O 1
ATOM 2565 N N . ALA B 1 130 ? 4.062 -15.156 9.492 1 98.56 130 ALA B N 1
ATOM 2566 C CA . ALA B 1 130 ? 4.625 -16.172 10.383 1 98.56 130 ALA B CA 1
ATOM 2567 C C . ALA B 1 130 ? 4.965 -17.438 9.617 1 98.56 130 ALA B C 1
ATOM 2569 O O . ALA B 1 130 ? 6.004 -18.062 9.859 1 98.56 130 ALA B O 1
ATOM 2570 N N . TRP B 1 131 ? 4.125 -17.828 8.727 1 98.81 131 TRP B N 1
ATOM 2571 C CA . TRP B 1 131 ? 4.301 -19.047 7.941 1 98.81 131 TRP B CA 1
ATOM 2572 C C . TRP B 1 131 ? 5.555 -18.953 7.078 1 98.81 131 TRP B C 1
ATOM 2574 O O . TRP B 1 131 ? 6.34 -19.906 7.012 1 98.81 131 TRP B O 1
ATOM 2584 N N . LEU B 1 132 ? 5.773 -17.828 6.391 1 98.81 132 LEU B N 1
ATOM 2585 C CA . LEU B 1 132 ? 6.949 -17.625 5.551 1 98.81 132 LEU B CA 1
ATOM 2586 C C . LEU B 1 132 ? 8.211 -17.547 6.398 1 98.81 132 LEU B C 1
ATOM 2588 O O . LEU B 1 132 ? 9.25 -18.109 6.031 1 98.81 132 LEU B O 1
ATOM 2592 N N . THR B 1 133 ? 8.125 -16.891 7.57 1 98 133 THR B N 1
ATOM 2593 C CA . THR B 1 133 ? 9.258 -16.75 8.477 1 98 133 THR B CA 1
ATOM 2594 C C . THR B 1 133 ? 9.695 -18.109 9.008 1 98 133 THR B C 1
ATOM 2596 O O . THR B 1 133 ? 10.891 -18.406 9.055 1 98 133 THR B O 1
ATOM 2599 N N . GLN B 1 134 ? 8.75 -18.875 9.391 1 98.19 134 GLN B N 1
ATOM 2600 C CA . GLN B 1 134 ? 9.039 -20.219 9.906 1 98.19 134 GLN B CA 1
ATOM 2601 C C . GLN B 1 134 ? 9.789 -21.062 8.883 1 98.19 134 GLN B C 1
ATOM 2603 O O . GLN B 1 134 ? 10.602 -21.906 9.242 1 98.19 134 GLN B O 1
ATOM 2608 N N . ARG B 1 135 ? 9.625 -20.75 7.684 1 98.12 135 ARG B N 1
ATOM 2609 C CA . ARG B 1 135 ? 10.234 -21.531 6.602 1 98.12 135 ARG B CA 1
ATOM 2610 C C . ARG B 1 135 ? 11.523 -20.875 6.121 1 98.12 135 ARG B C 1
ATOM 2612 O O . ARG B 1 135 ? 12.141 -21.344 5.164 1 98.12 135 ARG B O 1
ATOM 2619 N N . GLY B 1 136 ? 11.867 -19.703 6.742 1 98.44 136 GLY B N 1
ATOM 2620 C CA . GLY B 1 136 ? 13.141 -19.047 6.516 1 98.44 136 GLY B CA 1
ATOM 2621 C C . GLY B 1 136 ? 13.203 -18.297 5.199 1 98.44 136 GLY B C 1
ATOM 2622 O O . GLY B 1 136 ? 14.289 -18.031 4.68 1 98.44 136 GLY B O 1
ATOM 2623 N N . VAL B 1 137 ? 12.062 -18 4.602 1 98.81 137 VAL B N 1
ATOM 2624 C CA . VAL B 1 137 ? 12.039 -17.328 3.303 1 98.81 137 VAL B CA 1
ATOM 2625 C C . VAL B 1 137 ? 12.719 -15.969 3.408 1 98.81 137 VAL B C 1
ATOM 2627 O O . VAL B 1 137 ? 12.453 -15.203 4.336 1 98.81 137 VAL B O 1
ATOM 2630 N N . ARG B 1 138 ? 13.586 -15.672 2.453 1 98.5 138 ARG B N 1
ATOM 2631 C CA . ARG B 1 138 ? 14.266 -14.383 2.41 1 98.5 138 ARG B CA 1
ATOM 2632 C C . ARG B 1 138 ? 13.766 -13.539 1.242 1 98.5 138 ARG B C 1
ATOM 2634 O O . ARG B 1 138 ? 13.547 -12.336 1.388 1 98.5 138 ARG B O 1
ATOM 2641 N N . THR B 1 139 ? 13.641 -14.133 0.084 1 98.75 139 THR B N 1
ATOM 2642 C CA . THR B 1 139 ? 13.094 -13.484 -1.102 1 98.75 139 THR B CA 1
ATOM 2643 C C . THR B 1 139 ? 11.711 -14.047 -1.44 1 98.75 139 THR B C 1
ATOM 2645 O O . THR B 1 139 ? 11.539 -15.258 -1.528 1 98.75 139 THR B O 1
ATOM 2648 N N . LEU B 1 140 ? 10.773 -13.156 -1.562 1 98.94 140 LEU B N 1
ATOM 2649 C CA . LEU B 1 140 ? 9.414 -13.555 -1.908 1 98.94 140 LEU B CA 1
ATOM 2650 C C . LEU B 1 140 ? 9.086 -13.172 -3.348 1 98.94 140 LEU B C 1
ATOM 2652 O O . LEU B 1 140 ? 8.977 -11.992 -3.672 1 98.94 140 LEU B O 1
ATOM 2656 N N . VAL B 1 141 ? 8.93 -14.156 -4.227 1 98.94 141 VAL B N 1
ATOM 2657 C CA . VAL B 1 141 ? 8.461 -13.938 -5.594 1 98.94 141 VAL B CA 1
ATOM 2658 C C . VAL B 1 141 ? 6.953 -13.711 -5.598 1 98.94 141 VAL B C 1
ATOM 2660 O O . VAL B 1 141 ? 6.207 -14.445 -4.945 1 98.94 141 VAL B O 1
ATOM 2663 N N . VAL B 1 142 ? 6.535 -12.688 -6.328 1 98.94 142 VAL B N 1
ATOM 2664 C CA . VAL B 1 142 ? 5.133 -12.305 -6.246 1 98.94 142 VAL B CA 1
ATOM 2665 C C . VAL B 1 142 ? 4.52 -12.289 -7.645 1 98.94 142 VAL B C 1
ATOM 2667 O O . VAL B 1 142 ? 5.086 -11.703 -8.57 1 98.94 142 VAL B O 1
ATOM 2670 N N . ALA B 1 143 ? 3.463 -12.93 -7.84 1 98.94 143 ALA B N 1
ATOM 2671 C CA . ALA B 1 143 ? 2.545 -12.938 -8.977 1 98.94 143 ALA B CA 1
ATOM 2672 C C . ALA B 1 143 ? 1.101 -12.766 -8.516 1 98.94 143 ALA B C 1
ATOM 2674 O O . ALA B 1 143 ? 0.786 -12.969 -7.344 1 98.94 143 ALA B O 1
ATOM 2675 N N . GLY B 1 144 ? 0.286 -12.297 -9.438 1 98.88 144 GLY B N 1
ATOM 2676 C CA . GLY B 1 144 ? -1.095 -12.227 -8.984 1 98.88 144 GLY B CA 1
ATOM 2677 C C . GLY B 1 144 ? -1.85 -11.039 -9.555 1 98.88 144 GLY B C 1
ATOM 2678 O O . GLY B 1 144 ? -1.385 -10.391 -10.492 1 98.88 144 GLY B O 1
ATOM 2679 N N . ALA B 1 145 ? -3.055 -10.812 -9.008 1 98.69 145 ALA B N 1
ATOM 2680 C CA . ALA B 1 145 ? -3.943 -9.711 -9.359 1 98.69 145 ALA B CA 1
ATOM 2681 C C . ALA B 1 145 ? -4.52 -9.047 -8.109 1 98.69 145 ALA B C 1
ATOM 2683 O O . ALA B 1 145 ? -4.715 -9.703 -7.086 1 98.69 145 ALA B O 1
ATOM 2684 N N . VAL B 1 146 ? -4.848 -7.754 -8.188 1 98.25 146 VAL B N 1
ATOM 2685 C CA . VAL B 1 146 ? -4.426 -6.922 -9.312 1 98.25 146 VAL B CA 1
ATOM 2686 C C . VAL B 1 146 ? -3.195 -6.105 -8.914 1 98.25 146 VAL B C 1
ATOM 2688 O O . VAL B 1 146 ? -2.98 -5.832 -7.734 1 98.25 146 VAL B O 1
ATOM 2691 N N . THR B 1 147 ? -2.396 -5.699 -9.836 1 98.88 147 THR B N 1
ATOM 2692 C CA . THR B 1 147 ? -1.115 -5.035 -9.633 1 98.88 147 THR B CA 1
ATOM 2693 C C . THR B 1 147 ? -1.276 -3.807 -8.742 1 98.88 147 THR B C 1
ATOM 2695 O O . THR B 1 147 ? -0.556 -3.652 -7.754 1 98.88 147 THR B O 1
ATOM 2698 N N . SER B 1 148 ? -2.283 -2.975 -8.961 1 98.62 148 SER B N 1
ATOM 2699 C CA . SER B 1 148 ? -2.457 -1.688 -8.297 1 98.62 148 SER B CA 1
ATOM 2700 C C . SER B 1 148 ? -3.176 -1.85 -6.965 1 98.62 148 SER B C 1
ATOM 2702 O O . SER B 1 148 ? -3.355 -0.878 -6.227 1 98.62 148 SER B O 1
ATOM 2704 N N . GLY B 1 149 ? -3.615 -3.016 -6.59 1 98.56 149 GLY B N 1
ATOM 2705 C CA . GLY B 1 149 ? -4.379 -3.283 -5.383 1 98.56 149 GLY B CA 1
ATOM 2706 C C . GLY B 1 149 ? -3.715 -4.289 -4.465 1 98.56 149 GLY B C 1
ATOM 2707 O O . GLY B 1 149 ? -2.719 -3.975 -3.807 1 98.56 149 GLY B O 1
ATOM 2708 N N . CYS B 1 150 ? -4.227 -5.48 -4.547 1 98.88 150 CYS B N 1
ATOM 2709 C CA . CYS B 1 150 ? -3.826 -6.496 -3.582 1 98.88 150 CYS B CA 1
ATOM 2710 C C . CYS B 1 150 ? -2.369 -6.898 -3.781 1 98.88 150 CYS B C 1
ATOM 2712 O O . CYS B 1 150 ? -1.676 -7.234 -2.82 1 98.88 150 CYS B O 1
ATOM 2714 N N . VAL B 1 151 ? -1.878 -6.883 -5.039 1 98.94 151 VAL B N 1
ATOM 2715 C CA . VAL B 1 151 ? -0.476 -7.207 -5.277 1 98.94 151 VAL B CA 1
ATOM 2716 C C . VAL B 1 151 ? 0.416 -6.164 -4.605 1 98.94 151 VAL B C 1
ATOM 2718 O O . VAL B 1 151 ? 1.284 -6.504 -3.801 1 98.94 151 VAL B O 1
ATOM 2721 N N . ARG B 1 152 ? 0.179 -4.938 -4.891 1 98.94 152 ARG B N 1
ATOM 2722 C CA . ARG B 1 152 ? 1.018 -3.895 -4.309 1 98.94 152 ARG B CA 1
ATOM 2723 C C . ARG B 1 152 ? 0.907 -3.889 -2.787 1 98.94 152 ARG B C 1
ATOM 2725 O O . ARG B 1 152 ? 1.913 -3.76 -2.088 1 98.94 152 ARG B O 1
ATOM 2732 N N . ALA B 1 153 ? -0.347 -3.955 -2.264 1 98.94 153 ALA B N 1
ATOM 2733 C CA . ALA B 1 153 ? -0.525 -3.971 -0.815 1 98.94 153 ALA B CA 1
ATOM 2734 C C . ALA B 1 153 ? 0.292 -5.09 -0.174 1 98.94 153 ALA B C 1
ATOM 2736 O O . ALA B 1 153 ? 0.933 -4.883 0.859 1 98.94 153 ALA B O 1
ATOM 2737 N N . SER B 1 154 ? 0.328 -6.227 -0.797 1 99 154 SER B N 1
ATOM 2738 C CA . SER B 1 154 ? 1.059 -7.375 -0.271 1 99 154 SER B CA 1
ATOM 2739 C C . SER B 1 154 ? 2.564 -7.188 -0.421 1 99 154 SER B C 1
ATOM 2741 O O . SER B 1 154 ? 3.336 -7.598 0.449 1 99 154 SER B O 1
ATOM 2743 N N . VAL B 1 155 ? 2.988 -6.59 -1.536 1 98.94 155 VAL B N 1
ATOM 2744 C CA . VAL B 1 155 ? 4.406 -6.34 -1.776 1 98.94 155 VAL B CA 1
ATOM 2745 C C . VAL B 1 155 ? 4.941 -5.367 -0.729 1 98.94 155 VAL B C 1
ATOM 2747 O O . VAL B 1 155 ? 6.016 -5.586 -0.164 1 98.94 155 VAL B O 1
ATOM 2750 N N . VAL B 1 156 ? 4.191 -4.324 -0.449 1 98.94 156 VAL B N 1
ATOM 2751 C CA . VAL B 1 156 ? 4.609 -3.336 0.542 1 98.94 156 VAL B CA 1
ATOM 2752 C C . VAL B 1 156 ? 4.711 -3.994 1.916 1 98.94 156 VAL B C 1
ATOM 2754 O O . VAL B 1 156 ? 5.695 -3.799 2.633 1 98.94 156 VAL B O 1
ATOM 2757 N N . ASP B 1 157 ? 3.736 -4.82 2.293 1 98.94 157 ASP B N 1
ATOM 2758 C CA . ASP B 1 157 ? 3.781 -5.504 3.582 1 98.94 157 ASP B CA 1
ATOM 2759 C C . ASP B 1 157 ? 4.918 -6.523 3.623 1 98.94 157 ASP B C 1
ATOM 2761 O O . ASP B 1 157 ? 5.586 -6.676 4.648 1 98.94 157 ASP B O 1
ATOM 2765 N N . ALA B 1 158 ? 5.113 -7.242 2.508 1 98.88 158 ALA B N 1
ATOM 2766 C CA . ALA B 1 158 ? 6.246 -8.164 2.467 1 98.88 158 ALA B CA 1
ATOM 2767 C C . ALA B 1 158 ? 7.551 -7.449 2.801 1 98.88 158 ALA B C 1
ATOM 2769 O O . ALA B 1 158 ? 8.32 -7.906 3.648 1 98.88 158 ALA B O 1
ATOM 2770 N N . MET B 1 159 ? 7.746 -6.344 2.152 1 98.69 159 MET B N 1
ATOM 2771 C CA . MET B 1 159 ? 8.945 -5.547 2.385 1 98.69 159 MET B CA 1
ATOM 2772 C C . MET B 1 159 ? 9.008 -5.066 3.83 1 98.69 159 MET B C 1
ATOM 2774 O O . MET B 1 159 ? 10.055 -5.137 4.469 1 98.69 159 MET B O 1
ATOM 2778 N N . GLN B 1 160 ? 7.859 -4.637 4.383 1 98.75 160 GLN B N 1
ATOM 2779 C CA . GLN B 1 160 ? 7.812 -4.109 5.742 1 98.75 160 GLN B CA 1
ATOM 2780 C C . GLN B 1 160 ? 8.062 -5.211 6.77 1 98.75 160 GLN B C 1
ATOM 2782 O O . GLN B 1 160 ? 8.539 -4.941 7.875 1 98.75 160 GLN B O 1
ATOM 2787 N N . TYR B 1 161 ? 7.801 -6.465 6.398 1 98.5 161 TYR B N 1
ATOM 2788 C CA . TYR B 1 161 ? 8.062 -7.605 7.266 1 98.5 161 TYR B CA 1
ATOM 2789 C C . TYR B 1 161 ? 9.5 -8.094 7.105 1 98.5 161 TYR B C 1
ATOM 2791 O O . TYR B 1 161 ? 9.906 -9.078 7.734 1 98.5 161 TYR B O 1
ATOM 2799 N N . GLY B 1 162 ? 10.258 -7.512 6.199 1 97.56 162 GLY B N 1
ATOM 2800 C CA . GLY B 1 162 ? 11.672 -7.82 6.086 1 97.56 162 GLY B CA 1
ATOM 2801 C C . GLY B 1 162 ? 11.984 -8.773 4.949 1 97.56 162 GLY B C 1
ATOM 2802 O O . GLY B 1 162 ? 13.117 -9.25 4.824 1 97.56 162 GLY B O 1
ATOM 2803 N N . LEU B 1 163 ? 10.992 -9.148 4.16 1 98.62 163 LEU B N 1
ATOM 2804 C CA . LEU B 1 163 ? 11.234 -9.953 2.965 1 98.62 163 LEU B CA 1
ATOM 2805 C C . LEU B 1 163 ? 11.688 -9.078 1.805 1 98.62 163 LEU B C 1
ATOM 2807 O O . LEU B 1 163 ? 11.406 -7.875 1.778 1 98.62 163 LEU B O 1
ATOM 2811 N N . ARG B 1 164 ? 12.406 -9.633 0.894 1 98.62 164 ARG B N 1
ATOM 2812 C CA . ARG B 1 164 ? 12.797 -8.977 -0.352 1 98.62 164 ARG B CA 1
ATOM 2813 C C . ARG B 1 164 ? 11.852 -9.359 -1.487 1 98.62 164 ARG B C 1
ATOM 2815 O O . ARG B 1 164 ? 11.953 -10.453 -2.045 1 98.62 164 ARG B O 1
ATOM 2822 N N . PRO B 1 165 ? 10.961 -8.477 -1.854 1 98.88 165 PRO B N 1
ATOM 2823 C CA . PRO B 1 165 ? 10 -8.859 -2.893 1 98.88 165 PRO B CA 1
ATOM 2824 C C . PRO B 1 165 ? 10.609 -8.844 -4.293 1 98.88 165 PRO B C 1
ATOM 2826 O O . PRO B 1 165 ? 11.344 -7.922 -4.641 1 98.88 165 PRO B O 1
ATOM 2829 N N . LEU B 1 166 ? 10.352 -9.812 -5.012 1 98.88 166 LEU B N 1
ATOM 2830 C CA . LEU B 1 166 ? 10.602 -9.914 -6.445 1 98.88 166 LEU B CA 1
ATOM 2831 C C . LEU B 1 166 ? 9.297 -10.023 -7.219 1 98.88 166 LEU B C 1
ATOM 2833 O O . LEU B 1 166 ? 8.664 -11.078 -7.238 1 98.88 166 LEU B O 1
ATOM 2837 N N . VAL B 1 167 ? 8.906 -8.953 -7.84 1 98.94 167 VAL B N 1
ATOM 2838 C CA . VAL B 1 167 ? 7.652 -8.898 -8.586 1 98.94 167 VAL B CA 1
ATOM 2839 C C . VAL B 1 167 ? 7.914 -9.234 -10.055 1 98.94 167 VAL B C 1
ATOM 2841 O O . VAL B 1 167 ? 8.695 -8.562 -10.727 1 98.94 167 VAL B O 1
ATOM 2844 N N . LEU B 1 168 ? 7.285 -10.242 -10.508 1 98.94 168 LEU B N 1
ATOM 2845 C CA . LEU B 1 168 ? 7.422 -10.602 -11.922 1 98.94 168 LEU B CA 1
ATOM 2846 C C . LEU B 1 168 ? 6.391 -9.875 -12.773 1 98.94 168 LEU B C 1
ATOM 2848 O O . LEU B 1 168 ? 5.211 -10.242 -12.773 1 98.94 168 LEU B O 1
ATOM 2852 N N . SER B 1 169 ? 6.812 -8.906 -13.531 1 98.94 169 SER B N 1
ATOM 2853 C CA . SER B 1 169 ? 5.977 -7.902 -14.172 1 98.94 169 SER B CA 1
ATOM 2854 C C . SER B 1 169 ? 5.004 -8.547 -15.156 1 98.94 169 SER B C 1
ATOM 2856 O O . SER B 1 169 ? 3.922 -8.008 -15.406 1 98.94 169 SER B O 1
ATOM 2858 N N . ASP B 1 170 ? 5.363 -9.648 -15.742 1 98.88 170 ASP B N 1
ATOM 2859 C CA . ASP B 1 170 ? 4.492 -10.32 -16.703 1 98.88 170 ASP B CA 1
ATOM 2860 C C . ASP B 1 170 ? 3.646 -11.391 -16.016 1 98.88 170 ASP B C 1
ATOM 2862 O O . ASP B 1 170 ? 2.871 -12.094 -16.672 1 98.88 170 ASP B O 1
ATOM 2866 N N . CYS B 1 171 ? 3.75 -11.57 -14.672 1 98.94 171 CYS B N 1
ATOM 2867 C CA . CYS B 1 171 ? 2.953 -12.523 -13.906 1 98.94 171 CYS B CA 1
ATOM 2868 C C . CYS B 1 171 ? 2.012 -11.805 -12.945 1 98.94 171 CYS B C 1
ATOM 2870 O O . CYS B 1 171 ? 1.401 -12.43 -12.078 1 98.94 171 CYS B O 1
ATOM 2872 N N . VAL B 1 172 ? 1.977 -10.5 -13 1 98.94 172 VAL B N 1
ATOM 2873 C CA . VAL B 1 172 ? 0.965 -9.727 -12.297 1 98.94 172 VAL B CA 1
ATOM 2874 C C . VAL B 1 172 ? 0.08 -8.992 -13.305 1 98.94 172 VAL B C 1
ATOM 2876 O O . VAL B 1 172 ? 0.54 -8.609 -14.383 1 98.94 172 VAL B O 1
ATOM 2879 N N . GLY B 1 173 ? -1.134 -8.906 -12.938 1 98.75 173 GLY B N 1
ATOM 2880 C CA . GLY B 1 173 ? -2.086 -8.289 -13.852 1 98.75 173 GLY B CA 1
ATOM 2881 C C . GLY B 1 173 ? -3.002 -7.289 -13.164 1 98.75 173 GLY B C 1
ATOM 2882 O O . GLY B 1 173 ? -3.125 -7.289 -11.938 1 98.75 173 GLY B O 1
ATOM 2883 N N . ASP B 1 174 ? -3.613 -6.43 -13.938 1 98.25 174 ASP B N 1
ATOM 2884 C CA . ASP B 1 174 ? -4.582 -5.418 -13.531 1 98.25 174 ASP B CA 1
ATOM 2885 C C . ASP B 1 174 ? -5.695 -5.277 -14.57 1 98.25 174 ASP B C 1
ATOM 2887 O O . ASP B 1 174 ? -5.496 -5.586 -15.75 1 98.25 174 ASP B O 1
ATOM 2891 N N . ARG B 1 175 ? -6.848 -4.883 -14.102 1 97.12 175 ARG B N 1
ATOM 2892 C CA . ARG B 1 175 ? -7.996 -4.711 -14.984 1 97.12 175 ARG B CA 1
ATOM 2893 C C . ARG B 1 175 ? -7.762 -3.566 -15.969 1 97.12 175 ARG B C 1
ATOM 2895 O O . ARG B 1 175 ? -8.43 -3.482 -17 1 97.12 175 ARG B O 1
ATOM 2902 N N . ALA B 1 176 ? -6.859 -2.662 -15.656 1 96.81 176 ALA B N 1
ATOM 2903 C CA . ALA B 1 176 ? -6.5 -1.539 -16.516 1 96.81 176 ALA B CA 1
ATOM 2904 C C . ALA B 1 176 ? -4.984 -1.382 -16.609 1 96.81 176 ALA B C 1
ATOM 2906 O O . ALA B 1 176 ? -4.277 -1.498 -15.602 1 96.81 176 ALA B O 1
ATOM 2907 N N . LEU B 1 177 ? -4.473 -1.011 -17.797 1 96.88 177 LEU B N 1
ATOM 2908 C CA . LEU B 1 177 ? -3.033 -1.021 -18.047 1 96.88 177 LEU B CA 1
ATOM 2909 C C . LEU B 1 177 ? -2.367 0.198 -17.406 1 96.88 177 LEU B C 1
ATOM 2911 O O . LEU B 1 177 ? -1.22 0.123 -16.969 1 96.88 177 LEU B O 1
ATOM 2915 N N . GLY B 1 178 ? -3.029 1.375 -17.422 1 96.5 178 GLY B N 1
ATOM 2916 C CA . GLY B 1 178 ? -2.48 2.553 -16.766 1 96.5 178 GLY B CA 1
ATOM 2917 C C . GLY B 1 178 ? -2.078 2.305 -15.328 1 96.5 178 GLY B C 1
ATOM 2918 O O . GLY B 1 178 ? -0.902 2.424 -14.977 1 96.5 178 GLY B O 1
ATOM 2919 N N . PRO B 1 179 ? -3.088 1.864 -14.516 1 97.88 179 PRO B N 1
ATOM 2920 C CA . PRO B 1 179 ? -2.779 1.504 -13.125 1 97.88 179 PRO B CA 1
ATOM 2921 C C . PRO B 1 179 ? -1.732 0.397 -13.023 1 97.88 179 PRO B C 1
ATOM 2923 O O . PRO B 1 179 ? -0.878 0.432 -12.133 1 97.88 179 PRO B O 1
ATOM 2926 N N . HIS B 1 180 ? -1.759 -0.553 -13.945 1 98.44 180 HIS B N 1
ATOM 2927 C CA . HIS B 1 180 ? -0.765 -1.621 -13.969 1 98.44 180 HIS B CA 1
ATOM 2928 C C . HIS B 1 180 ? 0.647 -1.056 -14.078 1 98.44 180 HIS B C 1
ATOM 2930 O O . HIS B 1 180 ? 1.49 -1.31 -13.211 1 98.44 180 HIS B O 1
ATOM 2936 N N . GLN B 1 181 ? 0.877 -0.212 -15.008 1 98.06 181 GLN B N 1
ATOM 2937 C CA . GLN B 1 181 ? 2.207 0.317 -15.297 1 98.06 181 GLN B CA 1
ATOM 2938 C C . GLN B 1 181 ? 2.664 1.278 -14.203 1 98.06 181 GLN B C 1
ATOM 2940 O O . GLN B 1 181 ? 3.828 1.253 -13.797 1 98.06 181 GLN B O 1
ATOM 2945 N N . ALA B 1 182 ? 1.754 2.111 -13.75 1 97.75 182 ALA B N 1
ATOM 2946 C CA . ALA B 1 182 ? 2.088 3.08 -12.703 1 97.75 182 ALA B CA 1
ATOM 2947 C C . ALA B 1 182 ? 2.545 2.379 -11.43 1 97.75 182 ALA B C 1
ATOM 2949 O O . ALA B 1 182 ? 3.482 2.83 -10.766 1 97.75 182 ALA B O 1
ATOM 2950 N N . ASN B 1 183 ? 1.922 1.278 -11.094 1 98.69 183 ASN B N 1
ATOM 2951 C CA . ASN B 1 183 ? 2.229 0.615 -9.828 1 98.69 183 ASN B CA 1
ATOM 2952 C C . ASN B 1 183 ? 3.459 -0.279 -9.953 1 98.69 183 ASN B C 1
ATOM 2954 O O . ASN B 1 183 ? 4.184 -0.478 -8.977 1 98.69 183 ASN B O 1
ATOM 2958 N N . LEU B 1 184 ? 3.711 -0.816 -11.148 1 98.75 184 LEU B N 1
ATOM 2959 C CA . LEU B 1 184 ? 5 -1.465 -11.359 1 98.75 184 LEU B CA 1
ATOM 2960 C C . LEU B 1 184 ? 6.145 -0.479 -11.148 1 98.75 184 LEU B C 1
ATOM 2962 O O . LEU B 1 184 ? 7.137 -0.8 -10.492 1 98.75 184 LEU B O 1
ATOM 2966 N N . PHE B 1 185 ? 5.98 0.691 -11.711 1 98.12 185 PHE B N 1
ATOM 2967 C CA . PHE B 1 185 ? 6.98 1.741 -11.555 1 98.12 185 PHE B CA 1
ATOM 2968 C C . PHE B 1 185 ? 7.199 2.066 -10.086 1 98.12 185 PHE B C 1
ATOM 2970 O O . PHE B 1 185 ? 8.336 2.088 -9.609 1 98.12 185 PHE B O 1
ATOM 2977 N N . ASP B 1 186 ? 6.156 2.295 -9.352 1 98.25 186 ASP B N 1
ATOM 2978 C CA . ASP B 1 186 ? 6.254 2.654 -7.941 1 98.25 186 ASP B CA 1
ATOM 2979 C C . ASP B 1 186 ? 6.965 1.564 -7.145 1 98.25 186 ASP B C 1
ATOM 2981 O O . ASP B 1 186 ? 7.859 1.854 -6.344 1 98.25 186 ASP B O 1
ATOM 2985 N N . MET B 1 187 ? 6.559 0.327 -7.34 1 98.75 187 MET B N 1
ATOM 2986 C CA . MET B 1 187 ? 7.129 -0.777 -6.578 1 98.75 187 MET B CA 1
ATOM 2987 C C . MET B 1 187 ? 8.617 -0.943 -6.891 1 98.75 187 MET B C 1
ATOM 2989 O O . MET B 1 187 ? 9.414 -1.211 -5.996 1 98.75 187 MET B O 1
ATOM 2993 N N . GLU B 1 188 ? 8.93 -0.76 -8.172 1 98.44 188 GLU B N 1
ATOM 2994 C CA . GLU B 1 188 ? 10.328 -0.886 -8.555 1 98.44 188 GLU B CA 1
ATOM 2995 C C . GLU B 1 188 ? 11.188 0.179 -7.879 1 98.44 188 GLU B C 1
ATOM 2997 O O . GLU B 1 188 ? 12.312 -0.097 -7.461 1 98.44 188 GLU B O 1
ATOM 3002 N N . GLN B 1 189 ? 10.672 1.338 -7.754 1 97.44 189 GLN B N 1
ATOM 3003 C CA . GLN B 1 189 ? 11.453 2.459 -7.242 1 97.44 189 GLN B CA 1
ATOM 3004 C C . GLN B 1 189 ? 11.625 2.367 -5.727 1 97.44 189 GLN B C 1
ATOM 3006 O O . GLN B 1 189 ? 12.641 2.793 -5.184 1 97.44 189 GLN B O 1
ATOM 3011 N N . LYS B 1 190 ? 10.664 1.658 -5.008 1 97.88 190 LYS B N 1
ATOM 3012 C CA . LYS B 1 190 ? 10.641 1.896 -3.566 1 97.88 190 LYS B CA 1
ATOM 3013 C C . LYS B 1 190 ? 10.641 0.58 -2.793 1 97.88 190 LYS B C 1
ATOM 3015 O O . LYS B 1 190 ? 11.055 0.538 -1.63 1 97.88 190 LYS B O 1
ATOM 3020 N N . TYR B 1 191 ? 10.18 -0.553 -3.447 1 98.56 191 TYR B N 1
ATOM 3021 C CA . TYR B 1 191 ? 9.805 -1.628 -2.537 1 98.56 191 TYR B CA 1
ATOM 3022 C C . TYR B 1 191 ? 10.367 -2.963 -3.006 1 98.56 191 TYR B C 1
ATOM 3024 O O . TYR B 1 191 ? 10.547 -3.883 -2.205 1 98.56 191 TYR B O 1
ATOM 3032 N N . ALA B 1 192 ? 10.617 -3.092 -4.328 1 98.81 192 ALA B N 1
ATOM 3033 C CA . ALA B 1 192 ? 10.812 -4.438 -4.867 1 98.81 192 ALA B CA 1
ATOM 3034 C C . ALA B 1 192 ? 11.758 -4.414 -6.062 1 98.81 192 ALA B C 1
ATOM 3036 O O . ALA B 1 192 ? 12.039 -3.354 -6.625 1 98.81 192 ALA B O 1
ATOM 3037 N N . THR B 1 193 ? 12.297 -5.527 -6.359 1 98.69 193 THR B N 1
ATOM 3038 C CA . THR B 1 193 ? 12.789 -5.773 -7.711 1 98.69 193 THR B CA 1
ATOM 3039 C C . THR B 1 193 ? 11.633 -6.113 -8.648 1 98.69 193 THR B C 1
ATOM 3041 O O . THR B 1 193 ? 10.773 -6.922 -8.312 1 98.69 193 THR B O 1
ATOM 3044 N N . VAL B 1 194 ? 11.539 -5.461 -9.781 1 98.81 194 VAL B N 1
ATOM 3045 C CA . VAL B 1 194 ? 10.508 -5.727 -10.773 1 98.81 194 VAL B CA 1
ATOM 3046 C C . VAL B 1 194 ? 11.164 -6.152 -12.094 1 98.81 194 VAL B C 1
ATOM 3048 O O . VAL B 1 194 ? 11.992 -5.426 -12.648 1 98.81 194 VAL B O 1
ATOM 3051 N N . THR B 1 195 ? 10.836 -7.281 -12.539 1 98.56 195 THR B N 1
ATOM 3052 C CA . THR B 1 195 ? 11.391 -7.801 -13.781 1 98.56 195 THR B CA 1
ATOM 3053 C C . THR B 1 195 ? 10.453 -8.828 -14.406 1 98.56 195 THR B C 1
ATOM 3055 O O . THR B 1 195 ? 9.438 -9.18 -13.812 1 98.56 195 THR B O 1
ATOM 3058 N N . THR B 1 196 ? 10.711 -9.281 -15.609 1 98.56 196 THR B N 1
ATOM 3059 C CA . THR B 1 196 ? 9.938 -10.352 -16.234 1 98.56 196 THR B CA 1
ATOM 3060 C C . THR B 1 196 ? 10.234 -11.688 -15.57 1 98.56 196 THR B C 1
ATOM 3062 O O . THR B 1 196 ? 11.258 -11.844 -14.891 1 98.56 196 THR B O 1
ATOM 3065 N N . ARG B 1 197 ? 9.344 -12.648 -15.766 1 98.62 197 ARG B N 1
ATOM 3066 C CA . ARG B 1 197 ? 9.539 -13.992 -15.234 1 98.62 197 ARG B CA 1
ATOM 3067 C C . ARG B 1 197 ? 10.883 -14.57 -15.68 1 98.62 197 ARG B C 1
ATOM 3069 O O . ARG B 1 197 ? 11.656 -15.055 -14.852 1 98.62 197 ARG B O 1
ATOM 3076 N N . ALA B 1 198 ? 11.164 -14.5 -16.984 1 98.12 198 ALA B N 1
ATOM 3077 C CA . ALA B 1 198 ? 12.398 -15.062 -17.516 1 98.12 198 ALA B CA 1
ATOM 3078 C C . ALA B 1 198 ? 13.625 -14.43 -16.875 1 98.12 198 ALA B C 1
ATOM 3080 O O . ALA B 1 198 ? 14.531 -15.133 -16.422 1 98.12 198 ALA B O 1
ATOM 3081 N N . GLU B 1 199 ? 13.672 -13.125 -16.812 1 97.75 199 GLU B N 1
ATOM 3082 C CA . GLU B 1 199 ? 14.805 -12.398 -16.234 1 97.75 199 GLU B CA 1
ATOM 3083 C C . GLU B 1 199 ? 14.922 -12.68 -14.734 1 97.75 199 GLU B C 1
ATOM 3085 O O . GLU B 1 199 ? 16.031 -12.812 -14.211 1 97.75 199 GLU B O 1
ATOM 3090 N N . GLY B 1 200 ? 13.797 -12.695 -14.039 1 97.88 200 GLY B N 1
ATOM 3091 C CA . GLY B 1 200 ? 13.797 -12.945 -12.609 1 97.88 200 GLY B CA 1
ATOM 3092 C C . GLY B 1 200 ? 14.305 -14.32 -12.242 1 97.88 200 GLY B C 1
ATOM 3093 O O . GLY B 1 200 ? 15.125 -14.469 -11.336 1 97.88 200 GLY B O 1
ATOM 3094 N N . LEU B 1 201 ? 13.773 -15.32 -12.953 1 97.81 201 LEU B N 1
ATOM 3095 C CA . LEU B 1 201 ? 14.211 -16.688 -12.688 1 97.81 201 LEU B CA 1
ATOM 3096 C C . LEU B 1 201 ? 15.703 -16.844 -12.992 1 97.81 201 LEU B C 1
ATOM 3098 O O . LEU B 1 201 ? 16.422 -17.5 -12.234 1 97.81 201 LEU B O 1
ATOM 3102 N N . ALA B 1 202 ? 16.141 -16.203 -14.062 1 97 202 ALA B N 1
ATOM 3103 C CA . ALA B 1 202 ? 17.578 -16.234 -14.375 1 97 202 ALA B CA 1
ATOM 3104 C C . ALA B 1 202 ? 18.391 -15.578 -13.266 1 97 202 ALA B C 1
ATOM 3106 O O . ALA B 1 202 ? 19.453 -16.078 -12.891 1 97 202 ALA B O 1
ATOM 3107 N N . ALA B 1 203 ? 17.938 -14.516 -12.75 1 96.5 203 ALA B N 1
ATOM 3108 C CA . ALA B 1 203 ? 18.641 -13.742 -11.734 1 96.5 203 ALA B CA 1
ATOM 3109 C C . ALA B 1 203 ? 18.812 -14.555 -10.453 1 96.5 203 ALA B C 1
ATOM 3111 O O . ALA B 1 203 ? 19.766 -14.344 -9.703 1 96.5 203 ALA B O 1
ATOM 3112 N N . ILE B 1 204 ? 17.859 -15.469 -10.258 1 96.44 204 ILE B N 1
ATOM 3113 C CA . ILE B 1 204 ? 17.969 -16.219 -9.016 1 96.44 204 ILE B CA 1
ATOM 3114 C C . ILE B 1 204 ? 18.5 -17.625 -9.297 1 96.44 204 ILE B C 1
ATOM 3116 O O . ILE B 1 204 ? 18.391 -18.516 -8.453 1 96.44 204 ILE B O 1
ATOM 3120 N N . GLY B 1 205 ? 18.984 -17.828 -10.5 1 94.69 205 GLY B N 1
ATOM 3121 C CA . GLY B 1 205 ? 19.719 -19.047 -10.852 1 94.69 205 GLY B CA 1
ATOM 3122 C C . GLY B 1 205 ? 18.797 -20.234 -11.102 1 94.69 205 GLY B C 1
ATOM 3123 O O . GLY B 1 205 ? 19.172 -21.375 -10.797 1 94.69 205 GLY B O 1
ATOM 3124 N N . VAL B 1 206 ? 17.594 -19.938 -11.586 1 93.31 206 VAL B N 1
ATOM 3125 C CA . VAL B 1 206 ? 16.641 -21.016 -11.844 1 93.31 206 VAL B CA 1
ATOM 3126 C C . VAL B 1 206 ? 16.312 -21.062 -13.336 1 93.31 206 VAL B C 1
ATOM 3128 O O . VAL B 1 206 ? 16.078 -20.031 -13.961 1 93.31 206 VAL B O 1
ATOM 3131 N N . ARG B 1 207 ? 16.359 -22.188 -13.93 1 87.44 207 ARG B N 1
ATOM 3132 C CA . ARG B 1 207 ? 16 -22.375 -15.328 1 87.44 207 ARG B CA 1
ATOM 3133 C C . ARG B 1 207 ? 14.539 -22.812 -15.461 1 87.44 207 ARG B C 1
ATOM 3135 O O . ARG B 1 207 ? 14.047 -23.609 -14.656 1 87.44 207 ARG B O 1
ATOM 3142 N N . GLU B 1 208 ? 13.859 -22.234 -16.438 1 85.62 208 GLU B N 1
ATOM 3143 C CA . GLU B 1 208 ? 12.477 -22.625 -16.672 1 85.62 208 GLU B CA 1
ATOM 3144 C C . GLU B 1 208 ? 12.383 -24.031 -17.25 1 85.62 208 GLU B C 1
ATOM 3146 O O . GLU B 1 208 ? 13.281 -24.469 -17.969 1 85.62 208 GLU B O 1
#

Foldseek 3Di:
DVVVVVVLVVVPFQDDDDDADPEAEEAEQQAQQCCDLVHNHADQQVQLQVQCLVVLVLCVVVVHAYEYEFEAAAPVRPPDDPVCVVVVSSPVRHDPDRRRHRDPSNHDDPRHHYQYDNAQASPPPTCVLVVCVVVVGAEYEYAYDALLTSRLNNQQVCQVSRHAYEYALSNHHHNDVVSSVVSLVVCSGHGHHYYHPCVVCVSHPTDD/DVVVVVVLVVVPFQDDDDDADPEAEEAEQQAQQCCDLVHNHADQQVQLQVQCLVVLVLCVVVVHAYEYEFEAAAPVRPPDDPVCVVVVSSPVRHDPDRRRHRDPSNHDDPRHHYQYDNAQASPPPTCVLVVCVVVVGAEYEYAYDALLTSRLNNQQVCQVSRHAYEYALSNHHHNDVVSSVVSLVVCSGHGHHYHHPCVVCVSHPTDD

Radius of gyration: 20.34 Å; Cα contacts (8 Å, |Δi|>4): 973; chains: 2; bounding box: 48×57×44 Å